Protein 6M9Z (pdb70)

Sequence (436 aa):
PLPKTHELHIFGSFNGVKKFDMVGEGTGNPNEGSEELKLKSTNGPLKFSPYILVPHLLGYGFNQYLPFPDGMSPFQAAMQDESGYQVHRTLQYEDGAFVTANNLRYTYEGSHIKGEFQVIIGTGFPPDGPVMTNKLTALDWSSVVKFVYPNDKTILSSTFDKKTYTTTDGKRYQCTFRENNTFAKPMAADILQKQPMFIFHHKTELQHSSNNAELTFKEKQTAFSDMPLPKKTHELHIFGSFNGVKKFDMVGEEGTGNPNEGSEELKLKSTNGPLKFSPYILVPHLLGYGFNQYLPFPDGMSPFQAAMQDDESGYQVHRTLQQYEDGAFVTANNLRYTYEGSHIKGEFQVIIGTGFPPDGPVMTNKLTALDWSSVVKFVYPNDKTILSSTFDKTYTTTDGKRYQCTFRENNTFAKPMAADILQKKQPMFIFHHKTELQHSNNAELTFKEKQTAFSDM

Structure (mmCIF, N/CA/C/O backbone):
data_6M9Z
#
_entry.id   6M9Z
#
_cell.length_a   81.919
_cell.length_b   131.382
_cell.length_c   55.076
_cell.angle_alpha   90.00
_cell.angle_beta   116.41
_cell.angle_gamma   90.00
#
_symmetry.space_group_name_H-M   'C 1 2 1'
#
loop_
_entity.id
_entity.type
_entity.pdbx_description
1 polymer 'Fluorescent protein lanFP6G'
2 water water
#
loop_
_atom_site.group_PDB
_atom_site.id
_atom_site.type_symbol
_atom_site.label_atom_id
_atom_site.label_alt_id
_atom_site.label_comp_id
_atom_site.label_asym_id
_atom_site.label_entity_id
_atom_site.label_seq_id
_atom_site.pdbx_PDB_ins_code
_atom_site.Cartn_x
_atom_site.Cartn_y
_atom_site.Cartn_z
_atom_site.occupancy
_atom_site.B_iso_or_equiv
_atom_site.auth_seq_id
_atom_site.auth_comp_id
_atom_site.auth_asym_id
_atom_site.auth_atom_id
_atom_site.pdbx_PDB_model_num
ATOM 1 N N . PRO A 1 2 ? 13.163 12.931 -9.512 1.00 22.45 2 PRO A N 1
ATOM 2 C CA . PRO A 1 2 ? 13.902 13.986 -8.805 1.00 21.28 2 PRO A CA 1
ATOM 3 C C . PRO A 1 2 ? 14.985 13.368 -7.935 1.00 20.63 2 PRO A C 1
ATOM 4 O O . PRO A 1 2 ? 15.053 12.143 -7.837 1.00 21.16 2 PRO A O 1
ATOM 8 N N . LEU A 1 3 ? 15.780 14.221 -7.319 1.00 19.27 3 LEU A N 1
ATOM 9 C CA . LEU A 1 3 ? 16.720 13.772 -6.291 1.00 18.05 3 LEU A CA 1
ATOM 10 C C . LEU A 1 3 ? 15.936 13.428 -5.047 1.00 18.55 3 LEU A C 1
ATOM 11 O O . LEU A 1 3 ? 14.848 13.951 -4.809 1.00 21.16 3 LEU A O 1
ATOM 16 N N . PRO A 1 4 ? 16.487 12.555 -4.203 1.00 16.90 4 PRO A N 1
ATOM 17 C CA . PRO A 1 4 ? 15.753 12.160 -3.015 1.00 15.92 4 PRO A CA 1
ATOM 18 C C . PRO A 1 4 ? 15.769 13.209 -1.888 1.00 16.29 4 PRO A C 1
ATOM 19 O O . PRO A 1 4 ? 16.727 13.995 -1.720 1.00 17.35 4 PRO A O 1
ATOM 23 N N . LYS A 1 5 ? 14.685 13.202 -1.124 1.00 16.27 5 LYS A N 1
ATOM 24 C CA . LYS A 1 5 ? 14.597 13.928 0.144 1.00 17.27 5 LYS A CA 1
ATOM 25 C C . LYS A 1 5 ? 14.404 13.024 1.344 1.00 16.48 5 LYS A C 1
ATOM 26 O O . LYS A 1 5 ? 14.851 13.348 2.444 1.00 16.48 5 LYS A O 1
ATOM 32 N N . THR A 1 6 ? 13.669 11.920 1.147 1.00 16.06 6 THR A N 1
ATOM 33 C CA . THR A 1 6 ? 13.288 11.065 2.249 1.00 15.63 6 THR A CA 1
ATOM 34 C C . THR A 1 6 ? 13.395 9.612 1.791 1.00 14.59 6 THR A C 1
ATOM 35 O O . THR A 1 6 ? 13.396 9.317 0.598 1.00 15.23 6 THR A O 1
ATOM 39 N N . HIS A 1 7 ? 13.463 8.744 2.777 1.00 14.24 7 HIS A N 1
ATOM 40 C CA . HIS A 1 7 ? 13.530 7.303 2.522 1.00 14.11 7 HIS A CA 1
ATOM 41 C C . HIS A 1 7 ? 12.973 6.518 3.657 1.00 14.57 7 HIS A C 1
ATOM 42 O O . HIS A 1 7 ? 12.835 6.995 4.788 1.00 15.64 7 HIS A O 1
ATOM 49 N N . GLU A 1 8 ? 12.615 5.271 3.341 1.00 14.64 8 GLU A N 1
ATOM 50 C CA . GLU A 1 8 ? 12.259 4.301 4.364 1.00 15.03 8 GLU A CA 1
ATOM 51 C C . GLU A 1 8 ? 13.016 3.013 4.076 1.00 14.73 8 GLU A C 1
ATOM 52 O O . GLU A 1 8 ? 13.427 2.750 2.949 1.00 15.12 8 GLU A O 1
ATOM 58 N N . LEU A 1 9 ? 13.189 2.254 5.135 1.00 14.06 9 LEU A N 1
ATOM 59 C CA . LEU A 1 9 ? 13.937 1.007 5.052 1.00 13.74 9 LEU A CA 1
ATOM 60 C C . LEU A 1 9 ? 13.241 -0.102 5.782 1.00 14.19 9 LEU A C 1
ATOM 61 O O . LEU A 1 9 ? 12.830 0.060 6.929 1.00 15.10 9 LEU A O 1
ATOM 66 N N . HIS A 1 10 ? 13.135 -1.249 5.112 1.00 13.42 10 HIS A N 1
ATOM 67 C CA . HIS A 1 10 ? 12.823 -2.537 5.740 1.00 13.67 10 HIS A CA 1
ATOM 68 C C . HIS A 1 10 ? 14.085 -3.386 5.576 1.00 12.80 10 HIS A C 1
ATOM 69 O O . HIS A 1 10 ? 14.461 -3.700 4.455 1.00 13.34 10 HIS A O 1
ATOM 76 N N . ILE A 1 11 ? 14.734 -3.671 6.696 1.00 12.80 11 ILE A N 1
ATOM 77 C CA . ILE A 1 11 ? 15.998 -4.449 6.680 1.00 12.65 11 ILE A CA 1
ATOM 78 C C . ILE A 1 11 ? 15.744 -5.703 7.502 1.00 13.03 11 ILE A C 1
ATOM 79 O O . ILE A 1 11 ? 15.196 -5.643 8.617 1.00 14.55 11 ILE A O 1
ATOM 84 N N . PHE A 1 12 ? 16.125 -6.852 6.956 1.00 12.30 12 PHE A N 1
ATOM 85 C CA . PHE A 1 12 ? 15.752 -8.118 7.534 1.00 12.27 12 PHE A CA 1
ATOM 86 C C . PHE A 1 12 ? 16.715 -9.189 7.086 1.00 11.80 12 PHE A C 1
ATOM 87 O O . PHE A 1 12 ? 17.513 -8.977 6.167 1.00 12.48 12 PHE A O 1
ATOM 95 N N . GLY A 1 13 ? 16.610 -10.364 7.689 1.00 11.80 13 GLY A N 1
ATOM 96 C CA . GLY A 1 13 ? 17.475 -11.468 7.347 1.00 12.33 13 GLY A CA 1
ATOM 97 C C . GLY A 1 13 ? 17.701 -12.299 8.571 1.00 11.38 13 GLY A C 1
ATOM 98 O O . GLY A 1 13 ? 16.759 -12.530 9.356 1.00 12.49 13 GLY A O 1
ATOM 99 N N . SER A 1 14 ? 18.935 -12.758 8.762 1.00 11.61 14 SER A N 1
ATOM 100 C CA . SER A 1 14 ? 19.258 -13.564 9.916 1.00 11.43 14 SER A CA 1
ATOM 101 C C . SER A 1 14 ? 20.722 -13.452 10.229 1.00 10.60 14 SER A C 1
ATOM 102 O O . SER A 1 14 ? 21.549 -13.215 9.334 1.00 11.09 14 SER A O 1
ATOM 105 N N . PHE A 1 15 ? 21.060 -13.653 11.511 1.00 10.69 15 PHE A N 1
ATOM 106 C CA . PHE A 1 15 ? 22.457 -13.779 11.954 1.00 10.89 15 PHE A CA 1
ATOM 107 C C . PHE A 1 15 ? 22.583 -15.068 12.735 1.00 11.13 15 PHE A C 1
ATOM 108 O O . PHE A 1 15 ? 21.800 -15.324 13.663 1.00 11.94 15 PHE A O 1
ATOM 116 N N . ASN A 1 16 ? 23.529 -15.900 12.339 1.00 11.34 16 ASN A N 1
ATOM 117 C CA . ASN A 1 16 ? 23.720 -17.204 12.960 1.00 11.29 16 ASN A CA 1
ATOM 118 C C . ASN A 1 16 ? 22.399 -17.979 13.016 1.00 12.11 16 ASN A C 1
ATOM 119 O O . ASN A 1 16 ? 22.083 -18.649 14.009 1.00 13.96 16 ASN A O 1
ATOM 124 N N . GLY A 1 17 ? 21.643 -17.916 11.925 1.00 11.88 17 GLY A N 1
ATOM 125 C CA . GLY A 1 17 ? 20.416 -18.676 11.800 1.00 12.88 17 GLY A CA 1
ATOM 126 C C . GLY A 1 17 ? 19.180 -18.092 12.439 1.00 13.58 17 GLY A C 1
ATOM 127 O O . GLY A 1 17 ? 18.099 -18.660 12.297 1.00 16.38 17 GLY A O 1
ATOM 128 N N . VAL A 1 18 ? 19.291 -16.946 13.115 1.00 12.24 18 VAL A N 1
ATOM 129 C CA . VAL A 1 18 ? 18.192 -16.361 13.885 1.00 12.53 18 VAL A CA 1
ATOM 130 C C . VAL A 1 18 ? 17.706 -15.114 13.185 1.00 12.29 18 VAL A C 1
ATOM 131 O O . VAL A 1 18 ? 18.485 -14.189 12.919 1.00 12.36 18 VAL A O 1
ATOM 135 N N A LYS A 1 19 ? 16.420 -15.071 12.870 0.50 13.04 19 LYS A N 1
ATOM 136 N N B LYS A 1 19 ? 16.415 -15.078 12.872 0.50 13.01 19 LYS A N 1
ATOM 137 C CA A LYS A 1 19 ? 15.857 -13.978 12.083 0.50 14.24 19 LYS A CA 1
ATOM 138 C CA B LYS A 1 19 ? 15.817 -13.990 12.095 0.50 14.33 19 LYS A CA 1
ATOM 139 C C A LYS A 1 19 ? 15.896 -12.654 12.828 0.50 13.42 19 LYS A C 1
ATOM 140 C C B LYS A 1 19 ? 15.888 -12.652 12.828 0.50 13.46 19 LYS A C 1
ATOM 141 O O A LYS A 1 19 ? 15.827 -12.617 14.061 0.50 16.00 19 LYS A O 1
ATOM 142 O O B LYS A 1 19 ? 15.831 -12.604 14.052 0.50 16.03 19 LYS A O 1
ATOM 153 N N . PHE A 1 20 ? 15.994 -11.577 12.060 1.00 12.45 20 PHE A N 1
ATOM 154 C CA . PHE A 1 20 ? 15.784 -10.206 12.583 1.00 13.06 20 PHE A CA 1
ATOM 155 C C . PHE A 1 20 ? 15.006 -9.440 11.542 1.00 12.91 20 PHE A C 1
ATOM 156 O O . PHE A 1 20 ? 14.970 -9.796 10.357 1.00 13.44 20 PHE A O 1
ATOM 164 N N . ASP A 1 21 ? 14.400 -8.331 11.988 1.00 13.41 21 ASP A N 1
ATOM 165 C CA . ASP A 1 21 ? 13.560 -7.496 11.126 1.00 14.04 21 ASP A CA 1
ATOM 166 C C . ASP A 1 21 ? 13.435 -6.115 11.743 1.00 13.51 21 ASP A C 1
ATOM 167 O O . ASP A 1 21 ? 13.082 -6.001 12.917 1.00 14.43 21 ASP A O 1
ATOM 172 N N . MET A 1 22 ? 13.737 -5.083 10.948 1.00 13.72 22 MET A N 1
ATOM 173 C CA . MET A 1 22 ? 13.593 -3.693 11.389 1.00 13.00 22 MET A CA 1
ATOM 174 C C . MET A 1 22 ? 12.983 -2.860 10.304 1.00 13.91 22 MET A C 1
ATOM 175 O O . MET A 1 22 ? 13.138 -3.129 9.110 1.00 14.14 22 MET A O 1
ATOM 180 N N . VAL A 1 23 ? 12.308 -1.785 10.727 1.00 13.92 23 VAL A N 1
ATOM 181 C CA . VAL A 1 23 ? 11.766 -0.788 9.810 1.00 14.76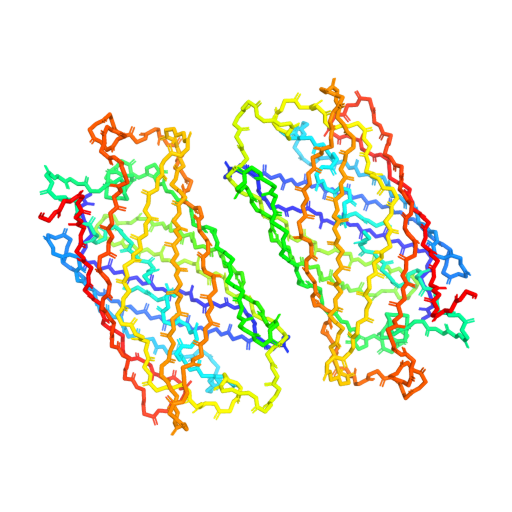 23 VAL A CA 1
ATOM 182 C C . VAL A 1 23 ? 12.093 0.598 10.316 1.00 15.75 23 VAL A C 1
ATOM 183 O O . VAL A 1 23 ? 12.188 0.827 11.525 1.00 16.63 23 VAL A O 1
ATOM 187 N N . GLY A 1 24 ? 12.219 1.510 9.390 1.00 16.60 24 GLY A N 1
ATOM 188 C CA . GLY A 1 24 ? 12.442 2.895 9.774 1.00 19.96 24 GLY A CA 1
ATOM 189 C C . GLY A 1 24 ? 12.411 3.833 8.616 1.00 14.94 24 GLY A C 1
ATOM 190 O O . GLY A 1 24 ? 12.041 3.491 7.504 1.00 14.83 24 GLY A O 1
ATOM 191 N N . GLU A 1 25 ? 12.723 5.087 8.935 1.00 15.67 25 GLU A N 1
ATOM 192 C CA . GLU A 1 25 ? 12.583 6.174 7.996 1.00 16.39 25 GLU A CA 1
ATOM 193 C C . GLU A 1 25 ? 13.664 7.184 8.230 1.00 15.32 25 GLU A C 1
ATOM 194 O O . GLU A 1 25 ? 14.191 7.297 9.334 1.00 15.31 25 GLU A O 1
ATOM 200 N N . GLY A 1 26 ? 13.966 7.910 7.169 1.00 15.13 26 GLY A N 1
ATOM 201 C CA . GLY A 1 26 ? 15.052 8.848 7.216 1.00 17.76 26 GLY A CA 1
ATOM 202 C C . GLY A 1 26 ? 14.941 9.931 6.187 1.00 15.42 26 GLY A C 1
ATOM 203 O O . GLY A 1 26 ? 13.952 10.057 5.458 1.00 15.18 26 GLY A O 1
ATOM 204 N N . THR A 1 27 ? 15.990 10.739 6.166 1.00 15.43 27 THR A N 1
ATOM 205 C CA . THR A 1 27 ? 16.095 11.878 5.281 1.00 15.48 27 THR A CA 1
ATOM 206 C C . THR A 1 27 ? 17.548 11.973 4.834 1.00 14.71 27 THR A C 1
ATOM 207 O O . THR A 1 27 ? 18.449 11.321 5.391 1.00 15.85 27 THR A O 1
ATOM 211 N N . GLY A 1 28 ? 17.802 12.837 3.868 1.00 14.69 28 GLY A N 1
ATOM 212 C CA . GLY A 1 28 ? 19.155 13.137 3.486 1.00 14.23 28 GLY A CA 1
ATOM 213 C C . GLY A 1 28 ? 19.242 14.325 2.581 1.00 14.44 28 GLY A C 1
ATOM 214 O O . GLY A 1 28 ? 18.224 14.837 2.115 1.00 16.15 28 GLY A O 1
ATOM 215 N N . ASN A 1 29 ? 20.483 14.744 2.348 1.00 14.67 29 ASN A N 1
ATOM 216 C CA . ASN A 1 29 ? 20.797 15.907 1.537 1.00 14.27 29 ASN A CA 1
ATOM 217 C C . ASN A 1 29 ? 21.620 15.431 0.331 1.00 13.25 29 ASN A C 1
ATOM 218 O O . ASN A 1 29 ? 22.823 15.164 0.465 1.00 14.73 29 ASN A O 1
ATOM 223 N N . PRO A 1 30 ? 21.010 15.346 -0.854 1.00 13.99 30 PRO A N 1
ATOM 224 C CA . PRO A 1 30 ? 21.686 14.813 -2.022 1.00 14.68 30 PRO A CA 1
ATOM 225 C C . PRO A 1 30 ? 22.694 15.764 -2.660 1.00 14.76 30 PRO A C 1
ATOM 226 O O . PRO A 1 30 ? 23.386 15.379 -3.609 1.00 16.65 30 PRO A O 1
ATOM 230 N N . ASN A 1 31 ? 22.786 16.991 -2.127 1.00 15.46 31 ASN A N 1
ATOM 231 C CA . ASN A 1 31 ? 23.828 17.973 -2.463 1.00 16.77 31 ASN A CA 1
ATOM 232 C C . ASN A 1 31 ? 25.115 17.689 -1.703 1.00 16.50 31 ASN A C 1
ATOM 233 O O . ASN A 1 31 ? 26.163 18.196 -2.074 1.00 17.46 31 ASN A O 1
ATOM 238 N N . GLU A 1 32 ? 25.026 16.938 -0.610 1.00 16.81 32 GLU A N 1
ATOM 239 C CA . GLU A 1 32 ? 26.183 16.738 0.278 1.00 17.15 32 GLU A CA 1
ATOM 240 C C . GLU A 1 32 ? 26.469 15.315 0.686 1.00 15.70 32 GLU A C 1
ATOM 241 O O . GLU A 1 32 ? 27.423 15.073 1.460 1.00 17.15 32 GLU A O 1
ATOM 247 N N . GLY A 1 33 ? 25.684 14.358 0.232 1.00 14.89 33 GLY A N 1
ATOM 248 C CA . GLY A 1 33 ? 25.971 12.980 0.620 1.00 13.97 33 GLY A CA 1
ATOM 249 C C . GLY A 1 33 ? 25.739 12.690 2.085 1.00 14.24 33 GLY A C 1
ATOM 250 O O . GLY A 1 33 ? 26.387 11.796 2.639 1.00 16.15 33 GLY A O 1
ATOM 251 N N . SER A 1 34 ? 24.800 13.394 2.710 1.00 14.11 34 SER A N 1
ATOM 252 C CA . SER A 1 34 ? 24.491 13.142 4.108 1.00 13.89 34 SER A CA 1
ATOM 253 C C . SER A 1 34 ? 23.128 12.473 4.203 1.00 14.05 34 SER A C 1
ATOM 254 O O . SER A 1 34 ? 22.215 12.721 3.396 1.00 14.97 34 SER A O 1
ATOM 257 N N . GLU A 1 35 ? 22.988 11.612 5.208 1.00 14.03 35 GLU A N 1
ATOM 258 C CA . GLU A 1 35 ? 21.720 10.932 5.468 1.00 14.63 35 GLU A CA 1
ATOM 259 C C . GLU A 1 35 ? 21.587 10.647 6.937 1.00 14.64 35 GLU A C 1
ATOM 260 O O . GLU A 1 35 ? 22.573 10.541 7.672 1.00 15.10 35 GLU A O 1
ATOM 266 N N . GLU A 1 36 ? 20.335 10.468 7.359 1.00 14.29 36 GLU A N 1
ATOM 267 C CA . GLU A 1 36 ? 20.000 10.080 8.715 1.00 15.58 36 GLU A CA 1
ATOM 268 C C . GLU A 1 36 ? 18.847 9.097 8.658 1.00 15.04 36 GLU A C 1
ATOM 269 O O . GLU A 1 36 ? 17.964 9.230 7.785 1.00 16.35 36 GLU A O 1
ATOM 275 N N . LEU A 1 37 ? 18.850 8.148 9.583 1.00 14.39 37 LEU A N 1
ATOM 276 C CA . LEU A 1 37 ? 17.852 7.096 9.620 1.00 13.87 37 LEU A CA 1
ATOM 277 C C . LEU A 1 37 ? 17.550 6.746 11.055 1.00 14.50 37 LEU A C 1
ATOM 278 O O . LEU A 1 37 ? 18.441 6.618 11.878 1.00 16.59 37 LEU A O 1
ATOM 283 N N . LYS A 1 38 ? 16.261 6.545 11.349 1.00 14.49 38 LYS A N 1
ATOM 284 C CA . LYS A 1 38 ? 15.813 5.979 12.621 1.00 15.12 38 LYS A CA 1
ATOM 285 C C . LYS A 1 38 ? 15.145 4.640 12.340 1.00 15.02 38 LYS A C 1
ATOM 286 O O . LYS A 1 38 ? 14.304 4.571 11.457 1.00 18.88 38 LYS A O 1
ATOM 292 N N . LEU A 1 39 ? 15.555 3.603 13.059 1.00 15.07 39 LEU A N 1
ATOM 293 C CA . LEU A 1 39 ? 15.088 2.239 12.846 1.00 16.56 39 LEU A CA 1
ATOM 294 C C . LEU A 1 39 ? 14.590 1.632 14.129 1.00 16.00 39 LEU A C 1
ATOM 295 O O . LEU A 1 39 ? 15.159 1.887 15.195 1.00 18.25 39 LEU A O 1
ATOM 300 N N . LYS A 1 40 ? 13.604 0.762 14.025 1.00 15.09 40 LYS A N 1
ATOM 301 C CA . LYS A 1 40 ? 13.105 0.041 15.169 1.00 16.53 40 LYS A CA 1
ATOM 302 C C . LYS A 1 40 ? 12.935 -1.422 14.774 1.00 15.00 40 LYS A C 1
ATOM 303 O O . LYS A 1 40 ? 12.361 -1.712 13.725 1.00 16.05 40 LYS A O 1
ATOM 309 N N . SER A 1 41 ? 13.328 -2.323 15.653 1.00 14.60 41 SER A N 1
ATOM 310 C CA . SER A 1 41 ? 13.011 -3.734 15.500 1.00 15.49 41 SER A CA 1
ATOM 311 C C . SER A 1 41 ? 11.513 -3.959 15.533 1.00 16.47 41 SER A C 1
ATOM 312 O O . SER A 1 41 ? 10.802 -3.329 16.312 1.00 17.73 41 SER A O 1
ATOM 315 N N . THR A 1 42 ? 11.052 -4.864 14.689 1.00 15.83 42 THR A N 1
ATOM 316 C CA . THR A 1 42 ? 9.665 -5.236 14.693 1.00 19.36 42 THR A CA 1
ATOM 317 C C . THR A 1 42 ? 9.387 -6.447 15.591 1.00 23.88 42 THR A C 1
ATOM 318 O O . THR A 1 42 ? 8.254 -6.938 15.637 1.00 33.73 42 THR A O 1
ATOM 322 N N . ASN A 1 43 ? 10.423 -6.961 16.244 1.00 24.93 43 ASN A N 1
ATOM 323 C CA . ASN A 1 43 ? 10.227 -7.876 17.328 1.00 26.29 43 ASN A CA 1
ATOM 324 C C . ASN A 1 43 ? 10.955 -7.285 18.542 1.00 23.91 43 ASN A C 1
ATOM 325 O O . ASN A 1 43 ? 10.605 -6.174 18.973 1.00 30.59 43 ASN A O 1
ATOM 330 N N . GLY A 1 44 ? 11.933 -7.991 19.073 1.00 23.83 44 GLY A N 1
ATOM 331 C CA . GLY A 1 44 ? 12.670 -7.522 20.232 1.00 20.88 44 GLY A CA 1
ATOM 332 C C . GLY A 1 44 ? 14.034 -6.957 19.858 1.00 18.34 44 GLY A C 1
ATOM 333 O O . GLY A 1 44 ? 14.363 -6.762 18.692 1.00 18.08 44 GLY A O 1
ATOM 334 N N . PRO A 1 45 ? 14.882 -6.695 20.863 1.00 20.68 45 PRO A N 1
ATOM 335 C CA . PRO A 1 45 ? 16.214 -6.152 20.536 1.00 18.88 45 PRO A CA 1
ATOM 336 C C . PRO A 1 45 ? 17.024 -7.135 19.699 1.00 17.83 45 PRO A C 1
ATOM 337 O O . PRO A 1 45 ? 16.863 -8.375 19.800 1.00 17.49 45 PRO A O 1
ATOM 341 N N . LEU A 1 46 ? 17.864 -6.569 18.857 1.00 17.12 46 LEU A N 1
ATOM 342 C CA . LEU A 1 46 ? 18.742 -7.373 18.055 1.00 15.89 46 LEU A CA 1
ATOM 343 C C . LEU A 1 46 ? 19.615 -8.241 18.936 1.00 14.66 46 LEU A C 1
ATOM 344 O O . LEU A 1 46 ? 20.183 -7.782 19.931 1.00 17.84 46 LEU A O 1
ATOM 349 N N . LYS A 1 47 ? 19.840 -9.493 18.503 1.00 14.77 47 LYS A N 1
ATOM 350 C CA . LYS A 1 47 ? 20.661 -10.466 19.218 1.00 14.16 47 LYS A CA 1
ATOM 351 C C . LYS A 1 47 ? 22.178 -10.371 18.928 1.00 15.17 47 LYS A C 1
ATOM 352 O O . LYS A 1 47 ? 22.965 -11.176 19.397 1.00 19.98 47 LYS A O 1
ATOM 358 N N . PHE A 1 48 ? 22.582 -9.380 18.171 1.00 14.89 48 PHE A N 1
ATOM 359 C CA . PHE A 1 48 ? 23.952 -9.207 17.703 1.00 14.36 48 PHE A CA 1
ATOM 360 C C . PHE A 1 48 ? 24.246 -7.717 17.787 1.00 14.83 48 PHE A C 1
ATOM 361 O O . PHE A 1 48 ? 23.329 -6.894 17.920 1.00 14.45 48 PHE A O 1
ATOM 369 N N . SER A 1 49 ? 25.520 -7.343 17.654 1.00 14.17 49 SER A N 1
ATOM 370 C CA . SER A 1 49 ? 25.875 -5.917 17.718 1.00 13.46 49 SER A CA 1
ATOM 371 C C . SER A 1 49 ? 25.219 -5.142 16.587 1.00 13.80 49 SER A C 1
ATOM 372 O O . SER A 1 49 ? 25.420 -5.495 15.432 1.00 14.21 49 SER A O 1
ATOM 375 N N . PRO A 1 50 ? 24.501 -4.032 16.885 1.00 13.67 50 PRO A N 1
ATOM 376 C CA . PRO A 1 50 ? 23.915 -3.260 15.797 1.00 14.39 50 PRO A CA 1
ATOM 377 C C . PRO A 1 50 ? 24.970 -2.647 14.874 1.00 12.49 50 PRO A C 1
ATOM 378 O O . PRO A 1 50 ? 24.664 -2.313 13.738 1.00 13.24 50 PRO A O 1
ATOM 382 N N . TYR A 1 51 ? 26.202 -2.523 15.363 1.00 12.73 51 TYR A N 1
ATOM 383 C CA . TYR A 1 51 ? 27.269 -2.051 14.513 1.00 12.53 51 TYR A CA 1
ATOM 384 C C . TYR A 1 51 ? 27.478 -2.913 13.283 1.00 12.09 51 TYR A C 1
ATOM 385 O O . TYR A 1 51 ? 27.933 -2.376 12.264 1.00 12.25 51 TYR A O 1
ATOM 394 N N . ILE A 1 52 ? 27.145 -4.191 13.345 1.00 11.59 52 ILE A N 1
ATOM 395 C CA . ILE A 1 52 ? 27.328 -5.059 12.175 1.00 12.58 52 ILE A CA 1
ATOM 396 C C . ILE A 1 52 ? 26.356 -4.675 11.056 1.00 13.24 52 ILE A C 1
ATOM 397 O O . ILE A 1 52 ? 26.583 -5.034 9.896 1.00 14.52 52 ILE A O 1
ATOM 402 N N . LEU A 1 53 ? 25.260 -3.973 11.373 1.00 13.15 53 LEU A N 1
ATOM 403 C CA . LEU A 1 53 ? 24.327 -3.501 10.337 1.00 13.52 53 LEU A CA 1
ATOM 404 C C . LEU A 1 53 ? 24.681 -2.171 9.717 1.00 13.50 53 LEU A C 1
ATOM 405 O O . LEU A 1 53 ? 24.191 -1.850 8.639 1.00 13.70 53 LEU A O 1
ATOM 410 N N . VAL A 1 54 ? 25.546 -1.408 10.396 1.00 15.90 54 VAL A N 1
ATOM 411 C CA . VAL A 1 54 ? 25.809 -0.027 10.030 1.00 15.35 54 VAL A CA 1
ATOM 412 C C . VAL A 1 54 ? 26.144 0.110 8.561 1.00 15.46 54 VAL A C 1
ATOM 413 O O . VAL A 1 54 ? 25.621 0.986 7.872 1.00 15.85 54 VAL A O 1
ATOM 417 N N . PRO A 1 55 ? 26.984 -0.808 8.044 1.00 18.62 55 PRO A N 1
ATOM 418 C CA . PRO A 1 55 ? 27.350 -0.698 6.659 1.00 19.93 55 PRO A CA 1
ATOM 419 C C . PRO A 1 55 ? 26.175 -0.825 5.643 1.00 18.23 55 PRO A C 1
ATOM 420 O O . PRO A 1 55 ? 26.301 -0.458 4.483 1.00 27.83 55 PRO A O 1
ATOM 424 N N . HIS A 1 56 ? 25.065 -1.405 6.077 1.00 13.49 56 HIS A N 1
ATOM 425 C CA . HIS A 1 56 ? 23.876 -1.694 5.268 1.00 13.69 56 HIS A CA 1
ATOM 426 C C . HIS A 1 56 ? 22.745 -0.736 5.526 1.00 14.04 56 HIS A C 1
ATOM 427 O O . HIS A 1 56 ? 21.700 -0.821 4.948 1.00 17.99 56 HIS A O 1
ATOM 434 N N A LEU A 1 57 ? 22.979 0.276 6.420 0.50 15.26 57 LEU A N 1
ATOM 435 N N B LEU A 1 57 ? 22.980 0.248 6.374 0.50 13.58 57 LEU A N 1
ATOM 436 C CA A LEU A 1 57 ? 21.944 1.299 6.729 0.50 17.24 57 LEU A CA 1
ATOM 437 C CA B LEU A 1 57 ? 21.953 1.251 6.731 0.50 13.15 57 LEU A CA 1
ATOM 438 C C A LEU A 1 57 ? 22.124 2.523 5.823 0.50 21.49 57 LEU A C 1
ATOM 439 C C B LEU A 1 57 ? 21.978 2.481 5.862 0.50 14.20 57 LEU A C 1
ATOM 440 O O A LEU A 1 57 ? 23.198 2.746 5.279 0.50 22.85 57 LEU A O 1
ATOM 441 O O B LEU A 1 57 ? 20.950 3.144 5.686 0.50 13.66 57 LEU A O 1
ATOM 450 N N A GLY A 1 58 ? 21.087 3.325 5.666 0.50 22.93 58 GLY A N 1
ATOM 451 C CA A GLY A 1 58 ? 21.281 4.530 4.895 0.50 26.22 58 GLY A CA 1
ATOM 452 C C A GLY A 1 58 ? 20.491 5.725 5.389 0.50 24.06 58 GLY A C 1
ATOM 453 O O A GLY A 1 58 ? 20.440 6.816 4.821 0.50 28.59 58 GLY A O 1
ATOM 473 N N A TYR A 1 59 ? 27.193 2.243 3.802 0.50 21.67 59 TYR A N 1
ATOM 474 C CA A TYR A 1 59 ? 26.291 3.071 2.971 0.50 23.46 59 TYR A CA 1
ATOM 475 C C A TYR A 1 59 ? 25.196 2.142 2.434 0.50 21.95 59 TYR A C 1
ATOM 476 O O A TYR A 1 59 ? 25.398 0.961 2.178 0.50 24.00 59 TYR A O 1
ATOM 485 N N A GLY A 1 60 ? 23.977 2.695 2.393 0.50 17.63 60 GLY A N 1
ATOM 486 C CA A GLY A 1 60 ? 22.749 1.989 1.976 0.50 17.02 60 GLY A CA 1
ATOM 487 C C A GLY A 1 60 ? 21.894 2.801 1.014 0.50 16.05 60 GLY A C 1
ATOM 488 O O A GLY A 1 60 ? 21.068 2.169 0.346 0.50 16.50 60 GLY A O 1
ATOM 489 N N . PHE A 1 61 ? 22.022 4.165 0.816 1.00 13.31 61 PHE A N 1
ATOM 490 C CA . PHE A 1 61 ? 21.168 4.920 -0.068 1.00 13.68 61 PHE A CA 1
ATOM 491 C C . PHE A 1 61 ? 22.058 5.876 -0.801 1.00 13.47 61 PHE A C 1
ATOM 492 O O . PHE A 1 61 ? 22.071 7.084 -0.523 1.00 14.31 61 PHE A O 1
ATOM 500 N N . ASN A 1 62 ? 22.803 5.360 -1.781 1.00 12.40 62 ASN A N 1
ATOM 501 C CA . ASN A 1 62 ? 23.735 6.206 -2.520 1.00 13.33 62 ASN A CA 1
ATOM 502 C C . ASN A 1 62 ? 23.063 7.140 -3.510 1.00 13.86 62 ASN A C 1
ATOM 503 O O . ASN A 1 62 ? 23.728 7.943 -4.168 1.00 14.07 62 ASN A O 1
ATOM 508 N N . GLN A 1 63 ? 21.737 7.113 -3.575 1.00 13.10 63 GLN A N 1
ATOM 509 C CA . GLN A 1 63 ? 20.998 8.159 -4.256 1.00 13.90 63 GLN A CA 1
ATOM 510 C C . GLN A 1 63 ? 21.189 9.526 -3.613 1.00 13.60 63 GLN A C 1
ATOM 511 O O . GLN A 1 63 ? 20.950 10.552 -4.255 1.00 15.70 63 GLN A O 1
ATOM 517 N N . TYR A 1 64 ? 21.652 9.556 -2.360 1.00 13.54 64 TYR A N 1
ATOM 518 C CA . TYR A 1 64 ? 22.006 10.843 -1.730 1.00 13.73 64 TYR A CA 1
ATOM 519 C C . TYR A 1 64 ? 23.424 11.304 -2.033 1.00 13.74 64 TYR A C 1
ATOM 520 O O . TYR A 1 64 ? 23.807 12.386 -1.611 1.00 14.20 64 TYR A O 1
ATOM 529 N N . LEU A 1 65 ? 24.221 10.492 -2.730 1.00 13.38 65 LEU A N 1
ATOM 530 C CA . LEU A 1 65 ? 25.619 10.815 -3.013 1.00 13.30 65 LEU A CA 1
ATOM 531 C C . LEU A 1 65 ? 25.771 11.521 -4.374 1.00 13.49 65 LEU A C 1
ATOM 532 O O . LEU A 1 65 ? 25.516 10.949 -5.415 1.00 14.94 65 LEU A O 1
ATOM 537 N N . PRO A 1 66 ? 26.200 12.795 -4.370 1.00 14.44 66 PRO A N 1
ATOM 538 C CA . PRO A 1 66 ? 26.589 13.430 -5.612 1.00 14.50 66 PRO A CA 1
ATOM 539 C C . PRO A 1 66 ? 28.022 13.053 -5.965 1.00 14.27 66 PRO A C 1
ATOM 540 O O . PRO A 1 66 ? 28.792 12.597 -5.109 1.00 15.05 66 PRO A O 1
ATOM 544 N N . PHE A 1 67 ? 28.374 13.240 -7.228 1.00 15.07 67 PHE A N 1
ATOM 545 C CA . PHE A 1 67 ? 29.748 13.079 -7.653 1.00 15.46 67 PHE A CA 1
ATOM 546 C C . PHE A 1 67 ? 30.388 14.456 -7.763 1.00 17.96 67 PHE A C 1
ATOM 547 O O . PHE A 1 67 ? 29.714 15.481 -7.613 1.00 20.47 67 PHE A O 1
ATOM 555 N N . PRO A 1 68 ? 31.707 14.508 -8.015 1.00 18.93 68 PRO A N 1
ATOM 556 C CA . PRO A 1 68 ? 32.362 15.816 -7.936 1.00 21.24 68 PRO A CA 1
ATOM 557 C C . PRO A 1 68 ? 31.881 16.853 -8.946 1.00 23.82 68 PRO A C 1
ATOM 558 O O . PRO A 1 68 ? 31.852 18.041 -8.619 1.00 28.99 68 PRO A O 1
ATOM 562 N N . ASP A 1 69 ? 31.532 16.397 -10.146 1.00 23.16 69 ASP A N 1
ATOM 563 C CA . ASP A 1 69 ? 31.157 17.284 -11.263 1.00 29.03 69 ASP A CA 1
ATOM 564 C C . ASP A 1 69 ? 29.698 17.146 -11.726 1.00 28.19 69 ASP A C 1
ATOM 565 O O . ASP A 1 69 ? 29.316 17.673 -12.772 1.00 32.61 69 ASP A O 1
ATOM 570 N N . GLY A 1 70 ? 28.869 16.461 -10.956 1.00 23.89 70 GLY A N 1
ATOM 571 C CA . GLY A 1 70 ? 27.496 16.193 -11.370 1.00 20.97 70 GLY A CA 1
ATOM 572 C C . GLY A 1 70 ? 26.896 15.052 -10.587 1.00 19.22 70 GLY A C 1
ATOM 573 O O . GLY A 1 70 ? 27.450 14.638 -9.572 1.00 19.64 70 GLY A O 1
ATOM 574 N N . MET A 1 71 ? 25.765 14.550 -11.062 1.00 18.42 71 MET A N 1
ATOM 575 C CA . MET A 1 71 ? 25.072 13.472 -10.397 1.00 18.32 71 MET A CA 1
ATOM 576 C C . MET A 1 71 ? 25.941 12.216 -10.374 1.00 16.91 71 MET A C 1
ATOM 577 O O . MET A 1 71 ? 26.654 11.912 -11.314 1.00 18.58 71 MET A O 1
ATOM 582 N N . SER A 1 72 ? 25.834 11.458 -9.296 1.00 16.10 72 SER A N 1
ATOM 583 C CA . SER A 1 72 ? 26.419 10.113 -9.297 1.00 15.52 72 SER A CA 1
ATOM 584 C C . SER A 1 72 ? 25.616 9.225 -10.224 1.00 14.55 72 SER A C 1
ATOM 585 O O . SER A 1 72 ? 24.466 9.534 -10.556 1.00 15.47 72 SER A O 1
ATOM 588 N N . PRO A 1 73 ? 26.174 8.052 -10.586 1.00 14.72 73 PRO A N 1
ATOM 589 C CA . PRO A 1 73 ? 25.366 7.106 -11.353 1.00 13.78 73 PRO A CA 1
ATOM 590 C C . PRO A 1 73 ? 24.095 6.676 -10.606 1.00 13.68 73 PRO A C 1
ATOM 591 O O . PRO A 1 73 ? 23.064 6.375 -11.227 1.00 14.45 73 PRO A O 1
ATOM 595 N N . PHE A 1 74 ? 24.186 6.614 -9.283 1.00 13.49 74 PHE A N 1
ATOM 596 C CA . PHE A 1 74 ? 23.041 6.228 -8.439 1.00 13.22 74 PHE A CA 1
ATOM 597 C C . PHE A 1 74 ? 21.928 7.254 -8.591 1.00 14.02 74 PHE A C 1
ATOM 598 O O . PHE A 1 74 ? 20.753 6.907 -8.755 1.00 15.28 74 PHE A O 1
ATOM 606 N N . GLN A 1 75 ? 22.291 8.520 -8.526 1.00 14.30 75 GLN A N 1
ATOM 607 C CA . GLN A 1 75 ? 21.314 9.597 -8.713 1.00 14.52 75 GLN A CA 1
ATOM 608 C C . GLN A 1 75 ? 20.720 9.590 -10.106 1.00 15.36 75 GLN A C 1
ATOM 609 O O . GLN A 1 75 ? 19.500 9.743 -10.261 1.00 16.71 75 GLN A O 1
ATOM 615 N N . ALA A 1 76 ? 21.547 9.399 -11.128 1.00 15.70 76 ALA A N 1
ATOM 616 C CA . ALA A 1 76 ? 21.011 9.360 -12.493 1.00 16.07 76 ALA A CA 1
ATOM 617 C C . ALA A 1 76 ? 20.022 8.238 -12.686 1.00 16.32 76 ALA A C 1
ATOM 618 O O . ALA A 1 76 ? 19.006 8.413 -13.349 1.00 18.48 76 ALA A O 1
ATOM 620 N N . ALA A 1 77 ? 20.324 7.075 -12.106 1.00 16.20 77 ALA A N 1
ATOM 621 C CA . ALA A 1 77 ? 19.458 5.904 -12.234 1.00 16.09 77 ALA A CA 1
ATOM 622 C C . ALA A 1 77 ? 18.124 6.056 -11.493 1.00 16.38 77 ALA A C 1
ATOM 623 O O . ALA A 1 77 ? 17.107 5.456 -11.890 1.00 17.96 77 ALA A O 1
ATOM 625 N N . MET A 1 78 ? 18.111 6.850 -10.429 1.00 15.87 78 MET A N 1
ATOM 626 C CA . MET A 1 78 ? 16.855 7.224 -9.801 1.00 16.14 78 MET A CA 1
ATOM 627 C C . MET A 1 78 ? 16.061 8.224 -10.635 1.00 17.85 78 MET A C 1
ATOM 628 O O . MET A 1 78 ? 14.825 8.142 -10.692 1.00 19.03 78 MET A O 1
ATOM 633 N N . GLN A 1 79 ? 16.739 9.164 -11.275 1.00 18.57 79 GLN A N 1
ATOM 634 C CA . GLN A 1 79 ? 16.040 10.230 -12.017 1.00 19.56 79 GLN A CA 1
ATOM 635 C C . GLN A 1 79 ? 15.131 9.708 -13.116 1.00 22.78 79 GLN A C 1
ATOM 636 O O . GLN A 1 79 ? 14.094 10.294 -13.364 1.00 24.52 79 GLN A O 1
ATOM 642 N N . ASP A 1 80 ? 15.512 8.615 -13.770 1.00 24.35 80 ASP A N 1
ATOM 643 C CA . ASP A 1 80 ? 14.621 8.009 -14.757 1.00 25.72 80 ASP A CA 1
ATOM 644 C C . ASP A 1 80 ? 13.962 6.724 -14.255 1.00 24.70 80 ASP A C 1
ATOM 645 O O . ASP A 1 80 ? 13.296 6.008 -15.017 1.00 34.11 80 ASP A O 1
ATOM 650 N N . GLU A 1 81 ? 14.139 6.456 -12.965 1.00 22.57 81 GLU A N 1
ATOM 651 C CA . GLU A 1 81 ? 13.654 5.266 -12.276 1.00 22.07 81 GLU A CA 1
ATOM 652 C C . GLU A 1 81 ? 14.139 3.939 -12.872 1.00 20.96 81 GLU A C 1
ATOM 653 O O . GLU A 1 81 ? 13.625 2.893 -12.470 1.00 23.43 81 GLU A O 1
ATOM 659 N N . SER A 1 82 ? 15.133 3.957 -13.782 1.00 19.05 82 SER A N 1
ATOM 660 C CA . SER A 1 82 ? 15.692 2.719 -14.316 1.00 19.20 82 SER A CA 1
ATOM 661 C C . SER A 1 82 ? 16.389 1.908 -13.231 1.00 17.91 82 SER A C 1
ATOM 662 O O . SER A 1 82 ? 16.262 0.678 -13.215 1.00 19.40 82 SER A O 1
ATOM 665 N N . GLY A 1 83 ? 17.069 2.586 -12.321 1.00 16.52 83 GLY A N 1
ATOM 666 C CA . GLY A 1 83 ? 17.493 1.963 -11.074 1.00 15.95 83 GLY A CA 1
ATOM 667 C C . GLY A 1 83 ? 18.722 1.074 -11.186 1.00 15.35 83 GLY A C 1
ATOM 668 O O . GLY A 1 83 ? 19.371 0.912 -12.238 1.00 15.31 83 GLY A O 1
ATOM 669 N N . TYR A 1 84 ? 19.019 0.538 -10.016 1.00 14.18 84 TYR A N 1
ATOM 670 C CA . TYR A 1 84 ? 20.157 -0.385 -9.843 1.00 13.44 84 TYR A CA 1
ATOM 671 C C . TYR A 1 84 ? 19.867 -1.295 -8.662 1.00 12.82 84 TYR A C 1
ATOM 672 O O . TYR A 1 84 ? 19.028 -0.977 -7.806 1.00 13.71 84 TYR A O 1
ATOM 681 N N . GLN A 1 85 ? 20.610 -2.401 -8.622 1.00 12.90 85 GLN A N 1
ATOM 682 C CA . GLN A 1 85 ? 20.551 -3.398 -7.563 1.00 13.39 85 GLN A CA 1
ATOM 683 C C . GLN A 1 85 ? 21.921 -3.480 -6.919 1.00 12.15 85 GLN A C 1
ATOM 684 O O . GLN A 1 85 ? 22.918 -3.319 -7.599 1.00 13.64 85 GLN A O 1
ATOM 690 N N . VAL A 1 86 ? 21.969 -3.785 -5.625 1.00 11.19 86 VAL A N 1
ATOM 691 C CA . VAL A 1 86 ? 23.238 -3.902 -4.871 1.00 10.88 86 VAL A CA 1
ATOM 692 C C . VAL A 1 86 ? 23.368 -5.323 -4.341 1.00 10.22 86 VAL A C 1
ATOM 693 O O . VAL A 1 86 ? 22.440 -5.856 -3.765 1.00 11.92 86 VAL A O 1
ATOM 697 N N . HIS A 1 87 ? 24.559 -5.892 -4.512 1.00 10.09 87 HIS A N 1
ATOM 698 C CA . HIS A 1 87 ? 24.882 -7.237 -4.021 1.00 9.58 87 HIS A CA 1
ATOM 699 C C . HIS A 1 87 ? 26.227 -7.135 -3.319 1.00 9.63 87 HIS A C 1
ATOM 700 O O . HIS A 1 87 ? 27.152 -6.549 -3.881 1.00 10.52 87 HIS A O 1
ATOM 707 N N . ARG A 1 88 ? 26.349 -7.693 -2.123 1.00 9.63 88 ARG A N 1
ATOM 708 C CA . ARG A 1 88 ? 27.596 -7.569 -1.342 1.00 10.37 88 ARG A CA 1
ATOM 709 C C . ARG A 1 88 ? 27.979 -8.866 -0.670 1.00 9.82 88 ARG A C 1
ATOM 710 O O . ARG A 1 88 ? 27.116 -9.655 -0.278 1.00 10.39 88 ARG A O 1
ATOM 718 N N . THR A 1 89 ? 29.291 -9.034 -0.499 1.00 9.17 89 THR A N 1
ATOM 719 C CA . THR A 1 89 ? 29.845 -10.109 0.287 1.00 9.43 89 THR A CA 1
ATOM 720 C C . THR A 1 89 ? 30.958 -9.562 1.163 1.00 9.53 89 THR A C 1
ATOM 721 O O . THR A 1 89 ? 31.795 -8.785 0.709 1.00 11.01 89 THR A O 1
ATOM 725 N N . LEU A 1 90 ? 30.879 -9.886 2.447 1.00 8.85 90 LEU A N 1
ATOM 726 C CA . LEU A 1 90 ? 31.718 -9.335 3.523 1.00 9.37 90 LEU A CA 1
ATOM 727 C C . LEU A 1 90 ? 32.362 -10.494 4.284 1.00 8.67 90 LEU A C 1
ATOM 728 O O . LEU A 1 90 ? 31.648 -11.300 4.887 1.00 10.01 90 LEU A O 1
ATOM 733 N N . GLN A 1 91 ? 33.690 -10.569 4.265 1.00 9.08 91 GLN A N 1
ATOM 734 C CA . GLN A 1 91 ? 34.404 -11.654 4.927 1.00 9.39 91 GLN A CA 1
ATOM 735 C C . GLN A 1 91 ? 35.114 -11.123 6.149 1.00 9.05 91 GLN A C 1
ATOM 736 O O . GLN A 1 91 ? 36.037 -10.323 6.032 1.00 9.60 91 GLN A O 1
ATOM 742 N N . TYR A 1 92 ? 34.695 -11.586 7.328 1.00 9.45 92 TYR A N 1
ATOM 743 C CA . TYR A 1 92 ? 35.270 -11.120 8.584 1.00 9.70 92 TYR A CA 1
ATOM 744 C C . TYR A 1 92 ? 36.477 -11.958 8.982 1.00 9.89 92 TYR A C 1
ATOM 745 O O . TYR A 1 92 ? 36.618 -13.114 8.634 1.00 10.24 92 TYR A O 1
ATOM 754 N N . GLU A 1 93 ? 37.322 -11.347 9.823 1.00 10.15 93 GLU A N 1
ATOM 755 C CA . GLU A 1 93 ? 38.605 -11.943 10.173 1.00 10.64 93 GLU A CA 1
ATOM 756 C C . GLU A 1 93 ? 38.475 -13.250 10.912 1.00 11.42 93 GLU A C 1
ATOM 757 O O . GLU A 1 93 ? 39.363 -14.090 10.823 1.00 14.42 93 GLU A O 1
ATOM 763 N N . ASP A 1 94 ? 37.387 -13.430 11.664 1.00 10.70 94 ASP A N 1
ATOM 764 C CA . ASP A 1 94 ? 37.183 -14.659 12.456 1.00 11.91 94 ASP A CA 1
ATOM 765 C C . ASP A 1 94 ? 36.385 -15.703 11.728 1.00 12.61 94 ASP A C 1
ATOM 766 O O . ASP A 1 94 ? 35.898 -16.648 12.325 1.00 15.74 94 ASP A O 1
ATOM 771 N N . GLY A 1 95 ? 36.305 -15.587 10.401 1.00 11.10 95 GLY A N 1
ATOM 772 C CA . GLY A 1 95 ? 35.750 -16.599 9.522 1.00 11.98 95 GLY A CA 1
ATOM 773 C C . GLY A 1 95 ? 34.301 -16.403 9.180 1.00 11.13 95 GLY A C 1
ATOM 774 O O . GLY A 1 95 ? 33.839 -16.958 8.180 1.00 12.30 95 GLY A O 1
ATOM 775 N N . ALA A 1 96 ? 33.579 -15.603 9.970 1.00 10.13 96 ALA A N 1
ATOM 776 C CA . ALA A 1 96 ? 32.195 -15.268 9.722 1.00 9.96 96 ALA A CA 1
ATOM 777 C C . ALA A 1 96 ? 32.071 -14.517 8.397 1.00 9.48 96 ALA A C 1
ATOM 778 O O . ALA A 1 96 ? 33.014 -13.852 7.956 1.00 10.26 96 ALA A O 1
ATOM 780 N N . PHE A 1 97 ? 30.891 -14.561 7.798 1.00 9.17 97 PHE A N 1
ATOM 781 C CA . PHE A 1 97 ? 30.656 -13.736 6.612 1.00 9.15 97 PHE A CA 1
ATOM 782 C C . PHE A 1 97 ? 29.220 -13.284 6.551 1.00 8.80 97 PHE A C 1
ATOM 783 O O . PHE A 1 97 ? 28.316 -13.923 7.109 1.00 9.66 97 PHE A O 1
ATOM 791 N N . VAL A 1 98 ? 29.036 -12.141 5.887 1.00 9.12 98 VAL A N 1
ATOM 792 C CA . VAL A 1 98 ? 27.729 -11.561 5.648 1.00 9.30 98 VAL A CA 1
ATOM 793 C C . VAL A 1 98 ? 27.536 -11.396 4.143 1.00 9.18 98 VAL A C 1
ATOM 794 O O . VAL A 1 98 ? 28.468 -10.964 3.443 1.00 10.14 98 VAL A O 1
ATOM 798 N N . THR A 1 99 ? 26.337 -11.693 3.668 1.00 9.03 99 THR A N 1
ATOM 799 C CA . THR A 1 99 ? 25.973 -11.399 2.296 1.00 9.14 99 THR A CA 1
ATOM 800 C C . THR A 1 99 ? 24.721 -10.547 2.322 1.00 9.86 99 THR A C 1
ATOM 801 O O . THR A 1 99 ? 23.912 -10.640 3.257 1.00 11.34 99 THR A O 1
ATOM 805 N N . ALA A 1 100 ? 24.549 -9.699 1.323 1.00 10.00 100 ALA A N 1
ATOM 806 C CA . ALA A 1 100 ? 23.383 -8.818 1.318 1.00 10.45 100 ALA A CA 1
ATOM 807 C C . ALA A 1 100 ? 22.943 -8.479 -0.085 1.00 10.05 100 ALA A C 1
ATOM 808 O O . ALA A 1 100 ? 23.732 -8.445 -1.026 1.00 10.72 100 ALA A O 1
ATOM 810 N N A ASN A 1 101 ? 21.646 -8.170 -0.185 0.50 10.73 101 ASN A N 1
ATOM 811 N N B ASN A 1 101 ? 21.649 -8.203 -0.190 0.50 10.81 101 ASN A N 1
ATOM 812 C CA A ASN A 1 101 ? 21.014 -7.722 -1.415 0.50 11.25 101 ASN A CA 1
ATOM 813 C CA B ASN A 1 101 ? 21.092 -7.700 -1.426 0.50 11.51 101 ASN A CA 1
ATOM 814 C C A ASN A 1 101 ? 20.156 -6.537 -1.060 0.50 11.45 101 ASN A C 1
ATOM 815 C C B ASN A 1 101 ? 20.149 -6.548 -1.084 0.50 11.53 101 ASN A C 1
ATOM 816 O O A ASN A 1 101 ? 19.286 -6.651 -0.195 0.50 12.09 101 ASN A O 1
ATOM 817 O O B ASN A 1 101 ? 19.302 -6.662 -0.203 0.50 12.13 101 ASN A O 1
ATOM 826 N N . LEU A 1 102 ? 20.424 -5.400 -1.701 1.00 11.49 102 LEU A N 1
ATOM 827 C CA . LEU A 1 102 ? 19.674 -4.162 -1.456 1.00 11.91 102 LEU A CA 1
ATOM 828 C C . LEU A 1 102 ? 18.870 -3.857 -2.708 1.00 12.54 102 LEU A C 1
ATOM 829 O O . LEU A 1 102 ? 19.421 -3.833 -3.822 1.00 13.18 102 LEU A O 1
ATOM 834 N N . ARG A 1 103 ? 17.576 -3.587 -2.521 1.00 12.46 103 ARG A N 1
ATOM 835 C CA . ARG A 1 103 ? 16.676 -3.266 -3.630 1.00 13.18 103 ARG A CA 1
ATOM 836 C C . ARG A 1 103 ? 15.865 -2.044 -3.261 1.00 12.68 103 ARG A C 1
ATOM 837 O O . ARG A 1 103 ? 15.554 -1.828 -2.082 1.00 13.57 103 ARG A O 1
ATOM 845 N N . TYR A 1 104 ? 15.478 -1.291 -4.281 1.00 12.92 104 TYR A N 1
ATOM 846 C CA . TYR A 1 104 ? 14.805 0.000 -4.087 1.00 12.94 104 TYR A CA 1
ATOM 847 C C . TYR A 1 104 ? 13.593 0.134 -4.990 1.00 13.95 104 TYR A C 1
ATOM 848 O O . TYR A 1 104 ? 13.572 -0.357 -6.115 1.00 15.16 104 TYR A O 1
ATOM 857 N N . THR A 1 105 ? 12.611 0.882 -4.512 1.00 14.82 105 THR A N 1
ATOM 858 C CA . THR A 1 105 ? 11.557 1.443 -5.381 1.00 15.74 105 THR A CA 1
ATOM 859 C C . THR A 1 105 ? 11.478 2.933 -5.077 1.00 16.13 105 THR A C 1
ATOM 860 O O . THR A 1 105 ? 11.942 3.404 -4.012 1.00 16.82 105 THR A O 1
ATOM 864 N N . TYR A 1 106 ? 10.930 3.679 -6.028 1.00 16.98 106 TYR A N 1
ATOM 865 C CA . TYR A 1 106 ? 10.909 5.142 -5.964 1.00 17.44 106 TYR A CA 1
ATOM 866 C C . TYR A 1 106 ? 9.492 5.682 -6.111 1.00 18.97 106 TYR A C 1
ATOM 867 O O . TYR A 1 106 ? 8.706 5.191 -6.923 1.00 20.45 106 TYR A O 1
ATOM 876 N N . GLU A 1 107 ? 9.208 6.716 -5.324 1.00 18.85 107 GLU A N 1
ATOM 877 C CA . GLU A 1 107 ? 7.939 7.435 -5.383 1.00 21.51 107 GLU A CA 1
ATOM 878 C C . GLU A 1 107 ? 8.293 8.921 -5.279 1.00 19.18 107 GLU A C 1
ATOM 879 O O . GLU A 1 107 ? 8.473 9.429 -4.174 1.00 20.38 107 GLU A O 1
ATOM 885 N N . GLY A 1 108 ? 8.423 9.593 -6.415 1.00 20.82 108 GLY A N 1
ATOM 886 C CA . GLY A 1 108 ? 8.873 10.980 -6.429 1.00 21.67 108 GLY A CA 1
ATOM 887 C C . GLY A 1 108 ? 10.228 11.117 -5.747 1.00 20.09 108 GLY A C 1
ATOM 888 O O . GLY A 1 108 ? 11.162 10.378 -6.067 1.00 21.09 108 GLY A O 1
ATOM 889 N N . SER A 1 109 ? 10.319 11.995 -4.744 1.00 18.05 109 SER A N 1
ATOM 890 C CA . SER A 1 109 ? 11.581 12.191 -3.999 1.00 17.71 109 SER A CA 1
ATOM 891 C C . SER A 1 109 ? 11.738 11.237 -2.804 1.00 17.13 109 SER A C 1
ATOM 892 O O . SER A 1 109 ? 12.602 11.441 -1.962 1.00 17.59 109 SER A O 1
ATOM 895 N N . HIS A 1 110 ? 10.915 10.191 -2.735 1.00 17.32 110 HIS A N 1
ATOM 896 C CA . HIS A 1 110 ? 10.944 9.223 -1.654 1.00 16.41 110 HIS A CA 1
ATOM 897 C C . HIS A 1 110 ? 11.457 7.864 -2.136 1.00 17.12 110 HIS A C 1
ATOM 898 O O . HIS A 1 110 ? 11.016 7.356 -3.176 1.00 18.15 110 HIS A O 1
ATOM 905 N N . ILE A 1 111 ? 12.401 7.297 -1.396 1.00 15.19 111 ILE A N 1
ATOM 906 C CA . ILE A 1 111 ? 12.964 5.975 -1.712 1.00 14.82 111 ILE A CA 1
ATOM 907 C C . ILE A 1 111 ? 12.475 4.959 -0.695 1.00 14.78 111 ILE A C 1
ATOM 908 O O . ILE A 1 111 ? 12.499 5.218 0.500 1.00 15.44 111 ILE A O 1
ATOM 913 N N . LYS A 1 112 ? 12.126 3.756 -1.170 1.00 14.91 112 LYS A N 1
ATOM 914 C CA . LYS A 1 112 ? 11.833 2.623 -0.299 1.00 14.82 112 LYS A CA 1
ATOM 915 C C . LYS A 1 112 ? 12.860 1.537 -0.517 1.00 13.79 112 LYS A C 1
ATOM 916 O O . LYS A 1 112 ? 13.025 1.047 -1.630 1.00 15.47 112 LYS A O 1
ATOM 922 N N . GLY A 1 113 ? 13.555 1.186 0.556 1.00 12.87 113 GLY A N 1
ATOM 923 C CA . GLY A 1 113 ? 14.567 0.115 0.521 1.00 13.03 113 GLY A CA 1
ATOM 924 C C . GLY A 1 113 ? 14.062 -1.167 1.137 1.00 13.11 113 GLY A C 1
ATOM 925 O O . GLY A 1 113 ? 13.407 -1.141 2.187 1.00 14.26 113 GLY A O 1
ATOM 926 N N . GLU A 1 114 ? 14.399 -2.297 0.505 1.00 13.14 114 GLU A N 1
ATOM 927 C CA . GLU A 1 114 ? 14.143 -3.637 1.008 1.00 13.15 114 GLU A CA 1
ATOM 928 C C . GLU A 1 114 ? 15.494 -4.333 0.996 1.00 12.61 114 GLU A C 1
ATOM 929 O O . GLU A 1 114 ? 16.030 -4.619 -0.078 1.00 12.87 114 GLU A O 1
ATOM 935 N N . PHE A 1 115 ? 16.074 -4.477 2.167 1.00 11.64 115 PHE A N 1
ATOM 936 C CA . PHE A 1 115 ? 17.472 -4.971 2.271 1.00 12.03 115 PHE A CA 1
ATOM 937 C C . PHE A 1 115 ? 17.494 -6.285 3.035 1.00 11.51 115 PHE A C 1
ATOM 938 O O . PHE A 1 115 ? 17.076 -6.320 4.160 1.00 12.58 115 PHE A O 1
ATOM 946 N N . GLN A 1 116 ? 18.016 -7.319 2.383 1.00 11.55 116 GLN A N 1
ATOM 947 C CA . GLN A 1 116 ? 18.150 -8.629 3.022 1.00 11.75 116 GLN A CA 1
ATOM 948 C C . GLN A 1 116 ? 19.614 -8.853 3.348 1.00 11.20 116 GLN A C 1
ATOM 949 O O . GLN A 1 116 ? 20.470 -8.824 2.462 1.00 12.40 116 GLN A O 1
ATOM 955 N N . VAL A 1 117 ? 19.888 -9.087 4.622 1.00 10.99 117 VAL A N 1
ATOM 956 C CA . VAL A 1 117 ? 21.259 -9.226 5.154 1.00 10.98 117 VAL A CA 1
ATOM 957 C C . VAL A 1 117 ? 21.342 -10.543 5.923 1.00 10.84 117 VAL A C 1
ATOM 958 O O . VAL A 1 117 ? 20.551 -10.750 6.859 1.00 11.68 117 VAL A O 1
ATOM 962 N N A ILE A 1 118 ? 22.227 -11.438 5.493 0.50 10.17 118 ILE A N 1
ATOM 963 N N B ILE A 1 118 ? 22.279 -11.416 5.507 0.50 10.21 118 ILE A N 1
ATOM 964 C CA A ILE A 1 118 ? 22.382 -12.739 6.140 0.50 10.64 118 ILE A CA 1
ATOM 965 C CA B ILE A 1 118 ? 22.450 -12.724 6.138 0.50 10.70 118 ILE A CA 1
ATOM 966 C C A ILE A 1 118 ? 23.818 -12.870 6.604 0.50 9.88 118 ILE A C 1
ATOM 967 C C B ILE A 1 118 ? 23.873 -12.869 6.602 0.50 9.99 118 ILE A C 1
ATOM 968 O O A ILE A 1 118 ? 24.745 -12.708 5.813 0.50 10.24 118 ILE A O 1
ATOM 969 O O B ILE A 1 118 ? 24.824 -12.711 5.826 0.50 10.36 118 ILE A O 1
ATOM 978 N N . GLY A 1 119 ? 24.015 -13.149 7.899 1.00 9.75 119 GLY A N 1
ATOM 979 C CA . GLY A 1 119 ? 25.327 -13.371 8.488 1.00 9.75 119 GLY A CA 1
ATOM 980 C C . GLY A 1 119 ? 25.395 -14.735 9.132 1.00 9.45 119 GLY A C 1
ATOM 981 O O . GLY A 1 119 ? 24.429 -15.168 9.771 1.00 10.48 119 GLY A O 1
ATOM 982 N N . THR A 1 120 ? 26.538 -15.409 9.000 1.00 9.36 120 THR A N 1
ATOM 983 C CA . THR A 1 120 ? 26.761 -16.701 9.641 1.00 9.98 120 THR A CA 1
ATOM 984 C C . THR A 1 120 ? 28.179 -16.828 10.117 1.00 9.72 120 THR A C 1
ATOM 985 O O . THR A 1 120 ? 29.097 -16.146 9.657 1.00 9.82 120 THR A O 1
ATOM 989 N N . GLY A 1 121 ? 28.351 -17.769 11.053 1.00 10.12 121 GLY A N 1
ATOM 990 C CA . GLY A 1 121 ? 29.672 -18.121 11.534 1.00 10.77 121 GLY A CA 1
ATOM 991 C C . GLY A 1 121 ? 30.254 -17.161 12.557 1.00 11.17 121 GLY A C 1
ATOM 992 O O . GLY A 1 121 ? 31.462 -17.213 12.820 1.00 11.97 121 GLY A O 1
ATOM 993 N N . PHE A 1 122 ? 29.449 -16.248 13.108 1.00 10.70 122 PHE A N 1
ATOM 994 C CA . PHE A 1 122 ? 29.961 -15.352 14.153 1.00 11.32 122 PHE A CA 1
ATOM 995 C C . PHE A 1 122 ? 30.165 -16.143 15.437 1.00 11.70 122 PHE A C 1
ATOM 996 O O . PHE A 1 122 ? 29.208 -16.724 15.967 1.00 12.82 122 PHE A O 1
ATOM 1004 N N . PRO A 1 123 ? 31.393 -16.190 15.976 1.00 12.24 123 PRO A N 1
ATOM 1005 C CA . PRO A 1 123 ? 31.577 -16.984 17.200 1.00 13.13 123 PRO A CA 1
ATOM 1006 C C . PRO A 1 123 ? 30.704 -16.431 18.336 1.00 13.30 123 PRO A C 1
ATOM 1007 O O . PRO A 1 123 ? 30.573 -15.225 18.496 1.00 13.36 123 PRO A O 1
ATOM 1011 N N . PRO A 1 124 ? 30.099 -17.324 19.137 1.00 14.32 124 PRO A N 1
ATOM 1012 C CA . PRO A 1 124 ? 29.251 -16.846 20.233 1.00 15.44 124 PRO A CA 1
ATOM 1013 C C . PRO A 1 124 ? 29.999 -15.964 21.235 1.00 15.61 124 PRO A C 1
ATOM 1014 O O . PRO A 1 124 ? 29.389 -15.105 21.837 1.00 16.24 124 PRO A O 1
ATOM 1018 N N . ASP A 1 125 ? 31.324 -16.148 21.338 1.00 14.83 125 ASP A N 1
ATOM 1019 C CA . ASP A 1 125 ? 32.161 -15.327 22.224 1.00 16.42 125 ASP A CA 1
ATOM 1020 C C . ASP A 1 125 ? 32.923 -14.255 21.475 1.00 15.17 125 ASP A C 1
ATOM 1021 O O . ASP A 1 125 ? 33.783 -13.613 22.070 1.00 16.09 125 ASP A O 1
ATOM 1026 N N . GLY A 1 126 ? 32.634 -14.048 20.183 1.00 13.62 126 GLY A N 1
ATOM 1027 C CA . GLY A 1 126 ? 33.333 -13.052 19.408 1.00 12.84 126 GLY A CA 1
ATOM 1028 C C . GLY A 1 126 ? 32.769 -11.664 19.588 1.00 12.53 126 GLY A C 1
ATOM 1029 O O . GLY A 1 126 ? 31.774 -11.438 20.264 1.00 12.94 126 GLY A O 1
ATOM 1030 N N . PRO A 1 127 ? 33.402 -10.686 18.907 1.00 12.21 127 PRO A N 1
ATOM 1031 C CA . PRO A 1 127 ? 33.037 -9.293 19.171 1.00 12.63 127 PRO A CA 1
ATOM 1032 C C . PRO A 1 127 ? 31.640 -8.893 18.737 1.00 11.70 127 PRO A C 1
ATOM 1033 O O . PRO A 1 127 ? 31.082 -7.951 19.264 1.00 12.60 127 PRO A O 1
ATOM 1037 N N . VAL A 1 128 ? 31.124 -9.560 17.694 1.00 11.72 128 VAL A N 1
ATOM 1038 C CA . VAL A 1 128 ? 29.773 -9.252 17.209 1.00 11.85 128 VAL A CA 1
ATOM 1039 C C . VAL A 1 128 ? 28.715 -9.744 18.225 1.00 12.15 128 VAL A C 1
ATOM 1040 O O . VAL A 1 128 ? 27.768 -9.029 18.491 1.00 14.34 128 VAL A O 1
ATOM 1044 N N . MET A 1 129 ? 28.881 -10.953 18.728 1.00 13.16 129 MET A N 1
ATOM 1045 C CA . MET A 1 129 ? 27.859 -11.537 19.602 1.00 13.95 129 MET A CA 1
ATOM 1046 C C . MET A 1 129 ? 28.033 -11.128 21.063 1.00 14.11 129 MET A C 1
ATOM 1047 O O . MET A 1 129 ? 27.081 -11.300 21.837 1.00 15.67 129 MET A O 1
ATOM 1052 N N . THR A 1 130 ? 29.149 -10.496 21.429 1.00 14.03 130 THR A N 1
ATOM 1053 C CA . THR A 1 130 ? 29.375 -10.018 22.783 1.00 14.33 130 THR A CA 1
ATOM 1054 C C . THR A 1 130 ? 29.510 -8.510 22.855 1.00 13.79 130 THR A C 1
ATOM 1055 O O . THR A 1 130 ? 30.037 -7.955 23.796 1.00 15.03 130 THR A O 1
ATOM 1059 N N . ASN A 1 131 ? 28.912 -7.773 21.901 1.00 15.44 131 ASN A N 1
ATOM 1060 C CA . ASN A 1 131 ? 28.759 -6.283 21.948 1.00 16.08 131 ASN A CA 1
ATOM 1061 C C . ASN A 1 131 ? 30.096 -5.574 22.178 1.00 14.47 131 ASN A C 1
ATOM 1062 O O . ASN A 1 131 ? 30.081 -4.638 22.875 1.00 15.35 131 ASN A O 1
ATOM 1067 N N . LYS A 1 132 ? 31.183 -6.021 21.523 1.00 13.29 132 LYS A N 1
ATOM 1068 C CA . LYS A 1 132 ? 32.474 -5.353 21.696 1.00 12.74 132 LYS A CA 1
ATOM 1069 C C . LYS A 1 132 ? 32.713 -4.241 20.688 1.00 11.07 132 LYS A C 1
ATOM 1070 O O . LYS A 1 132 ? 33.619 -3.437 20.885 1.00 12.52 132 LYS A O 1
ATOM 1076 N N . LEU A 1 133 ? 31.940 -4.191 19.594 1.00 11.34 133 LEU A N 1
ATOM 1077 C CA . LEU A 1 133 ? 32.171 -3.156 18.576 1.00 11.10 133 LEU A CA 1
ATOM 1078 C C . LEU A 1 133 ? 31.775 -1.798 19.135 1.00 11.75 133 LEU A C 1
ATOM 1079 O O . LEU A 1 133 ? 30.689 -1.662 19.702 1.00 13.33 133 LEU A O 1
ATOM 1084 N N . THR A 1 134 ? 32.635 -0.800 18.984 1.00 12.12 134 THR A N 1
ATOM 1085 C CA . THR A 1 134 ? 32.368 0.532 19.511 1.00 12.97 134 THR A CA 1
ATOM 1086 C C . THR A 1 134 ? 32.166 1.617 18.485 1.00 13.34 134 THR A C 1
ATOM 1087 O O . THR A 1 134 ? 31.563 2.638 18.794 1.00 15.05 134 THR A O 1
ATOM 1091 N N . ALA A 1 135 ? 32.676 1.416 17.257 1.00 13.48 135 ALA A N 1
ATOM 1092 C CA . ALA A 1 135 ? 32.491 2.388 16.188 1.00 13.67 135 ALA A CA 1
ATOM 1093 C C . ALA A 1 135 ? 32.966 1.746 14.904 1.00 11.84 135 ALA A C 1
ATOM 1094 O O . ALA A 1 135 ? 33.824 0.873 14.930 1.00 12.34 135 ALA A O 1
ATOM 1096 N N . LEU A 1 136 ? 32.403 2.191 13.788 1.00 12.23 136 LEU A N 1
ATOM 1097 C CA . LEU A 1 136 ? 32.928 1.854 12.471 1.00 11.57 136 LEU A CA 1
ATOM 1098 C C . LEU A 1 136 ? 33.980 2.891 12.096 1.00 11.01 136 LEU A C 1
ATOM 1099 O O . LEU A 1 136 ? 33.698 4.090 12.092 1.00 11.74 136 LEU A O 1
ATOM 1104 N N . ASP A 1 137 ? 35.197 2.464 11.788 1.00 10.67 137 ASP A N 1
ATOM 1105 C CA . ASP A 1 137 ? 36.206 3.407 11.315 1.00 10.79 137 ASP A CA 1
ATOM 1106 C C . ASP A 1 137 ? 35.729 4.124 10.054 1.00 10.32 137 ASP A C 1
ATOM 1107 O O . ASP A 1 137 ? 35.101 3.538 9.177 1.00 10.69 137 ASP A O 1
ATOM 1112 N N . TRP A 1 138 ? 36.119 5.395 9.951 1.00 10.54 138 TRP A N 1
ATOM 1113 C CA . TRP A 1 138 ? 36.022 6.102 8.690 1.00 10.59 138 TRP A CA 1
ATOM 1114 C C . TRP A 1 138 ? 36.677 5.266 7.591 1.00 10.45 138 TRP A C 1
ATOM 1115 O O . TRP A 1 138 ? 37.682 4.595 7.837 1.00 10.23 138 TRP A O 1
ATOM 1126 N N A SER A 1 139 ? 36.108 5.325 6.386 0.50 10.45 139 SER A N 1
ATOM 1127 N N B SER A 1 139 ? 36.084 5.314 6.388 0.50 10.45 139 SER A N 1
ATOM 1128 C CA A SER A 1 139 ? 36.589 4.488 5.301 0.50 10.59 139 SER A CA 1
ATOM 1129 C CA B SER A 1 139 ? 36.471 4.445 5.272 0.50 10.70 139 SER A CA 1
ATOM 1130 C C A S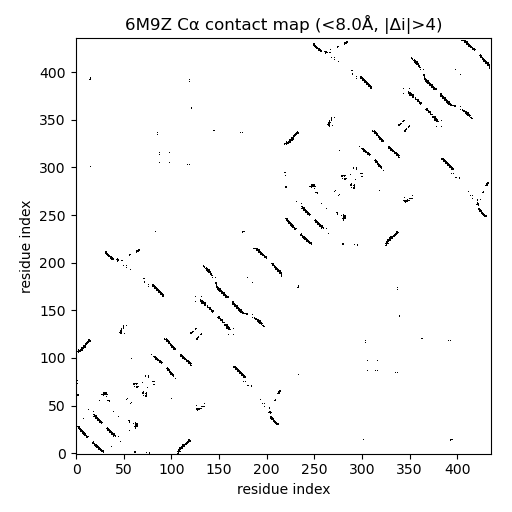ER A 1 139 ? 36.749 5.261 4.032 0.50 9.93 139 SER A C 1
ATOM 1131 C C B SER A 1 139 ? 36.735 5.255 4.031 0.50 9.91 139 SER A C 1
ATOM 1132 O O A SER A 1 139 ? 36.134 6.313 3.834 0.50 10.87 139 SER A O 1
ATOM 1133 O O B SER A 1 139 ? 36.144 6.320 3.834 0.50 10.88 139 SER A O 1
ATOM 1138 N N . VAL A 1 140 ? 37.580 4.701 3.157 1.00 9.90 140 VAL A N 1
ATOM 1139 C CA . VAL A 1 140 ? 37.643 5.123 1.776 1.00 10.15 140 VAL A CA 1
ATOM 1140 C C . VAL A 1 140 ? 37.232 3.929 0.925 1.00 9.79 140 VAL A C 1
ATOM 1141 O O . VAL A 1 140 ? 37.899 2.900 0.933 1.00 11.22 140 VAL A O 1
ATOM 1145 N N . VAL A 1 141 ? 36.133 4.079 0.198 1.00 10.07 141 VAL A N 1
ATOM 1146 C CA . VAL A 1 141 ? 35.623 3.035 -0.708 1.00 10.16 141 VAL A CA 1
ATOM 1147 C C . VAL A 1 141 ? 36.153 3.311 -2.108 1.00 9.74 141 VAL A C 1
ATOM 1148 O O . VAL A 1 141 ? 36.171 4.449 -2.549 1.00 11.03 141 VAL A O 1
ATOM 1152 N N . LYS A 1 142 ? 36.612 2.276 -2.785 1.00 9.30 142 LYS A N 1
ATOM 1153 C CA . LYS A 1 142 ? 37.084 2.378 -4.167 1.00 9.36 142 LYS A CA 1
ATOM 1154 C C . LYS A 1 142 ? 36.041 1.847 -5.136 1.00 9.46 142 LYS A C 1
ATOM 1155 O O . LYS A 1 142 ? 35.550 0.727 -4.946 1.00 10.23 142 LYS A O 1
ATOM 1161 N N . PHE A 1 143 ? 35.756 2.635 -6.167 1.00 9.69 143 PHE A N 1
ATOM 1162 C CA . PHE A 1 143 ? 34.898 2.194 -7.278 1.00 10.11 143 PHE A CA 1
ATOM 1163 C C . PHE A 1 143 ? 35.712 2.109 -8.578 1.00 10.65 143 PHE A C 1
ATOM 1164 O O . PHE A 1 143 ? 36.465 2.996 -8.905 1.00 11.11 143 PHE A O 1
ATOM 1172 N N . VAL A 1 144 ? 35.541 0.981 -9.258 1.00 10.59 144 VAL A N 1
ATOM 1173 C CA . VAL A 1 144 ? 35.879 0.874 -10.682 1.00 10.77 144 VAL A CA 1
ATOM 1174 C C . VAL A 1 144 ? 34.655 0.322 -11.409 1.00 10.86 144 VAL A C 1
ATOM 1175 O O . VAL A 1 144 ? 33.741 -0.237 -10.801 1.00 11.22 144 VAL A O 1
ATOM 1179 N N . TYR A 1 145 ? 34.662 0.452 -12.740 1.00 11.02 145 TYR A N 1
ATOM 1180 C CA . TYR A 1 145 ? 33.498 0.118 -13.559 1.00 11.59 145 TYR A CA 1
ATOM 1181 C C . TYR A 1 145 ? 33.945 -0.930 -14.568 1.00 12.15 145 TYR A C 1
ATOM 1182 O O . TYR A 1 145 ? 34.454 -0.572 -15.648 1.00 14.69 145 TYR A O 1
ATOM 1191 N N . PRO A 1 146 ? 33.782 -2.221 -14.269 1.00 12.00 146 PRO A N 1
ATOM 1192 C CA . PRO A 1 146 ? 34.250 -3.237 -15.226 1.00 12.97 146 PRO A CA 1
ATOM 1193 C C . PRO A 1 146 ? 33.507 -3.199 -16.553 1.00 13.58 146 PRO A C 1
ATOM 1194 O O . PRO A 1 146 ? 34.037 -3.648 -17.569 1.00 16.04 146 PRO A O 1
ATOM 1198 N N . ASN A 1 147 ? 32.280 -2.695 -16.543 1.00 13.71 147 ASN A N 1
ATOM 1199 C CA . ASN A 1 147 ? 31.529 -2.458 -17.777 1.00 14.79 147 ASN A CA 1
ATOM 1200 C C . ASN A 1 147 ? 30.557 -1.332 -17.506 1.00 14.10 147 ASN A C 1
ATOM 1201 O O . ASN A 1 147 ? 30.470 -0.853 -16.364 1.00 14.69 147 ASN A O 1
ATOM 1206 N N . ASP A 1 148 ? 29.819 -0.919 -18.532 1.00 15.52 148 ASP A N 1
ATOM 1207 C CA . ASP A 1 148 ? 29.026 0.295 -18.388 1.00 16.10 148 ASP A CA 1
ATOM 1208 C C . ASP A 1 148 ? 27.786 0.164 -17.512 1.00 14.68 148 ASP A C 1
ATOM 1209 O O . ASP A 1 148 ? 27.136 1.180 -17.239 1.00 16.46 148 ASP A O 1
ATOM 1214 N N . LYS A 1 149 ? 27.471 -1.058 -17.061 1.00 13.79 149 LYS A N 1
ATOM 1215 C CA . LYS A 1 149 ? 26.329 -1.296 -16.179 1.00 13.91 149 LYS A CA 1
ATOM 1216 C C . LYS A 1 149 ? 26.727 -1.791 -14.795 1.00 13.01 149 LYS A C 1
ATOM 1217 O O . LYS A 1 149 ? 25.844 -2.140 -14.021 1.00 13.42 149 LYS A O 1
ATOM 1223 N N . THR A 1 150 ? 28.021 -1.799 -14.471 1.00 11.92 150 THR A N 1
ATOM 1224 C CA . THR A 1 150 ? 28.460 -2.439 -13.229 1.00 12.15 150 THR A CA 1
ATOM 1225 C C . THR A 1 150 ? 29.519 -1.606 -12.514 1.00 11.94 150 THR A C 1
ATOM 1226 O O . THR A 1 150 ? 30.505 -1.198 -13.115 1.00 13.44 150 THR A O 1
ATOM 1230 N N . ILE A 1 151 ? 29.283 -1.338 -11.220 1.00 11.29 151 ILE A N 1
ATOM 1231 C CA . ILE A 1 151 ? 30.309 -0.800 -10.337 1.00 11.35 151 ILE A CA 1
ATOM 1232 C C . ILE A 1 151 ? 30.789 -1.929 -9.438 1.00 12.18 151 ILE A C 1
ATOM 1233 O O . ILE A 1 151 ? 29.970 -2.620 -8.821 1.00 17.04 151 ILE A O 1
ATOM 1238 N N . LEU A 1 152 ? 32.098 -2.091 -9.357 1.00 10.67 152 LEU A N 1
ATOM 1239 C CA . LEU A 1 152 ? 32.743 -2.957 -8.347 1.00 10.50 152 LEU A CA 1
ATOM 1240 C C . LEU A 1 152 ? 33.332 -2.051 -7.279 1.00 10.14 152 LEU A C 1
ATOM 1241 O O . LEU A 1 152 ? 34.221 -1.239 -7.559 1.00 10.53 152 LEU A O 1
ATOM 1246 N N A SER A 1 153 ? 32.822 -2.200 -6.059 0.50 10.05 153 SER A N 1
ATOM 1247 N N B SER A 1 153 ? 32.807 -2.181 -6.056 0.50 10.08 153 SER A N 1
ATOM 1248 C CA A SER A 1 153 ? 33.210 -1.385 -4.926 0.50 10.44 153 SER A CA 1
ATOM 1249 C CA B SER A 1 153 ? 33.220 -1.381 -4.906 0.50 10.56 153 SER A CA 1
ATOM 1250 C C A SER A 1 153 ? 33.934 -2.272 -3.909 0.50 9.91 153 SER A C 1
ATOM 1251 C C B SER A 1 153 ? 33.945 -2.279 -3.916 0.50 9.92 153 SER A C 1
ATOM 1252 O O A SER A 1 153 ? 33.477 -3.369 -3.610 0.50 10.57 153 SER A O 1
ATOM 1253 O O B SER A 1 153 ? 33.482 -3.373 -3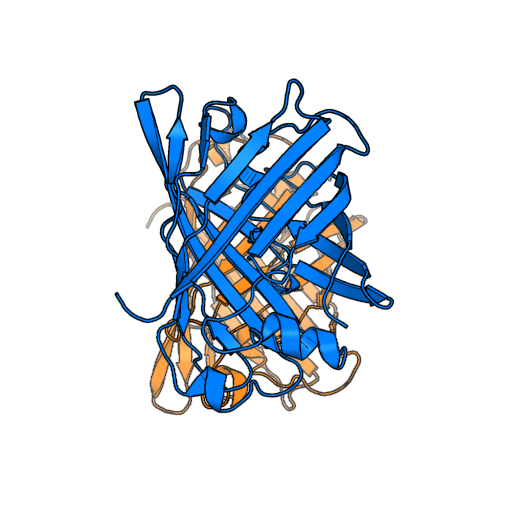.613 0.50 10.57 153 SER A O 1
ATOM 1258 N N . THR A 1 154 ? 35.067 -1.784 -3.414 1.00 9.37 154 THR A N 1
ATOM 1259 C CA . THR A 1 154 ? 35.863 -2.519 -2.451 1.00 9.49 154 THR A CA 1
ATOM 1260 C C . THR A 1 154 ? 36.348 -1.603 -1.352 1.00 9.43 154 THR A C 1
ATOM 1261 O O . THR A 1 154 ? 36.631 -0.433 -1.574 1.00 9.58 154 THR A O 1
ATOM 1265 N N . PHE A 1 155 ? 36.481 -2.170 -0.158 1.00 8.90 155 PHE A N 1
ATOM 1266 C CA . PHE A 1 155 ? 37.254 -1.556 0.922 1.00 8.98 155 PHE A CA 1
ATOM 1267 C C . PHE A 1 155 ? 37.545 -2.577 1.990 1.00 8.44 155 PHE A C 1
ATOM 1268 O O . PHE A 1 155 ? 36.924 -3.644 2.074 1.00 8.93 155 PHE A O 1
ATOM 1276 N N . ASP A 1 156 ? 38.522 -2.225 2.830 1.00 8.55 156 ASP A N 1
ATOM 1277 C CA . ASP A 1 156 ? 38.847 -2.913 4.075 1.00 8.99 156 ASP A CA 1
ATOM 1278 C C . ASP A 1 156 ? 38.069 -2.197 5.170 1.00 9.04 156 ASP A C 1
ATOM 1279 O O . ASP A 1 156 ? 38.278 -0.990 5.395 1.00 9.98 156 ASP A O 1
ATOM 1284 N N A LYS A 1 157 ? 37.126 -2.913 5.792 0.50 9.30 157 LYS A N 1
ATOM 1285 N N B LYS A 1 157 ? 37.132 -2.915 5.796 0.50 9.30 157 LYS A N 1
ATOM 1286 C CA A LYS A 1 157 ? 36.234 -2.346 6.786 0.50 9.93 157 LYS A CA 1
ATOM 1287 C CA B LYS A 1 157 ? 36.238 -2.346 6.783 0.50 9.92 157 LYS A CA 1
ATOM 1288 C C A LYS A 1 157 ? 36.726 -2.751 8.167 0.50 9.82 157 LYS A C 1
ATOM 1289 C C B LYS A 1 157 ? 36.729 -2.751 8.166 0.50 9.81 157 LYS A C 1
ATOM 1290 O O A LYS A 1 157 ? 36.924 -3.920 8.425 0.50 10.78 157 LYS A O 1
ATOM 1291 O O B LYS A 1 157 ? 36.924 -3.919 8.425 0.50 10.78 157 LYS A O 1
ATOM 1302 N N . THR A 1 158 ? 36.906 -1.774 9.053 1.00 9.49 158 THR A N 1
ATOM 1303 C CA . THR A 1 158 ? 37.333 -2.047 10.438 1.00 9.39 158 THR A CA 1
ATOM 1304 C C . THR A 1 158 ? 36.452 -1.329 11.431 1.00 9.99 158 THR A C 1
ATOM 1305 O O . THR A 1 158 ? 36.053 -0.187 11.228 1.00 10.73 158 THR A O 1
ATOM 1309 N N . TYR A 1 159 ? 36.207 -2.025 12.541 1.00 10.07 159 TYR A N 1
ATOM 1310 C CA . TYR A 1 159 ? 35.582 -1.440 13.725 1.00 10.48 159 TYR A CA 1
ATOM 1311 C C . TYR A 1 159 ? 36.612 -1.343 14.835 1.00 10.74 159 TYR A C 1
ATOM 1312 O O . TYR A 1 159 ? 37.434 -2.231 14.976 1.00 11.71 159 TYR A O 1
ATOM 1321 N N . THR A 1 160 ? 36.509 -0.314 15.682 1.00 11.11 160 THR A N 1
ATOM 1322 C CA . THR A 1 160 ? 37.179 -0.347 16.965 1.00 11.79 160 THR A CA 1
ATOM 1323 C C . THR A 1 160 ? 36.364 -1.258 17.898 1.00 11.83 160 THR A C 1
ATOM 1324 O O . THR A 1 160 ? 35.162 -1.445 17.736 1.00 12.16 160 THR A O 1
ATOM 1328 N N . THR A 1 161 ? 37.052 -1.828 18.898 1.00 13.02 161 THR A N 1
ATOM 1329 C CA . THR A 1 161 ? 36.405 -2.709 19.880 1.00 12.96 161 THR A CA 1
ATOM 1330 C C . THR A 1 161 ? 36.879 -2.428 21.304 1.00 13.85 161 THR A C 1
ATOM 1331 O O . THR A 1 161 ? 37.944 -1.852 21.517 1.00 14.52 161 THR A O 1
ATOM 1335 N N . THR A 1 162 ? 36.111 -2.918 22.269 1.00 13.68 162 THR A N 1
ATOM 1336 C CA . THR A 1 162 ? 36.461 -2.780 23.669 1.00 14.78 162 THR A CA 1
ATOM 1337 C C . THR A 1 162 ? 37.696 -3.562 24.063 1.00 13.94 162 THR A C 1
ATOM 1338 O O . THR A 1 162 ? 38.230 -3.352 25.149 1.00 14.52 162 THR A O 1
ATOM 1342 N N . ASP A 1 163 ? 38.171 -4.478 23.233 1.00 14.96 163 ASP A N 1
ATOM 1343 C CA . ASP A 1 163 ? 39.419 -5.183 23.500 1.00 15.27 163 ASP A CA 1
ATOM 1344 C C . ASP A 1 163 ? 40.647 -4.380 23.098 1.00 14.95 163 ASP A C 1
ATOM 1345 O O . ASP A 1 163 ? 41.754 -4.865 23.225 1.00 19.09 163 ASP A O 1
ATOM 1350 N N . GLY A 1 164 ? 40.455 -3.162 22.608 1.00 15.46 164 GLY A N 1
ATOM 1351 C CA . GLY A 1 164 ? 41.574 -2.347 22.191 1.00 16.60 164 GLY A CA 1
ATOM 1352 C C . GLY A 1 164 ? 42.240 -2.855 20.940 1.00 17.61 164 GLY A C 1
ATOM 1353 O O . GLY A 1 164 ? 43.424 -2.633 20.730 1.00 21.39 164 GLY A O 1
ATOM 1354 N N . LYS A 1 165 ? 41.495 -3.551 20.128 1.00 17.10 165 LYS A N 1
ATOM 1355 C CA . LYS A 1 165 ? 41.937 -4.016 18.811 1.00 16.32 165 LYS A CA 1
ATOM 1356 C C . LYS A 1 165 ? 40.868 -3.647 17.832 1.00 15.07 165 LYS A C 1
ATOM 1357 O O . LYS A 1 165 ? 39.782 -3.228 18.214 1.00 21.93 165 LYS A O 1
ATOM 1363 N N . ARG A 1 166 ? 41.155 -3.793 16.559 1.00 11.68 166 ARG A N 1
ATOM 1364 C CA . ARG A 1 166 ? 40.159 -3.595 15.526 1.00 11.77 166 ARG A CA 1
ATOM 1365 C C . ARG A 1 166 ? 39.597 -4.935 15.104 1.00 12.26 166 ARG A C 1
ATOM 1366 O O . ARG A 1 166 ? 40.260 -5.957 15.268 1.00 16.57 166 ARG A O 1
ATOM 1374 N N . TYR A 1 167 ? 38.374 -4.921 14.586 1.00 10.65 167 TYR A N 1
ATOM 1375 C CA . TYR A 1 167 ? 37.727 -6.107 14.020 1.00 10.47 167 TYR A CA 1
ATOM 1376 C C . TYR A 1 167 ? 37.551 -5.853 12.525 1.00 10.11 167 TYR A C 1
ATOM 1377 O O . TYR A 1 167 ? 36.921 -4.864 12.149 1.00 10.50 167 TYR A O 1
ATOM 1386 N N . GLN A 1 168 ? 38.182 -6.708 11.726 1.00 9.63 168 GLN A N 1
ATOM 1387 C CA . GLN A 1 168 ? 38.408 -6.462 10.309 1.00 9.23 168 GLN A CA 1
ATOM 1388 C C . GLN A 1 168 ? 37.507 -7.284 9.415 1.00 8.86 168 GLN A C 1
ATOM 1389 O O . GLN A 1 168 ? 37.084 -8.394 9.734 1.00 9.47 168 GLN A O 1
ATOM 1395 N N . CYS A 1 169 ? 37.263 -6.726 8.234 1.00 9.19 169 CYS A N 1
ATOM 1396 C CA . CYS A 1 169 ? 36.433 -7.321 7.197 1.00 9.04 169 CYS A CA 1
ATOM 1397 C C . CYS A 1 169 ? 36.897 -6.889 5.811 1.00 8.82 169 CYS A C 1
ATOM 1398 O O . CYS A 1 169 ? 37.259 -5.723 5.634 1.00 9.69 169 CYS A O 1
ATOM 1401 N N . THR A 1 170 ? 36.850 -7.815 4.861 1.00 8.60 170 THR A N 1
ATOM 1402 C CA . THR A 1 170 ? 37.081 -7.489 3.462 1.00 8.62 170 THR A CA 1
ATOM 1403 C C . THR A 1 170 ? 35.723 -7.387 2.778 1.00 8.64 170 THR A C 1
ATOM 1404 O O . THR A 1 170 ? 34.987 -8.376 2.722 1.00 9.09 170 THR A O 1
ATOM 1408 N N . PHE A 1 171 ? 35.403 -6.195 2.274 1.00 8.29 171 PHE A N 1
ATOM 1409 C CA . PHE A 1 171 ? 34.089 -5.868 1.720 1.00 8.79 171 PHE A CA 1
ATOM 1410 C C . PHE A 1 171 ? 34.147 -5.801 0.203 1.00 8.59 171 PHE A C 1
ATOM 1411 O O . PHE A 1 171 ? 34.994 -5.091 -0.335 1.00 8.95 171 PHE A O 1
ATOM 1419 N N . ARG A 1 172 ? 33.235 -6.491 -0.476 1.00 8.80 172 ARG A N 1
ATOM 1420 C CA . ARG A 1 172 ? 33.125 -6.438 -1.947 1.00 8.47 172 ARG A CA 1
ATOM 1421 C C . ARG A 1 172 ? 31.665 -6.233 -2.304 1.00 9.34 172 ARG A C 1
ATOM 1422 O O . ARG A 1 172 ? 30.768 -6.822 -1.705 1.00 9.90 172 ARG A O 1
ATOM 1430 N N . GLU A 1 173 ? 31.422 -5.416 -3.325 1.00 9.60 173 GLU A N 1
ATOM 1431 C CA . GLU A 1 173 ? 30.065 -5.077 -3.718 1.00 10.17 173 GLU A CA 1
ATOM 1432 C C . GLU A 1 173 ? 29.981 -4.882 -5.212 1.00 9.93 173 GLU A C 1
ATOM 1433 O O . GLU A 1 173 ? 30.859 -4.265 -5.824 1.00 10.68 173 GLU A O 1
ATOM 1439 N N . ASN A 1 174 ? 28.870 -5.325 -5.806 1.00 9.86 174 ASN A N 1
ATOM 1440 C CA . ASN A 1 174 ? 28.510 -4.916 -7.160 1.00 10.45 174 ASN A CA 1
ATOM 1441 C C . ASN A 1 174 ? 27.235 -4.140 -7.128 1.00 11.48 174 ASN A C 1
ATOM 1442 O O . ASN A 1 174 ? 26.266 -4.508 -6.461 1.00 13.47 174 ASN A O 1
ATOM 1447 N N . ASN A 1 175 ? 27.227 -3.041 -7.889 1.00 10.52 175 ASN A N 1
ATOM 1448 C CA . ASN A 1 175 ? 26.009 -2.288 -8.207 1.00 11.51 175 ASN A CA 1
ATOM 1449 C C . ASN A 1 175 ? 25.725 -2.514 -9.666 1.00 11.37 175 ASN A C 1
ATOM 1450 O O . ASN A 1 175 ? 26.580 -2.237 -10.509 1.00 12.65 175 ASN A O 1
ATOM 1455 N N . THR A 1 176 ? 24.544 -3.065 -9.959 1.00 11.32 176 THR A N 1
ATOM 1456 C CA . THR A 1 176 ? 24.196 -3.473 -11.312 1.00 11.76 176 THR A CA 1
ATOM 1457 C C . THR A 1 176 ? 23.055 -2.603 -11.794 1.00 11.77 176 THR A C 1
ATOM 1458 O O . THR A 1 176 ? 21.975 -2.595 -11.193 1.00 13.09 176 THR A O 1
ATOM 1462 N N . PHE A 1 177 ? 23.322 -1.863 -12.865 1.00 12.29 177 PHE A N 1
ATOM 1463 C CA . PHE A 1 177 ? 22.401 -0.851 -13.400 1.00 13.32 177 PHE A CA 1
ATOM 1464 C C . PHE A 1 177 ? 21.589 -1.394 -14.559 1.00 14.50 177 PHE A C 1
ATOM 1465 O O . PHE A 1 177 ? 22.114 -2.118 -15.398 1.00 15.43 177 PHE A O 1
ATOM 1473 N N . ALA A 1 178 ? 20.312 -1.007 -14.624 1.00 15.41 178 ALA A N 1
ATOM 1474 C CA . ALA A 1 178 ? 19.461 -1.416 -15.750 1.00 17.14 178 ALA A CA 1
ATOM 1475 C C . ALA A 1 178 ? 19.869 -0.775 -17.071 1.00 18.07 178 ALA A C 1
ATOM 1476 O O . ALA A 1 178 ? 19.726 -1.397 -18.138 1.00 21.53 178 ALA A O 1
ATOM 1478 N N . LYS A 1 179 ? 20.338 0.470 -16.997 1.00 17.59 179 LYS A N 1
ATOM 1479 C CA . LYS A 1 179 ? 20.776 1.237 -18.163 1.00 17.49 179 LYS A CA 1
ATOM 1480 C C . LYS A 1 179 ? 22.234 1.615 -17.996 1.00 16.77 179 LYS A C 1
ATOM 1481 O O . LYS A 1 179 ? 22.708 1.747 -16.866 1.00 17.55 179 LYS A O 1
ATOM 1487 N N . PRO A 1 180 ? 22.976 1.780 -19.096 1.00 17.86 180 PRO A N 1
ATOM 1488 C CA . PRO A 1 180 ? 24.371 2.173 -18.962 1.00 18.36 180 PRO A CA 1
ATOM 1489 C C . PRO A 1 180 ? 24.563 3.473 -18.201 1.00 17.90 180 PRO A C 1
ATOM 1490 O O . PRO A 1 180 ? 23.745 4.409 -18.303 1.00 20.17 180 PRO A O 1
ATOM 1494 N N . MET A 1 181 ? 25.654 3.530 -17.441 1.00 17.60 181 MET A N 1
ATOM 1495 C CA . MET A 1 181 ? 26.079 4.769 -16.818 1.00 17.16 181 MET A CA 1
ATOM 1496 C C . MET A 1 181 ? 26.602 5.734 -17.877 1.00 18.15 181 MET A C 1
ATOM 1497 O O . MET A 1 181 ? 27.106 5.309 -18.918 1.00 20.50 181 MET A O 1
ATOM 1502 N N . ALA A 1 182 ? 26.488 7.027 -17.592 1.00 18.54 182 ALA A N 1
ATOM 1503 C CA . ALA A 1 182 ? 26.905 8.076 -18.526 1.00 20.56 182 ALA A CA 1
ATOM 1504 C C . ALA A 1 182 ? 28.399 8.071 -18.785 1.00 21.40 182 ALA A C 1
ATOM 1505 O O . ALA A 1 182 ? 29.193 7.707 -17.922 1.00 20.11 182 ALA A O 1
ATOM 1507 N N . ALA A 1 183 ? 28.788 8.532 -19.965 1.00 25.28 183 ALA A N 1
ATOM 1508 C CA . ALA A 1 183 ? 30.200 8.615 -20.335 1.00 25.46 183 ALA A CA 1
ATOM 1509 C C . ALA A 1 183 ? 31.056 9.418 -19.355 1.00 24.89 183 ALA A C 1
ATOM 1510 O O . ALA A 1 183 ? 32.189 9.007 -19.062 1.00 28.56 183 ALA A O 1
ATOM 1512 N N . ASP A 1 184 ? 30.526 10.517 -18.810 1.00 26.57 184 ASP A N 1
ATOM 1513 C CA . ASP A 1 184 ? 31.271 11.328 -17.815 1.00 29.57 184 ASP A CA 1
ATOM 1514 C C . ASP A 1 184 ? 31.570 10.580 -16.515 1.00 27.76 184 ASP A C 1
ATOM 1515 O O . ASP A 1 184 ? 32.512 10.929 -15.798 1.00 31.38 184 ASP A O 1
ATOM 1520 N N . ILE A 1 185 ? 30.767 9.573 -16.204 1.00 22.55 185 ILE A N 1
ATOM 1521 C CA . ILE A 1 185 ? 31.035 8.689 -15.078 1.00 19.18 185 ILE A CA 1
ATOM 1522 C C . ILE A 1 185 ? 32.135 7.724 -15.476 1.00 17.50 185 ILE A C 1
ATOM 1523 O O . ILE A 1 185 ? 33.147 7.604 -14.778 1.00 17.74 185 ILE A O 1
ATOM 1528 N N . LEU A 1 186 ? 31.977 7.053 -16.595 1.00 17.52 186 LEU A N 1
ATOM 1529 C CA . LEU A 1 186 ? 32.912 6.008 -16.986 1.00 18.08 186 LEU A CA 1
ATOM 1530 C C . LEU A 1 186 ? 34.331 6.509 -17.214 1.00 17.73 186 LEU A C 1
ATOM 1531 O O . LEU A 1 186 ? 35.291 5.760 -17.051 1.00 19.76 186 LEU A O 1
ATOM 1536 N N . GLN A 1 187 ? 34.458 7.771 -17.614 1.00 19.83 187 GLN A N 1
ATOM 1537 C CA . GLN A 1 187 ? 35.755 8.346 -17.933 1.00 21.22 187 GLN A CA 1
ATOM 1538 C C . GLN A 1 187 ? 36.649 8.649 -16.748 1.00 21.41 187 GLN A C 1
ATOM 1539 O O . GLN A 1 187 ? 37.824 8.918 -16.941 1.00 26.11 187 GLN A O 1
ATOM 1545 N N . LYS A 1 188 ? 36.120 8.595 -15.526 1.00 18.45 188 LYS A N 1
ATOM 1546 C CA . LYS A 1 188 ? 36.920 8.891 -14.356 1.00 17.66 188 LYS A CA 1
ATOM 1547 C C . LYS A 1 188 ? 36.981 7.722 -13.388 1.00 16.18 188 LYS A C 1
ATOM 1548 O O . LYS A 1 188 ? 36.043 7.475 -12.626 1.00 16.95 188 LYS A O 1
ATOM 1554 N N . GLN A 1 189 ? 38.085 6.995 -13.444 1.00 14.09 189 GLN A N 1
ATOM 1555 C CA . GLN A 1 189 ? 38.280 5.817 -12.627 1.00 13.56 189 GLN A CA 1
ATOM 1556 C C . GLN A 1 189 ? 39.706 5.772 -12.157 1.00 12.99 189 GLN A C 1
ATOM 1557 O O . GLN A 1 189 ? 40.621 6.167 -12.901 1.00 15.07 189 GLN A O 1
ATOM 1563 N N . PRO A 1 190 ? 39.944 5.251 -10.944 1.00 12.34 190 PRO A N 1
ATOM 1564 C CA . PRO A 1 190 ? 38.929 4.907 -9.924 1.00 11.40 190 PRO A CA 1
ATOM 1565 C C . PRO A 1 190 ? 38.266 6.158 -9.380 1.00 11.14 190 PRO A C 1
ATOM 1566 O O . PRO A 1 190 ? 38.788 7.268 -9.500 1.00 12.47 190 PRO A O 1
ATOM 1570 N N . MET A 1 191 ? 37.104 5.960 -8.776 1.00 10.69 191 MET A N 1
ATOM 1571 C CA . MET A 1 191 ? 36.462 6.976 -7.964 1.00 11.04 191 MET A CA 1
ATOM 1572 C C . MET A 1 191 ? 36.523 6.509 -6.525 1.00 10.81 191 MET A C 1
ATOM 1573 O O . MET A 1 191 ? 36.261 5.339 -6.267 1.00 12.86 191 MET A O 1
ATOM 1578 N N . PHE A 1 192 ? 36.827 7.412 -5.604 1.00 10.35 192 PHE A N 1
ATOM 1579 C CA . PHE A 1 192 ? 36.914 7.098 -4.188 1.00 10.23 192 PHE A CA 1
ATOM 1580 C C . PHE A 1 192 ? 35.811 7.786 -3.431 1.00 10.07 192 PHE A C 1
ATOM 1581 O O . PHE A 1 192 ? 35.422 8.906 -3.782 1.00 11.87 192 PHE A O 1
ATOM 1589 N N . ILE A 1 193 ? 35.354 7.180 -2.332 1.00 10.38 193 ILE A N 1
ATOM 1590 C CA . ILE A 1 193 ? 34.323 7.769 -1.506 1.00 10.73 193 ILE A CA 1
ATOM 1591 C C . ILE A 1 193 ? 34.770 7.738 -0.050 1.00 10.90 193 ILE A C 1
ATOM 1592 O O . ILE A 1 193 ? 35.003 6.672 0.491 1.00 12.32 193 ILE A O 1
ATOM 1597 N N . PHE A 1 194 ? 34.882 8.912 0.571 1.00 11.05 194 PHE A N 1
ATOM 1598 C CA . PHE A 1 194 ? 35.200 8.986 1.994 1.00 11.35 194 PHE A CA 1
ATOM 1599 C C . PHE A 1 194 ? 33.890 8.881 2.758 1.00 11.88 194 PHE A C 1
ATOM 1600 O O . PHE A 1 194 ? 32.948 9.621 2.477 1.00 15.10 194 PHE A O 1
ATOM 1608 N N A HIS A 1 195 ? 33.812 7.920 3.687 0.50 11.91 195 HIS A N 1
ATOM 1609 N N B HIS A 1 195 ? 33.839 7.980 3.728 0.50 11.85 195 HIS A N 1
ATOM 1610 C CA A HIS A 1 195 ? 32.585 7.636 4.450 0.50 12.53 195 HIS A CA 1
ATOM 1611 C CA B HIS A 1 195 ? 32.612 7.647 4.418 0.50 12.54 195 HIS A CA 1
ATOM 1612 C C A HIS A 1 195 ? 32.798 7.796 5.927 0.50 12.47 195 HIS A C 1
ATOM 1613 C C B HIS A 1 195 ? 32.779 7.770 5.926 0.50 12.48 195 HIS A C 1
ATOM 1614 O O A HIS A 1 195 ? 33.701 7.185 6.492 0.50 13.94 195 HIS A O 1
ATOM 1615 O O B HIS A 1 195 ? 33.669 7.157 6.491 0.50 13.95 195 HIS A O 1
ATOM 1628 N N . LYS A 1 196 ? 31.916 8.567 6.566 1.00 12.27 196 LYS A N 1
ATOM 1629 C CA . LYS A 1 196 ? 31.846 8.685 8.014 1.00 13.06 196 LYS A CA 1
ATOM 1630 C C . LYS A 1 196 ? 30.459 8.272 8.474 1.00 13.07 196 LYS A C 1
ATOM 1631 O O . LYS A 1 196 ? 29.455 8.672 7.876 1.00 13.94 196 LYS A O 1
ATOM 1637 N N . THR A 1 197 ? 30.388 7.557 9.593 1.00 12.26 197 THR A N 1
ATOM 1638 C CA . THR A 1 197 ? 29.113 7.149 10.169 1.00 12.88 197 THR A CA 1
ATOM 1639 C C . THR A 1 197 ? 29.099 7.400 11.661 1.00 13.46 197 THR A C 1
ATOM 1640 O O . THR A 1 197 ? 30.136 7.495 12.328 1.00 14.24 197 THR A O 1
ATOM 1644 N N . GLU A 1 198 ? 27.873 7.436 12.187 1.00 13.64 198 GLU A N 1
ATOM 1645 C CA . GLU A 1 198 ? 27.622 7.513 13.626 1.00 15.25 198 GLU A CA 1
ATOM 1646 C C . GLU A 1 198 ? 26.403 6.656 13.927 1.00 14.24 198 GLU A C 1
ATOM 1647 O O . GLU A 1 198 ? 25.421 6.701 13.182 1.00 16.56 198 GLU A O 1
ATOM 1653 N N . LEU A 1 199 ? 26.452 5.934 15.028 1.00 14.06 199 LEU A N 1
ATOM 1654 C CA . LEU A 1 199 ? 25.332 5.155 15.495 1.00 14.37 199 LEU A CA 1
ATOM 1655 C C . LEU A 1 199 ? 25.065 5.557 16.933 1.00 17.15 199 LEU A C 1
ATOM 1656 O O . LEU A 1 199 ? 25.977 5.537 17.766 1.00 19.42 199 LEU A O 1
ATOM 1661 N N . GLN A 1 200 ? 23.810 5.908 17.203 1.00 18.57 200 GLN A N 1
ATOM 1662 C CA . GLN A 1 200 ? 23.359 6.228 18.545 1.00 23.11 200 GLN A CA 1
ATOM 1663 C C . GLN A 1 200 ? 22.381 5.155 18.881 1.00 23.98 200 GLN A C 1
ATOM 1664 O O . GLN A 1 200 ? 21.449 4.841 18.122 1.00 27.99 200 GLN A O 1
ATOM 1670 N N . HIS A 1 201 ? 22.561 4.619 20.060 1.00 25.03 201 HIS A N 1
ATOM 1671 C CA . HIS A 1 201 ? 21.547 3.842 20.596 1.00 21.94 201 HIS A CA 1
ATOM 1672 C C . HIS A 1 201 ? 21.816 3.686 22.046 1.00 25.23 201 HIS A C 1
ATOM 1673 O O . HIS A 1 201 ? 22.964 3.743 22.494 1.00 32.94 201 HIS A O 1
ATOM 1680 N N A SER A 1 202 ? 20.734 3.538 22.780 0.50 20.16 202 SER A N 1
ATOM 1681 N N B SER A 1 202 ? 20.765 3.538 22.788 0.50 20.16 202 SER A N 1
ATOM 1682 C CA A SER A 1 202 ? 20.805 3.127 24.171 0.50 18.62 202 SER A CA 1
ATOM 1683 C CA B SER A 1 202 ? 20.831 3.124 24.175 0.50 18.73 202 SER A CA 1
ATOM 1684 C C A SER A 1 202 ? 20.241 1.724 24.356 0.50 17.30 202 SER A C 1
ATOM 1685 C C B SER A 1 202 ? 20.285 1.715 24.339 0.50 17.33 202 SER A C 1
ATOM 1686 O O A SER A 1 202 ? 20.524 1.069 25.348 0.50 18.67 202 SER A O 1
ATOM 1687 O O B SER A 1 202 ? 20.605 1.039 25.315 0.50 18.95 202 SER A O 1
ATOM 1692 N N . ASN A 1 203 ? 19.428 1.271 23.417 1.00 16.30 203 ASN A N 1
ATOM 1693 C CA . ASN A 1 203 ? 19.057 -0.133 23.351 1.00 17.58 203 ASN A CA 1
ATOM 1694 C C . ASN A 1 203 ? 19.175 -0.635 21.921 1.00 16.22 203 ASN A C 1
ATOM 1695 O O . ASN A 1 203 ? 19.196 0.144 20.957 1.00 20.40 203 ASN A O 1
ATOM 1700 N N . ASN A 1 204 ? 19.205 -1.955 21.818 1.00 16.53 204 ASN A N 1
ATOM 1701 C CA . ASN A 1 204 ? 19.389 -2.674 20.551 1.00 17.03 204 ASN A CA 1
ATOM 1702 C C . ASN A 1 204 ? 18.159 -2.846 19.717 1.00 17.60 204 ASN A C 1
ATOM 1703 O O . ASN A 1 204 ? 18.196 -3.521 18.658 1.00 19.53 204 ASN A O 1
ATOM 1708 N N . ALA A 1 205 ? 17.064 -2.265 20.136 1.00 15.60 205 ALA A N 1
ATOM 1709 C CA . ALA A 1 205 ? 15.839 -2.314 19.343 1.00 16.91 205 ALA A CA 1
ATOM 1710 C C . ALA A 1 205 ? 15.597 -1.027 18.575 1.00 15.18 205 ALA A C 1
ATOM 1711 O O . ALA A 1 205 ? 14.783 -1.032 17.693 1.00 17.66 205 ALA A O 1
ATOM 1713 N N . GLU A 1 206 ? 16.283 0.057 18.939 1.00 14.88 206 GLU A N 1
ATOM 1714 C CA . GLU A 1 206 ? 15.960 1.397 18.429 1.00 15.32 206 GLU A CA 1
ATOM 1715 C C . GLU A 1 206 ? 17.265 2.118 18.094 1.00 16.00 206 GLU A C 1
ATOM 1716 O O . GLU A 1 206 ? 18.036 2.444 18.977 1.00 18.59 206 GLU A O 1
ATOM 1722 N N . LEU A 1 207 ? 17.515 2.349 16.826 1.00 14.42 207 LEU A N 1
ATOM 1723 C CA . LEU A 1 207 ? 18.796 2.864 16.396 1.00 15.56 207 LEU A CA 1
ATOM 1724 C C . LEU A 1 207 ? 18.596 4.194 15.717 1.00 14.29 207 LEU A C 1
ATOM 1725 O O . LEU A 1 207 ? 17.632 4.381 14.958 1.00 15.34 207 LEU A O 1
ATOM 1730 N N . THR A 1 208 ? 19.575 5.081 15.874 1.00 14.46 208 THR A N 1
ATOM 1731 C CA . THR A 1 208 ? 19.688 6.292 15.079 1.00 14.99 208 THR A CA 1
ATOM 1732 C C . THR A 1 208 ? 21.052 6.264 14.384 1.00 14.34 208 THR A C 1
ATOM 1733 O O . THR A 1 208 ? 22.088 6.139 15.033 1.00 16.40 208 THR A O 1
ATOM 1737 N N . PHE A 1 209 ? 21.016 6.415 13.081 1.00 14.16 209 PHE A N 1
ATOM 1738 C CA . PHE A 1 209 ? 22.190 6.308 12.217 1.00 13.71 209 PHE A CA 1
ATOM 1739 C C . PHE A 1 209 ? 22.346 7.621 11.447 1.00 13.67 209 PHE A C 1
ATOM 1740 O O . PHE A 1 209 ? 21.356 8.167 10.943 1.00 14.66 209 PHE A O 1
ATOM 1748 N N . LYS A 1 210 ? 23.588 8.072 11.295 1.00 13.27 210 LYS A N 1
ATOM 1749 C CA . LYS A 1 210 ? 23.904 9.208 10.442 1.00 13.44 210 LYS A CA 1
ATOM 1750 C C . LYS A 1 210 ? 25.152 8.895 9.648 1.00 13.05 210 LYS A C 1
ATOM 1751 O O . LYS A 1 210 ? 26.038 8.190 10.128 1.00 13.71 210 LYS A O 1
ATOM 1757 N N . GLU A 1 211 ? 25.222 9.463 8.454 1.00 12.56 211 GLU A N 1
ATOM 1758 C CA . GLU A 1 211 ? 26.378 9.265 7.576 1.00 13.19 211 GLU A CA 1
ATOM 1759 C C . GLU A 1 211 ? 26.655 10.500 6.767 1.00 12.98 211 GLU A C 1
ATOM 1760 O O . GLU A 1 211 ? 25.754 11.301 6.470 1.00 14.90 211 GLU A O 1
ATOM 1766 N N . LYS A 1 212 ? 27.920 10.630 6.370 1.00 13.23 212 LYS A N 1
ATOM 1767 C CA . LYS A 1 212 ? 28.365 11.627 5.414 1.00 13.73 212 LYS A CA 1
ATOM 1768 C C . LYS A 1 212 ? 29.343 10.962 4.474 1.00 12.46 212 LYS A C 1
ATOM 1769 O O . LYS A 1 212 ? 30.298 10.335 4.922 1.00 14.74 212 LYS A O 1
ATOM 1775 N N . GLN A 1 213 ? 29.095 11.116 3.180 1.00 13.36 213 GLN A N 1
ATOM 1776 C CA . GLN A 1 213 ? 29.969 10.600 2.142 1.00 14.48 213 GLN A CA 1
ATOM 1777 C C . GLN A 1 213 ? 30.433 11.722 1.244 1.00 13.80 213 GLN A C 1
ATOM 1778 O O . GLN A 1 213 ? 29.663 12.632 0.935 1.00 16.22 213 GLN A O 1
ATOM 1784 N N . THR A 1 214 ? 31.674 11.597 0.763 1.00 12.89 214 THR A N 1
ATOM 1785 C CA . THR A 1 214 ? 32.253 12.581 -0.151 1.00 13.45 214 THR A CA 1
ATOM 1786 C C . THR A 1 214 ? 33.035 11.852 -1.225 1.00 12.47 214 THR A C 1
ATOM 1787 O O . THR A 1 214 ? 34.012 11.146 -0.919 1.00 12.93 214 THR A O 1
ATOM 1791 N N . ALA A 1 215 ? 32.639 12.027 -2.486 1.00 12.32 215 ALA A N 1
ATOM 1792 C CA . ALA A 1 215 ? 33.357 11.441 -3.624 1.00 12.46 215 ALA A CA 1
ATOM 1793 C C . ALA A 1 215 ? 34.558 12.280 -4.025 1.00 12.45 215 ALA A C 1
ATOM 1794 O O . ALA A 1 215 ? 34.501 13.512 -4.019 1.00 14.51 215 ALA A O 1
ATOM 1796 N N . PHE A 1 216 ? 35.641 11.620 -4.405 1.00 11.76 216 PHE A N 1
ATOM 1797 C CA . PHE A 1 216 ? 36.827 12.295 -4.911 1.00 12.77 216 PHE A CA 1
ATOM 1798 C C . PHE A 1 216 ? 37.597 11.357 -5.818 1.00 12.48 216 PHE A C 1
ATOM 1799 O O . PHE A 1 216 ? 37.706 10.152 -5.541 1.00 12.52 216 PHE A O 1
ATOM 1807 N N . SER A 1 217 ? 38.154 11.896 -6.908 1.00 13.29 217 SER A N 1
ATOM 1808 C CA . SER A 1 217 ? 39.021 11.123 -7.779 1.00 13.86 217 SER A CA 1
ATOM 1809 C C . SER A 1 217 ? 40.472 11.577 -7.748 1.00 14.65 217 SER A C 1
ATOM 1810 O O . SER A 1 217 ? 41.311 10.984 -8.420 1.00 17.17 217 SER A O 1
ATOM 1813 N N . ASP A 1 218 ? 40.756 12.613 -6.968 1.00 16.33 218 ASP A N 1
ATOM 1814 C CA . ASP A 1 218 ? 42.039 13.255 -6.972 1.00 18.82 218 ASP A CA 1
ATOM 1815 C C . ASP A 1 218 ? 42.188 13.903 -5.612 1.00 19.95 218 ASP A C 1
ATOM 1816 O O . ASP A 1 218 ? 41.220 14.073 -4.853 1.00 19.55 218 ASP A O 1
ATOM 1821 N N . MET A 1 219 ? 43.419 14.298 -5.345 1.00 23.97 219 MET A N 1
ATOM 1822 C CA . MET A 1 219 ? 43.785 15.056 -4.194 1.00 28.16 219 MET A CA 1
ATOM 1823 C C . MET A 1 219 ? 44.774 16.149 -4.622 1.00 37.96 219 MET A C 1
ATOM 1824 O O . MET A 1 219 ? 45.906 15.817 -5.001 1.00 41.18 219 MET A O 1
ATOM 1829 N N . PRO B 1 2 ? 12.911 -39.998 9.006 1.00 21.33 2 PRO D N 1
ATOM 1830 C CA . PRO B 1 2 ? 13.674 -41.049 8.317 1.00 20.89 2 PRO D CA 1
ATOM 1831 C C . PRO B 1 2 ? 14.792 -40.421 7.500 1.00 18.83 2 PRO D C 1
ATOM 1832 O O . PRO B 1 2 ? 14.872 -39.196 7.386 1.00 20.33 2 PRO D O 1
ATOM 1836 N N . LEU B 1 3 ? 15.628 -41.275 6.925 1.00 18.45 3 LEU D N 1
ATOM 1837 C CA . LEU B 1 3 ? 16.581 -40.854 5.917 1.00 17.76 3 LEU D CA 1
ATOM 1838 C C . LEU B 1 3 ? 15.819 -40.500 4.640 1.00 18.76 3 LEU D C 1
ATOM 1839 O O . LEU B 1 3 ? 14.702 -40.976 4.406 1.00 20.10 3 LEU D O 1
ATOM 1844 N N . PRO B 1 4 ? 16.398 -39.650 3.798 1.00 16.60 4 PRO D N 1
ATOM 1845 C CA . PRO B 1 4 ? 15.688 -39.281 2.587 1.00 16.52 4 PRO D CA 1
ATOM 1846 C C . PRO B 1 4 ? 15.709 -40.327 1.480 1.00 15.93 4 PRO D C 1
ATOM 1847 O O . PRO B 1 4 ? 16.668 -41.113 1.359 1.00 17.13 4 PRO D O 1
ATOM 1851 N N A LYS B 1 5 ? 14.645 -40.330 0.680 0.50 15.94 5 LYS D N 1
ATOM 1852 N N B LYS B 1 5 ? 14.646 -40.330 0.680 0.50 15.94 5 LYS D N 1
ATOM 1853 C CA A LYS B 1 5 ? 14.575 -41.074 -0.584 0.50 17.33 5 LYS D CA 1
ATOM 1854 C CA B LYS B 1 5 ? 14.575 -41.072 -0.586 0.50 17.33 5 LYS D CA 1
ATOM 1855 C C A LYS B 1 5 ? 14.427 -40.175 -1.806 0.50 16.86 5 LYS D C 1
ATOM 1856 C C B LYS B 1 5 ? 14.426 -40.175 -1.807 0.50 16.86 5 LYS D C 1
ATOM 1857 O O A LYS B 1 5 ? 14.909 -40.513 -2.881 0.50 17.27 5 LYS D O 1
ATOM 1858 O O B LYS B 1 5 ? 14.908 -40.512 -2.882 0.50 17.27 5 LYS D O 1
ATOM 1869 N N . THR B 1 6 ? 13.692 -39.071 -1.655 1.00 16.28 6 THR D N 1
ATOM 1870 C CA . THR B 1 6 ? 13.340 -38.209 -2.753 1.00 15.57 6 THR D CA 1
ATOM 1871 C C . THR B 1 6 ? 13.436 -36.752 -2.325 1.00 14.76 6 THR D C 1
ATOM 1872 O O . THR B 1 6 ? 13.402 -36.438 -1.135 1.00 15.85 6 THR D O 1
ATOM 1876 N N . HIS B 1 7 ? 13.550 -35.893 -3.322 1.00 15.21 7 HIS D N 1
ATOM 1877 C CA . HIS B 1 7 ? 13.600 -34.459 -3.051 1.00 15.41 7 HIS D CA 1
ATOM 1878 C C . HIS B 1 7 ? 13.060 -33.680 -4.223 1.00 15.20 7 HIS D C 1
ATOM 1879 O O . HIS B 1 7 ? 12.966 -34.165 -5.350 1.00 16.32 7 HIS D O 1
ATOM 1886 N N . GLU B 1 8 ? 12.708 -32.426 -3.933 1.00 15.92 8 GLU D N 1
ATOM 1887 C CA . GLU B 1 8 ? 12.368 -31.471 -4.963 1.00 16.55 8 GLU D CA 1
ATOM 1888 C C . GLU B 1 8 ? 13.116 -30.168 -4.665 1.00 14.90 8 GLU D C 1
ATOM 1889 O O . GLU B 1 8 ? 13.507 -29.906 -3.519 1.00 15.41 8 GLU D O 1
ATOM 1895 N N . LEU B 1 9 ? 13.319 -29.404 -5.719 1.00 14.77 9 LEU D N 1
ATOM 1896 C CA . LEU B 1 9 ? 14.080 -28.165 -5.629 1.00 14.91 9 LEU D CA 1
ATOM 1897 C C . LEU B 1 9 ? 13.372 -27.057 -6.369 1.00 14.59 9 LEU D C 1
ATOM 1898 O O . LEU B 1 9 ? 12.973 -27.220 -7.517 1.00 16.70 9 LEU D O 1
ATOM 1903 N N . HIS B 1 10 ? 13.269 -25.904 -5.716 1.00 14.71 10 HIS D N 1
ATOM 1904 C CA . HIS B 1 10 ? 12.974 -24.644 -6.350 1.00 15.08 10 HIS D CA 1
ATOM 1905 C C . HIS B 1 10 ? 14.238 -23.784 -6.166 1.00 14.09 10 HIS D C 1
ATOM 1906 O O . HIS B 1 10 ? 14.584 -23.470 -5.033 1.00 14.22 10 HIS D O 1
ATOM 1913 N N . ILE B 1 11 ? 14.922 -23.498 -7.256 1.00 14.17 11 ILE D N 1
ATOM 1914 C CA . ILE B 1 11 ? 16.172 -22.706 -7.238 1.00 14.03 11 ILE D CA 1
ATOM 1915 C C . ILE B 1 11 ? 15.936 -21.465 -8.083 1.00 13.97 11 ILE D C 1
ATOM 1916 O O . ILE B 1 11 ? 15.404 -21.538 -9.204 1.00 16.07 11 ILE D O 1
ATOM 1921 N N . PHE B 1 12 ? 16.307 -20.311 -7.530 1.00 13.44 12 PHE D N 1
ATOM 1922 C CA . PHE B 1 12 ? 15.936 -19.050 -8.128 1.00 13.62 12 PHE D CA 1
ATOM 1923 C C . PHE B 1 12 ? 16.891 -17.977 -7.653 1.00 13.07 12 PHE D C 1
ATOM 1924 O O . PHE B 1 12 ? 17.664 -18.178 -6.710 1.00 13.78 12 PHE D O 1
ATOM 1932 N N . GLY B 1 13 ? 16.800 -16.820 -8.264 1.00 12.97 13 GLY D N 1
ATOM 1933 C CA . GLY B 1 13 ? 17.651 -15.696 -7.921 1.00 12.54 13 GLY D CA 1
ATOM 1934 C C . GLY B 1 13 ? 17.915 -14.866 -9.153 1.00 12.31 13 GLY D C 1
ATOM 1935 O O . GLY B 1 13 ? 16.983 -14.631 -9.943 1.00 13.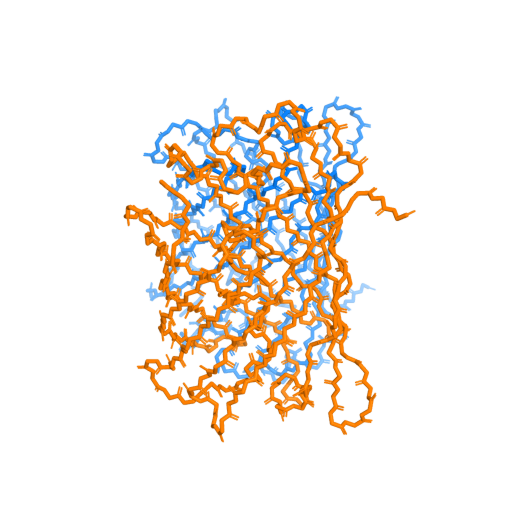36 13 GLY D O 1
ATOM 1936 N N . SER B 1 14 ? 19.141 -14.413 -9.331 1.00 12.27 14 SER D N 1
ATOM 1937 C CA . SER B 1 14 ? 19.497 -13.592 -10.481 1.00 12.03 14 SER D CA 1
ATOM 1938 C C . SER B 1 14 ? 20.982 -13.713 -10.765 1.00 11.51 14 SER D C 1
ATOM 1939 O O . SER B 1 14 ? 21.767 -13.946 -9.829 1.00 12.13 14 SER D O 1
ATOM 1942 N N . PHE B 1 15 ? 21.340 -13.522 -12.033 1.00 11.90 15 PHE D N 1
ATOM 1943 C CA . PHE B 1 15 ? 22.724 -13.405 -12.446 1.00 11.62 15 PHE D CA 1
ATOM 1944 C C . PHE B 1 15 ? 22.879 -12.105 -13.204 1.00 11.81 15 PHE D C 1
ATOM 1945 O O . PHE B 1 15 ? 22.134 -11.856 -14.179 1.00 13.13 15 PHE D O 1
ATOM 1953 N N . ASN B 1 16 ? 23.818 -11.270 -12.789 1.00 11.99 16 ASN D N 1
ATOM 1954 C CA . ASN B 1 16 ? 24.020 -9.975 -13.398 1.00 12.81 16 ASN D CA 1
ATOM 1955 C C . ASN B 1 16 ? 22.695 -9.193 -13.489 1.00 13.51 16 ASN D C 1
ATOM 1956 O O . ASN B 1 16 ? 22.417 -8.531 -14.498 1.00 14.92 16 ASN D O 1
ATOM 1961 N N . GLY B 1 17 ? 21.894 -9.248 -12.432 1.00 13.16 17 GLY D N 1
ATOM 1962 C CA . GLY B 1 17 ? 20.698 -8.462 -12.337 1.00 14.51 17 GLY D CA 1
ATOM 1963 C C . GLY B 1 17 ? 19.474 -9.060 -13.012 1.00 15.35 17 GLY D C 1
ATOM 1964 O O . GLY B 1 17 ? 18.397 -8.485 -12.874 1.00 18.73 17 GLY D O 1
ATOM 1965 N N . VAL B 1 18 ? 19.612 -10.205 -13.675 1.00 13.75 18 VAL D N 1
ATOM 1966 C CA . VAL B 1 18 ? 18.517 -10.784 -14.463 1.00 14.46 18 VAL D CA 1
ATOM 1967 C C . VAL B 1 18 ? 18.023 -12.032 -13.760 1.00 13.66 18 VAL D C 1
ATOM 1968 O O . VAL B 1 18 ? 18.805 -12.971 -13.479 1.00 13.94 18 VAL D O 1
ATOM 1972 N N A LYS B 1 19 ? 16.718 -12.075 -13.481 0.50 14.24 19 LYS D N 1
ATOM 1973 N N B LYS B 1 19 ? 16.719 -12.079 -13.482 0.50 14.25 19 LYS D N 1
ATOM 1974 C CA A LYS B 1 19 ? 16.126 -13.176 -12.736 0.50 15.17 19 LYS D CA 1
ATOM 1975 C CA B LYS B 1 19 ? 16.144 -13.177 -12.719 0.50 15.17 19 LYS D CA 1
ATOM 1976 C C A LYS B 1 19 ? 16.202 -14.511 -13.450 0.50 14.80 19 LYS D C 1
ATOM 1977 C C B LYS B 1 19 ? 16.199 -14.511 -13.448 0.50 14.87 19 LYS D C 1
ATOM 1978 O O A LYS B 1 19 ? 16.194 -14.574 -14.692 0.50 17.01 19 LYS D O 1
ATOM 1979 O O B LYS B 1 19 ? 16.199 -14.564 -14.681 0.50 17.04 19 LYS D O 1
ATOM 1990 N N . PHE B 1 20 ? 16.269 -15.586 -12.674 1.00 13.87 20 PHE D N 1
ATOM 1991 C CA . PHE B 1 20 ? 16.079 -16.943 -13.183 1.00 14.45 20 PHE D CA 1
ATOM 1992 C C . PHE B 1 20 ? 15.280 -17.712 -12.144 1.00 14.01 20 PHE D C 1
ATOM 1993 O O . PHE B 1 20 ? 15.223 -17.364 -10.963 1.00 14.57 20 PHE D O 1
ATOM 2001 N N . ASP B 1 21 ? 14.696 -18.819 -12.587 1.00 14.77 21 ASP D N 1
ATOM 2002 C CA . ASP B 1 21 ? 13.819 -19.628 -11.760 1.00 15.04 21 ASP D CA 1
ATOM 2003 C C . ASP B 1 21 ? 13.717 -21.023 -12.361 1.00 15.58 21 ASP D C 1
ATOM 2004 O O . ASP B 1 21 ? 13.405 -21.158 -13.549 1.00 17.31 21 ASP D O 1
ATOM 2009 N N . MET B 1 22 ? 13.980 -22.050 -11.563 1.00 15.87 22 MET D N 1
ATOM 2010 C CA . MET B 1 22 ? 13.890 -23.438 -11.992 1.00 15.45 22 MET D CA 1
ATOM 2011 C C . MET B 1 22 ? 13.251 -24.297 -10.941 1.00 15.89 22 MET D C 1
ATOM 2012 O O . MET B 1 22 ? 13.326 -24.008 -9.744 1.00 15.71 22 MET D O 1
ATOM 2017 N N . VAL B 1 23 ? 12.629 -25.394 -11.394 1.00 16.14 23 VAL D N 1
ATOM 2018 C CA . VAL B 1 23 ? 12.064 -26.368 -10.511 1.00 16.97 23 VAL D CA 1
ATOM 2019 C C . VAL B 1 23 ? 12.416 -27.747 -11.002 1.00 18.06 23 VAL D C 1
ATOM 2020 O O . VAL B 1 23 ? 12.596 -27.988 -12.203 1.00 20.27 23 VAL D O 1
ATOM 2024 N N . GLY B 1 24 ? 12.516 -28.657 -10.058 1.00 20.00 24 GLY D N 1
ATOM 2025 C CA . GLY B 1 24 ? 12.793 -30.038 -10.399 1.00 23.75 24 GLY D CA 1
ATOM 2026 C C . GLY B 1 24 ? 12.664 -30.991 -9.246 1.00 17.57 24 GLY D C 1
ATOM 2027 O O . GLY B 1 24 ? 12.271 -30.637 -8.136 1.00 17.07 24 GLY D O 1
ATOM 2028 N N A GLU B 1 25 ? 12.976 -32.251 -9.544 0.50 18.11 25 GLU D N 1
ATOM 2029 N N B GLU B 1 25 ? 12.990 -32.245 -9.529 0.50 18.16 25 GLU D N 1
ATOM 2030 C CA A GLU B 1 25 ? 12.826 -33.322 -8.568 0.50 18.96 25 GLU D CA 1
ATOM 2031 C CA B GLU B 1 25 ? 12.855 -33.297 -8.538 0.50 19.24 25 GLU D CA 1
ATOM 2032 C C A GLU B 1 25 ? 13.878 -34.388 -8.793 0.50 15.99 25 GLU D C 1
ATOM 2033 C C B GLU B 1 25 ? 13.882 -34.373 -8.783 0.50 16.05 25 GLU D C 1
ATOM 2034 O O A GLU B 1 25 ? 14.446 -34.524 -9.888 0.50 17.12 25 GLU D O 1
ATOM 2035 O O B GLU B 1 25 ? 14.435 -34.505 -9.874 0.50 17.21 25 GLU D O 1
ATOM 2046 N N . GLY B 1 26 ? 14.144 -35.111 -7.723 1.00 16.05 26 GLY D N 1
ATOM 2047 C CA . GLY B 1 26 ? 15.220 -36.046 -7.699 1.00 18.51 26 GLY D CA 1
ATOM 2048 C C . GLY B 1 26 ? 15.092 -37.118 -6.671 1.00 15.69 26 GLY D C 1
ATOM 2049 O O . GLY B 1 26 ? 14.077 -37.229 -5.971 1.00 16.67 26 GLY D O 1
ATOM 2050 N N . THR B 1 27 ? 16.135 -37.925 -6.605 1.00 15.38 27 THR D N 1
ATOM 2051 C CA . THR B 1 27 ? 16.227 -39.068 -5.721 1.00 15.76 27 THR D CA 1
ATOM 2052 C C . THR B 1 27 ? 17.661 -39.184 -5.230 1.00 15.24 27 THR D C 1
ATOM 2053 O O . THR B 1 27 ? 18.584 -38.535 -5.767 1.00 16.51 27 THR D O 1
ATOM 2057 N N . GLY B 1 28 ? 17.880 -40.036 -4.250 1.00 14.89 28 GLY D N 1
ATOM 2058 C CA . GLY B 1 28 ? 19.232 -40.315 -3.810 1.00 15.41 28 GLY D CA 1
ATOM 2059 C C . GLY B 1 28 ? 19.298 -41.497 -2.889 1.00 15.18 28 GLY D C 1
ATOM 2060 O O . GLY B 1 28 ? 18.262 -41.995 -2.443 1.00 16.29 28 GLY D O 1
ATOM 2061 N N . ASN B 1 29 ? 20.525 -41.925 -2.619 1.00 15.39 29 ASN D N 1
ATOM 2062 C CA . ASN B 1 29 ? 20.793 -43.062 -1.772 1.00 14.97 29 ASN D CA 1
ATOM 2063 C C . ASN B 1 29 ? 21.615 -42.571 -0.561 1.00 14.12 29 ASN D C 1
ATOM 2064 O O . ASN B 1 29 ? 22.817 -42.299 -0.708 1.00 15.34 29 ASN D O 1
ATOM 2069 N N . PRO B 1 30 ? 20.987 -42.461 0.615 1.00 14.58 30 PRO D N 1
ATOM 2070 C CA . PRO B 1 30 ? 21.648 -41.893 1.782 1.00 15.03 30 PRO D CA 1
ATOM 2071 C C . PRO B 1 30 ? 22.652 -42.826 2.431 1.00 14.95 30 PRO D C 1
ATOM 2072 O O . PRO B 1 30 ? 23.354 -42.421 3.362 1.00 16.76 30 PRO D O 1
ATOM 2076 N N . ASN B 1 31 ? 22.721 -44.079 1.948 1.00 15.52 31 ASN D N 1
ATOM 2077 C CA . ASN B 1 31 ? 23.777 -45.025 2.362 1.00 16.63 31 ASN D CA 1
ATOM 2078 C C . ASN B 1 31 ? 25.075 -44.802 1.600 1.00 16.73 31 ASN D C 1
ATOM 2079 O O . ASN B 1 31 ? 26.120 -45.304 2.010 1.00 18.52 31 ASN D O 1
ATOM 2084 N N . GLU B 1 32 ? 25.008 -44.079 0.493 1.00 17.31 32 GLU D N 1
ATOM 2085 C CA . GLU B 1 32 ? 26.178 -43.876 -0.364 1.00 18.53 32 GLU D CA 1
ATOM 2086 C C . GLU B 1 32 ? 26.491 -42.473 -0.829 1.00 17.14 32 GLU D C 1
ATOM 2087 O O . GLU B 1 32 ? 27.445 -42.275 -1.608 1.00 18.08 32 GLU D O 1
ATOM 2093 N N . GLY B 1 33 ? 25.690 -41.498 -0.457 1.00 15.08 33 GLY D N 1
ATOM 2094 C CA . GLY B 1 33 ? 25.991 -40.134 -0.861 1.00 14.99 33 GLY D CA 1
ATOM 2095 C C . GLY B 1 33 ? 25.796 -39.875 -2.329 1.00 15.84 33 GLY D C 1
ATOM 2096 O O . GLY B 1 33 ? 26.460 -39.015 -2.898 1.00 18.10 33 GLY D O 1
ATOM 2097 N N . SER B 1 34 ? 24.844 -40.578 -2.954 1.00 15.05 34 SER D N 1
ATOM 2098 C CA . SER B 1 34 ? 24.572 -40.350 -4.351 1.00 15.40 34 SER D CA 1
ATOM 2099 C C . SER B 1 34 ? 23.219 -39.675 -4.490 1.00 15.50 34 SER D C 1
ATOM 2100 O O . SER B 1 34 ? 22.309 -39.941 -3.704 1.00 16.54 34 SER D O 1
ATOM 2103 N N . GLU B 1 35 ? 23.094 -38.820 -5.497 1.00 14.37 35 GLU D N 1
ATOM 2104 C CA . GLU B 1 35 ? 21.834 -38.157 -5.793 1.00 15.48 35 GLU D CA 1
ATOM 2105 C C . GLU B 1 35 ? 21.753 -37.836 -7.257 1.00 15.80 35 GLU D C 1
ATOM 2106 O O . GLU B 1 35 ? 22.753 -37.744 -7.956 1.00 17.14 35 GLU D O 1
ATOM 2112 N N . GLU B 1 36 ? 20.512 -37.660 -7.711 1.00 16.46 36 GLU D N 1
ATOM 2113 C CA . GLU B 1 36 ? 20.194 -37.304 -9.075 1.00 17.92 36 GLU D CA 1
ATOM 2114 C C . GLU B 1 36 ? 19.055 -36.295 -9.039 1.00 16.86 36 GLU D C 1
ATOM 2115 O O . GLU B 1 36 ? 18.164 -36.408 -8.203 1.00 18.42 36 GLU D O 1
ATOM 2121 N N . LEU B 1 37 ? 19.073 -35.364 -9.977 1.00 16.26 37 LEU D N 1
ATOM 2122 C CA . LEU B 1 37 ? 18.083 -34.296 -10.065 1.00 16.47 37 LEU D CA 1
ATOM 2123 C C . LEU B 1 37 ? 17.809 -33.953 -11.520 1.00 16.86 37 LEU D C 1
ATOM 2124 O O . LEU B 1 37 ? 18.738 -33.843 -12.318 1.00 19.37 37 LEU D O 1
ATOM 2129 N N . LYS B 1 38 ? 16.532 -33.768 -11.847 1.00 17.81 38 LYS D N 1
ATOM 2130 C CA . LYS B 1 38 ? 16.130 -33.231 -13.138 1.00 18.37 38 LYS D CA 1
ATOM 2131 C C . LYS B 1 38 ? 15.454 -31.905 -12.881 1.00 18.52 38 LYS D C 1
ATOM 2132 O O . LYS B 1 38 ? 14.623 -31.811 -11.995 1.00 21.78 38 LYS D O 1
ATOM 2138 N N . LEU B 1 39 ? 15.873 -30.884 -13.626 1.00 18.48 39 LEU D N 1
ATOM 2139 C CA . LEU B 1 39 ? 15.404 -29.492 -13.419 1.00 20.57 39 LEU D CA 1
ATOM 2140 C C . LEU B 1 39 ? 15.039 -28.854 -14.751 1.00 19.89 39 LEU D C 1
ATOM 2141 O O . LEU B 1 39 ? 15.661 -29.149 -15.731 1.00 21.80 39 LEU D O 1
ATOM 2146 N N . LYS B 1 40 ? 14.140 -27.894 -14.684 1.00 19.09 40 LYS D N 1
ATOM 2147 C CA . LYS B 1 40 ? 13.796 -27.121 -15.859 1.00 21.93 40 LYS D CA 1
ATOM 2148 C C . LYS B 1 40 ? 13.496 -25.684 -15.448 1.00 20.19 40 LYS D C 1
ATOM 2149 O O . LYS B 1 40 ? 12.934 -25.416 -14.378 1.00 20.58 40 LYS D O 1
ATOM 2155 N N . SER B 1 41 ? 13.869 -24.765 -16.318 1.00 19.97 41 SER D N 1
ATOM 2156 C CA . SER B 1 41 ? 13.491 -23.376 -16.150 1.00 19.69 41 SER D CA 1
ATOM 2157 C C . SER B 1 41 ? 11.984 -23.231 -16.235 1.00 18.70 41 SER D C 1
ATOM 2158 O O . SER B 1 41 ? 11.344 -23.891 -17.053 1.00 23.08 41 SER D O 1
ATOM 2161 N N . THR B 1 42 ? 11.431 -22.365 -15.400 1.00 18.22 42 THR D N 1
ATOM 2162 C CA . THR B 1 42 ? 10.028 -22.052 -15.435 1.00 20.76 42 THR D CA 1
ATOM 2163 C C . THR B 1 42 ? 9.719 -20.829 -16.325 1.00 24.19 42 THR D C 1
ATOM 2164 O O . THR B 1 42 ? 8.564 -20.391 -16.392 1.00 32.69 42 THR D O 1
ATOM 2168 N N . ASN B 1 43 ? 10.739 -20.268 -16.978 1.00 28.59 43 ASN D N 1
ATOM 2169 C CA . ASN B 1 43 ? 10.551 -19.255 -18.035 1.00 30.26 43 ASN D CA 1
ATOM 2170 C C . ASN B 1 43 ? 11.407 -19.696 -19.237 1.00 28.03 43 ASN D C 1
ATOM 2171 O O . ASN B 1 43 ? 11.2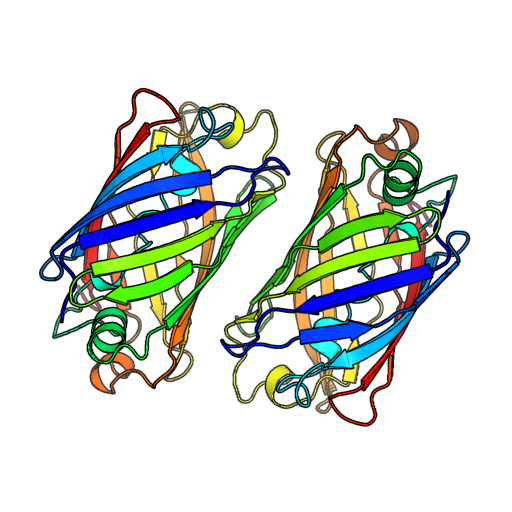64 -20.839 -19.675 1.00 39.75 43 ASN D O 1
ATOM 2176 N N . GLY B 1 44 ? 12.299 -18.856 -19.753 1.00 29.85 44 GLY D N 1
ATOM 2177 C CA . GLY B 1 44 ? 13.105 -19.250 -20.884 1.00 29.29 44 GLY D CA 1
ATOM 2178 C C . GLY B 1 44 ? 14.417 -19.910 -20.489 1.00 26.01 44 GLY D C 1
ATOM 2179 O O . GLY B 1 44 ? 14.712 -20.111 -19.295 1.00 25.05 44 GLY D O 1
ATOM 2180 N N . PRO B 1 45 ? 15.250 -20.231 -21.490 1.00 24.48 45 PRO D N 1
ATOM 2181 C CA . PRO B 1 45 ? 16.572 -20.782 -21.238 1.00 22.97 45 PRO D CA 1
ATOM 2182 C C . PRO B 1 45 ? 17.388 -19.855 -20.353 1.00 20.88 45 PRO D C 1
ATOM 2183 O O . PRO B 1 45 ? 17.217 -18.641 -20.373 1.00 22.74 45 PRO D O 1
ATOM 2187 N N . LEU B 1 46 ? 18.278 -20.437 -19.564 1.00 19.04 46 LEU D N 1
ATOM 2188 C CA . LEU B 1 46 ? 19.176 -19.649 -18.731 1.00 17.36 46 LEU D CA 1
ATOM 2189 C C . LEU B 1 46 ? 20.077 -18.818 -19.622 1.00 18.09 46 LEU D C 1
ATOM 2190 O O . LEU B 1 46 ? 20.601 -19.333 -20.618 1.00 21.46 46 LEU D O 1
ATOM 2195 N N . LYS B 1 47 ? 20.307 -17.559 -19.238 1.00 17.51 47 LYS D N 1
ATOM 2196 C CA . LYS B 1 47 ? 21.196 -16.626 -19.945 1.00 20.55 47 LYS D CA 1
ATOM 2197 C C . LYS B 1 47 ? 22.650 -16.742 -19.543 1.00 21.32 47 LYS D C 1
ATOM 2198 O O . LYS B 1 47 ? 23.461 -15.891 -19.908 1.00 28.73 47 LYS D O 1
ATOM 2204 N N . PHE B 1 48 ? 22.978 -17.777 -18.785 1.00 17.90 48 PHE D N 1
ATOM 2205 C CA . PHE B 1 48 ? 24.314 -18.011 -18.274 1.00 17.11 48 PHE D CA 1
ATOM 2206 C C . PHE B 1 48 ? 24.570 -19.521 -18.294 1.00 16.75 48 PHE D C 1
ATOM 2207 O O . PHE B 1 48 ? 23.635 -20.334 -18.427 1.00 17.25 48 PHE D O 1
ATOM 2215 N N . SER B 1 49 ? 25.826 -19.908 -18.099 1.00 15.00 49 SER D N 1
ATOM 2216 C CA . SER B 1 49 ? 26.198 -21.312 -18.106 1.00 14.43 49 SER D CA 1
ATOM 2217 C C . SER B 1 49 ? 25.476 -22.086 -17.005 1.00 14.80 49 SER D C 1
ATOM 2218 O O . SER B 1 49 ? 25.613 -21.748 -15.836 1.00 14.97 49 SER D O 1
ATOM 2221 N N . PRO B 1 50 ? 24.777 -23.190 -17.351 1.00 15.58 50 PRO D N 1
ATOM 2222 C CA . PRO B 1 50 ? 24.136 -23.978 -16.308 1.00 15.93 50 PRO D CA 1
ATOM 2223 C C . PRO B 1 50 ? 25.148 -24.556 -15.299 1.00 14.08 50 PRO D C 1
ATOM 2224 O O . PRO B 1 50 ? 24.787 -24.855 -14.147 1.00 14.86 50 PRO D O 1
ATOM 2228 N N . TYR B 1 51 ? 26.392 -24.726 -15.734 1.00 14.24 51 TYR D N 1
ATOM 2229 C CA . TYR B 1 51 ? 27.430 -25.230 -14.840 1.00 13.77 51 TYR D CA 1
ATOM 2230 C C . TYR B 1 51 ? 27.647 -24.352 -13.619 1.00 13.21 51 TYR D C 1
ATOM 2231 O O . TYR B 1 51 ? 28.088 -24.860 -12.593 1.00 13.55 51 TYR D O 1
ATOM 2240 N N . ILE B 1 52 ? 27.345 -23.058 -13.706 1.00 13.04 52 ILE D N 1
ATOM 2241 C CA . ILE B 1 52 ? 27.513 -22.183 -12.550 1.00 13.39 52 ILE D CA 1
ATOM 2242 C C . ILE B 1 52 ? 26.564 -22.561 -11.417 1.00 14.50 52 ILE D C 1
ATOM 2243 O O . ILE B 1 52 ? 26.829 -22.213 -10.271 1.00 14.62 52 ILE D O 1
ATOM 2248 N N . LEU B 1 53 ? 25.476 -23.268 -11.725 1.00 14.02 53 LEU D N 1
ATOM 2249 C CA . LEU B 1 53 ? 24.542 -23.729 -10.700 1.00 13.87 53 LEU D CA 1
ATOM 2250 C C . LEU B 1 53 ? 24.913 -25.033 -10.029 1.00 14.58 53 LEU D C 1
ATOM 2251 O O . LEU B 1 53 ? 24.354 -25.359 -8.984 1.00 14.13 53 LEU D O 1
ATOM 2256 N N . VAL B 1 54 ? 25.845 -25.799 -10.616 1.00 15.37 54 VAL D N 1
ATOM 2257 C CA . VAL B 1 54 ? 26.106 -27.175 -10.159 1.00 15.33 54 VAL D CA 1
ATOM 2258 C C . VAL B 1 54 ? 26.318 -27.383 -8.657 1.00 16.18 54 VAL D C 1
ATOM 2259 O O . VAL B 1 54 ? 25.701 -28.240 -8.083 1.00 17.09 54 VAL D O 1
ATOM 2263 N N . PRO B 1 55 ? 27.166 -26.556 -7.960 1.00 19.54 55 PRO D N 1
ATOM 2264 C CA . PRO B 1 55 ? 27.271 -26.832 -6.504 1.00 22.42 55 PRO D CA 1
ATOM 2265 C C . PRO B 1 55 ? 26.050 -26.518 -5.703 1.00 20.95 55 PRO D C 1
ATOM 2266 O O . PRO B 1 55 ? 25.890 -26.991 -4.545 1.00 24.15 55 PRO D O 1
ATOM 2270 N N . HIS B 1 56 ? 25.120 -25.767 -6.289 1.00 14.54 56 HIS D N 1
ATOM 2271 C CA . HIS B 1 56 ? 23.894 -25.461 -5.610 1.00 14.39 56 HIS D CA 1
ATOM 2272 C C . HIS B 1 56 ? 22.791 -26.457 -5.895 1.00 14.42 56 HIS D C 1
ATOM 2273 O O . HIS B 1 56 ? 21.734 -26.371 -5.362 1.00 18.86 56 HIS D O 1
ATOM 2280 N N A LEU B 1 57 ? 23.100 -27.409 -6.804 0.50 13.44 57 LEU D N 1
ATOM 2281 N N B LEU B 1 57 ? 23.055 -27.428 -6.759 0.50 15.02 57 LEU D N 1
ATOM 2282 C CA A LEU B 1 57 ? 22.076 -28.440 -7.125 0.50 14.47 57 LEU D CA 1
ATOM 2283 C CA B LEU B 1 57 ? 22.043 -28.436 -7.132 0.50 14.80 57 LEU D CA 1
ATOM 2284 C C A LEU B 1 57 ? 22.249 -29.648 -6.207 0.50 18.24 57 LEU D C 1
ATOM 2285 C C B LEU B 1 57 ? 22.060 -29.645 -6.226 0.50 16.14 57 LEU D C 1
ATOM 2286 O O A LEU B 1 57 ? 23.328 -29.899 -5.694 0.50 21.12 57 LEU D O 1
ATOM 2287 O O B LEU B 1 57 ? 21.042 -30.305 -6.050 0.50 15.72 57 LEU D O 1
ATOM 2296 N N A GLY B 1 58 ? 21.188 -30.393 -6.004 0.50 19.72 58 GLY D N 1
ATOM 2297 C CA A GLY B 1 58 ? 21.412 -31.573 -5.254 0.50 24.84 58 GLY D CA 1
ATOM 2298 C C A GLY B 1 58 ? 20.533 -32.632 -5.829 0.50 26.91 58 GLY D C 1
ATOM 2299 O O A GLY B 1 58 ? 20.549 -33.826 -5.427 0.50 30.43 58 GLY D O 1
ATOM 2319 N N A TYR B 1 59 ? 27.099 -29.468 -4.292 0.50 16.36 59 TYR D N 1
ATOM 2320 C CA A TYR B 1 59 ? 26.227 -30.271 -3.429 0.50 22.57 59 TYR D CA 1
ATOM 2321 C C A TYR B 1 59 ? 25.190 -29.337 -2.821 0.50 20.52 59 TYR D C 1
ATOM 2322 O O A TYR B 1 59 ? 25.446 -28.201 -2.444 0.50 21.83 59 TYR D O 1
ATOM 2331 N N A GLY B 1 60 ? 23.968 -29.851 -2.788 0.50 18.15 60 GLY D N 1
ATOM 2332 C CA A GLY B 1 60 ? 22.781 -29.119 -2.320 0.50 16.92 60 GLY D CA 1
ATOM 2333 C C A GLY B 1 60 ? 21.918 -29.941 -1.382 0.50 17.04 60 GLY D C 1
ATOM 2334 O O A GLY B 1 60 ? 21.068 -29.321 -0.752 0.50 15.78 60 GLY D O 1
ATOM 2335 N N . PHE B 1 61 ? 22.051 -31.299 -1.178 1.00 14.13 61 PHE D N 1
ATOM 2336 C CA . PHE B 1 61 ? 21.178 -32.059 -0.316 1.00 14.39 61 PHE D CA 1
ATOM 2337 C C . PHE B 1 61 ? 22.055 -33.015 0.436 1.00 13.37 61 PHE D C 1
ATOM 2338 O O . PHE B 1 61 ? 22.065 -34.218 0.172 1.00 14.78 61 PHE D O 1
ATOM 2346 N N . ASN B 1 62 ? 22.785 -32.495 1.410 1.00 12.89 62 ASN D N 1
ATOM 2347 C CA . ASN B 1 62 ? 23.694 -33.324 2.186 1.00 12.71 62 ASN D CA 1
ATOM 2348 C C . ASN B 1 62 ? 22.998 -34.257 3.173 1.00 13.02 62 ASN D C 1
ATOM 2349 O O . ASN B 1 62 ? 23.653 -35.060 3.830 1.00 13.63 62 ASN D O 1
ATOM 2354 N N . GLN B 1 63 ? 21.674 -34.231 3.209 1.00 13.48 63 GLN D N 1
ATOM 2355 C CA . GLN B 1 63 ? 20.926 -35.271 3.898 1.00 13.48 63 GLN D CA 1
ATOM 2356 C C . GLN B 1 63 ? 21.153 -36.641 3.242 1.00 13.58 63 GLN D C 1
ATOM 2357 O O . GLN B 1 63 ? 20.889 -37.672 3.867 1.00 14.87 63 GLN D O 1
ATOM 2363 N N . TYR B 1 64 ? 21.628 -36.679 1.992 1.00 13.71 64 TYR D N 1
ATOM 2364 C CA . TYR B 1 64 ? 22.000 -37.958 1.369 1.00 13.59 64 TYR D CA 1
ATOM 2365 C C . TYR B 1 64 ? 23.427 -38.407 1.699 1.00 14.03 64 TYR D C 1
ATOM 2366 O O . TYR B 1 64 ? 23.815 -39.518 1.319 1.00 14.97 64 TYR D O 1
ATOM 2375 N N . LEU B 1 65 ? 24.196 -37.595 2.424 1.00 14.10 65 LEU D N 1
ATOM 2376 C CA . LEU B 1 65 ? 25.587 -37.909 2.750 1.00 13.71 65 LEU D CA 1
ATOM 2377 C C . LEU B 1 65 ? 25.713 -38.629 4.094 1.00 14.01 65 LEU D C 1
ATOM 2378 O O . LEU B 1 65 ? 25.433 -38.040 5.135 1.00 14.88 65 LEU D O 1
ATOM 2383 N N . PRO B 1 66 ? 26.148 -39.910 4.095 1.00 14.79 66 PRO D N 1
ATOM 2384 C CA . PRO B 1 66 ? 26.515 -40.528 5.358 1.00 15.53 66 PRO D CA 1
ATOM 2385 C C . PRO B 1 66 ? 27.930 -40.145 5.747 1.00 15.09 66 PRO D C 1
ATOM 2386 O O . PRO B 1 66 ? 28.723 -39.703 4.926 1.00 15.79 66 PRO D O 1
ATOM 2390 N N . PHE B 1 67 ? 28.246 -40.310 7.013 1.00 15.65 67 PHE D N 1
ATOM 2391 C CA . PHE B 1 67 ? 29.611 -40.181 7.474 1.00 16.54 67 PHE D CA 1
ATOM 2392 C C . PHE B 1 67 ? 30.241 -41.569 7.598 1.00 18.02 67 PHE D C 1
ATOM 2393 O O . PHE B 1 67 ? 29.567 -42.590 7.427 1.00 20.19 67 PHE D O 1
ATOM 2401 N N . PRO B 1 68 ? 31.547 -41.631 7.879 1.00 18.86 68 PRO D N 1
ATOM 2402 C CA . PRO B 1 68 ? 32.191 -42.939 7.744 1.00 21.16 68 PRO D CA 1
ATOM 2403 C C . PRO B 1 68 ? 31.695 -43.979 8.728 1.00 23.12 68 PRO D C 1
ATOM 2404 O O . PRO B 1 68 ? 31.693 -45.161 8.384 1.00 28.82 68 PRO D O 1
ATOM 2408 N N . ASP B 1 69 ? 31.330 -43.548 9.937 1.00 24.34 69 ASP D N 1
ATOM 2409 C CA . ASP B 1 69 ? 30.916 -44.481 10.994 1.00 30.15 69 ASP D CA 1
ATOM 2410 C C . ASP B 1 69 ? 29.473 -44.328 11.464 1.00 27.69 69 ASP D C 1
ATOM 2411 O O . ASP B 1 69 ? 29.078 -44.914 12.470 1.00 33.45 69 ASP D O 1
ATOM 2416 N N . GLY B 1 70 ? 28.679 -43.571 10.731 1.00 23.08 70 GLY D N 1
ATOM 2417 C CA . GLY B 1 70 ? 27.289 -43.345 11.103 1.00 20.89 70 GLY D CA 1
ATOM 2418 C C . GLY B 1 70 ? 26.697 -42.187 10.329 1.00 19.88 70 GLY D C 1
ATOM 2419 O O . GLY B 1 70 ? 27.263 -41.739 9.327 1.00 20.42 70 GLY D O 1
ATOM 2420 N N . MET B 1 71 ? 25.568 -41.688 10.798 1.00 19.68 71 MET D N 1
ATOM 2421 C CA . MET B 1 71 ? 24.891 -40.591 10.107 1.00 18.74 71 MET D CA 1
ATOM 2422 C C . MET B 1 71 ? 25.762 -39.338 10.109 1.00 17.21 71 MET D C 1
ATOM 2423 O O . MET B 1 71 ? 26.440 -39.044 11.080 1.00 19.28 71 MET D O 1
ATOM 2428 N N . SER B 1 72 ? 25.669 -38.569 9.042 1.00 15.87 72 SER D N 1
ATOM 2429 C CA . SER B 1 72 ? 26.246 -37.233 9.034 1.00 14.53 72 SER D CA 1
ATOM 2430 C C . SER B 1 72 ? 25.417 -36.331 9.933 1.00 14.14 72 SER D C 1
ATOM 2431 O O . SER B 1 72 ? 24.265 -36.642 10.261 1.00 15.29 72 SER D O 1
ATOM 2434 N N . PRO B 1 73 ? 25.958 -35.163 10.314 1.00 14.40 73 PRO D N 1
ATOM 2435 C CA . PRO B 1 73 ? 25.136 -34.227 11.060 1.00 13.94 73 PRO D CA 1
ATOM 2436 C C . PRO B 1 73 ? 23.894 -33.773 10.272 1.00 13.85 73 PRO D C 1
ATOM 2437 O O . PRO B 1 73 ? 22.839 -33.481 10.870 1.00 14.21 73 PRO D O 1
ATOM 2441 N N . PHE B 1 74 ? 24.000 -33.714 8.948 1.00 13.24 74 PHE D N 1
ATOM 2442 C CA . PHE B 1 74 ? 22.884 -33.345 8.092 1.00 12.69 74 PHE D CA 1
ATOM 2443 C C . PHE B 1 74 ? 21.751 -34.352 8.225 1.00 13.21 74 PHE D C 1
ATOM 2444 O O . PHE B 1 74 ? 20.576 -33.989 8.368 1.00 14.75 74 PHE D O 1
ATOM 2452 N N . GLN B 1 75 ? 22.115 -35.627 8.189 1.00 14.11 75 GLN D N 1
ATOM 2453 C CA . GLN B 1 75 ? 21.133 -36.696 8.355 1.00 14.62 75 GLN D CA 1
ATOM 2454 C C . GLN B 1 75 ? 20.497 -36.681 9.744 1.00 14.78 75 GLN D C 1
ATOM 2455 O O . GLN B 1 75 ? 19.278 -36.829 9.866 1.00 16.22 75 GLN D O 1
ATOM 2461 N N . ALA B 1 76 ? 21.294 -36.481 10.786 1.00 15.55 76 ALA D N 1
ATOM 2462 C CA . ALA B 1 76 ? 20.743 -36.438 12.145 1.00 16.34 76 ALA D CA 1
ATOM 2463 C C . ALA B 1 76 ? 19.744 -35.315 12.297 1.00 15.75 76 ALA D C 1
ATOM 2464 O O . ALA B 1 76 ? 18.686 -35.480 12.902 1.00 18.20 76 ALA D O 1
ATOM 2466 N N . ALA B 1 77 ? 20.055 -34.163 11.709 1.00 15.86 77 ALA D N 1
ATOM 2467 C CA . ALA B 1 77 ? 19.197 -32.989 11.806 1.00 15.56 77 ALA D CA 1
ATOM 2468 C C . ALA B 1 77 ? 17.897 -33.146 11.020 1.00 16.24 77 ALA D C 1
ATOM 2469 O O . ALA B 1 77 ? 16.874 -32.526 11.376 1.00 17.57 77 ALA D O 1
ATOM 2471 N N . MET B 1 78 ? 17.907 -33.953 9.960 1.00 15.97 78 MET D N 1
ATOM 2472 C CA . MET B 1 78 ? 16.670 -34.336 9.286 1.00 16.95 78 MET D CA 1
ATOM 2473 C C . MET B 1 78 ? 15.846 -35.305 10.134 1.00 18.09 78 MET D C 1
ATOM 2474 O O . MET B 1 78 ? 14.627 -35.196 10.195 1.00 18.78 78 MET D O 1
ATOM 2479 N N . GLN B 1 79 ? 16.510 -36.235 10.821 1.00 19.20 79 GLN D N 1
ATOM 2480 C CA . GLN B 1 79 ? 15.792 -37.298 11.517 1.00 20.98 79 GLN D CA 1
ATOM 2481 C C . GLN B 1 79 ? 14.863 -36.794 12.605 1.00 22.35 79 GLN D C 1
ATOM 2482 O O . GLN B 1 79 ? 13.813 -37.377 12.816 1.00 23.88 79 GLN D O 1
ATOM 2488 N N A ASP B 1 80 ? 15.236 -35.7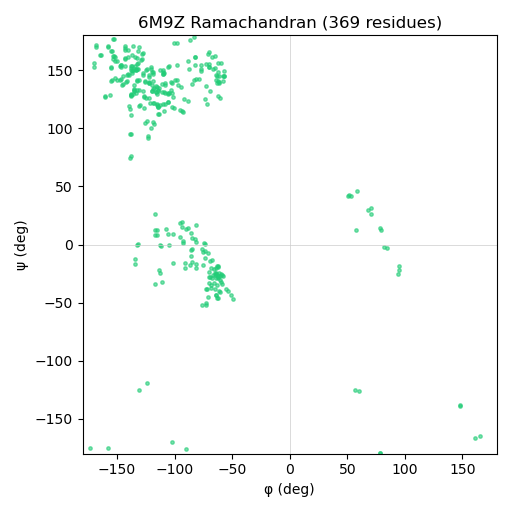31 13.305 0.50 24.24 80 ASP D N 1
ATOM 2489 N N B ASP B 1 80 ? 15.274 -35.745 13.321 0.50 24.17 80 ASP D N 1
ATOM 2490 C CA A ASP B 1 80 ? 14.317 -35.121 14.260 0.50 25.63 80 ASP D CA 1
ATOM 2491 C CA B ASP B 1 80 ? 14.414 -35.077 14.308 0.50 25.18 80 ASP D CA 1
ATOM 2492 C C A ASP B 1 80 ? 13.707 -33.818 13.747 0.50 22.95 80 ASP D C 1
ATOM 2493 C C B ASP B 1 80 ? 13.716 -33.821 13.752 0.50 22.87 80 ASP D C 1
ATOM 2494 O O A ASP B 1 80 ? 13.033 -33.099 14.486 0.50 28.71 80 ASP D O 1
ATOM 2495 O O B ASP B 1 80 ? 13.005 -33.127 14.478 0.50 28.67 80 ASP D O 1
ATOM 2504 N N . GLU B 1 81 ? 13.891 -33.561 12.455 1.00 22.23 81 GLU D N 1
ATOM 2505 C CA . GLU B 1 81 ? 13.393 -32.363 11.778 1.00 21.89 81 GLU D CA 1
ATOM 2506 C C . GLU B 1 81 ? 13.868 -31.029 12.367 1.00 20.56 81 GLU D C 1
ATOM 2507 O O . GLU B 1 81 ? 13.375 -29.982 11.951 1.00 23.42 81 GLU D O 1
ATOM 2513 N N . SER B 1 82 ? 14.872 -31.048 13.247 1.00 19.36 82 SER D N 1
ATOM 2514 C CA . SER B 1 82 ? 15.385 -29.780 13.789 1.00 18.35 82 SER D CA 1
ATOM 2515 C C . SER B 1 82 ? 16.082 -28.988 12.703 1.00 17.52 82 SER D C 1
ATOM 2516 O O . SER B 1 82 ? 15.986 -27.771 12.672 1.00 18.84 82 SER D O 1
ATOM 2519 N N . GLY B 1 83 ? 16.792 -29.676 11.821 1.00 17.14 83 GLY D N 1
ATOM 2520 C CA . GLY B 1 83 ? 17.267 -29.062 10.599 1.00 16.05 83 GLY D CA 1
ATOM 2521 C C . GLY B 1 83 ? 18.490 -28.182 10.712 1.00 13.77 83 GLY D C 1
ATOM 2522 O O . GLY B 1 83 ? 19.115 -28.010 11.772 1.00 14.64 83 GLY D O 1
ATOM 2523 N N . TYR B 1 84 ? 18.844 -27.648 9.551 1.00 13.68 84 TYR D N 1
ATOM 2524 C CA . TYR B 1 84 ? 19.964 -26.734 9.393 1.00 13.31 84 TYR D CA 1
ATOM 2525 C C . TYR B 1 84 ? 19.699 -25.835 8.203 1.00 12.49 84 TYR D C 1
ATOM 2526 O O . TYR B 1 84 ? 18.870 -26.134 7.345 1.00 13.40 84 TYR D O 1
ATOM 2535 N N . GLN B 1 85 ? 20.439 -24.723 8.168 1.00 12.46 85 GLN D N 1
ATOM 2536 C CA . GLN B 1 85 ? 20.421 -23.742 7.084 1.00 12.70 85 GLN D CA 1
ATOM 2537 C C . GLN B 1 85 ? 21.799 -23.663 6.464 1.00 11.86 85 GLN D C 1
ATOM 2538 O O . GLN B 1 85 ? 22.777 -23.830 7.172 1.00 13.51 85 GLN D O 1
ATOM 2544 N N . VAL B 1 86 ? 21.868 -23.374 5.173 1.00 11.45 86 VAL D N 1
ATOM 2545 C CA . VAL B 1 86 ? 23.158 -23.254 4.465 1.00 10.58 86 VAL D CA 1
ATOM 2546 C C . VAL B 1 86 ? 23.302 -21.830 3.945 1.00 10.45 86 VAL D C 1
ATOM 2547 O O . VAL B 1 86 ? 22.385 -21.305 3.332 1.00 11.68 86 VAL D O 1
ATOM 2551 N N . HIS B 1 87 ? 24.487 -21.251 4.135 1.00 10.03 87 HIS D N 1
ATOM 2552 C CA . HIS B 1 87 ? 24.812 -19.908 3.656 1.00 9.71 87 HIS D CA 1
ATOM 2553 C C . HIS B 1 87 ? 26.183 -19.997 2.994 1.00 9.75 87 HIS D C 1
ATOM 2554 O O . HIS B 1 87 ? 27.095 -20.595 3.572 1.00 10.18 87 HIS D O 1
ATOM 2561 N N . ARG B 1 88 ? 26.317 -19.479 1.780 1.00 9.55 88 ARG D N 1
ATOM 2562 C CA . ARG B 1 88 ? 27.603 -19.610 1.058 1.00 10.63 88 ARG D CA 1
ATOM 2563 C C . ARG B 1 88 ? 27.985 -18.323 0.343 1.00 9.88 88 ARG D C 1
ATOM 2564 O O . ARG B 1 88 ? 27.117 -17.562 -0.041 1.00 10.92 88 ARG D O 1
ATOM 2572 N N . THR B 1 89 ? 29.292 -18.158 0.195 1.00 9.21 89 THR D N 1
ATOM 2573 C CA . THR B 1 89 ? 29.860 -17.086 -0.622 1.00 10.15 89 THR D CA 1
ATOM 2574 C C . THR B 1 89 ? 30.958 -17.651 -1.472 1.00 10.06 89 THR D C 1
ATOM 2575 O O . THR B 1 89 ? 31.788 -18.432 -1.006 1.00 11.82 89 THR D O 1
ATOM 2579 N N . LEU B 1 90 ? 30.924 -17.275 -2.752 1.00 9.06 90 LEU D N 1
ATOM 2580 C CA . LEU B 1 90 ? 31.783 -17.843 -3.797 1.00 9.64 90 LEU D CA 1
ATOM 2581 C C . LEU B 1 90 ? 32.440 -16.687 -4.549 1.00 9.65 90 LEU D C 1
ATOM 2582 O O . LEU B 1 90 ? 31.737 -15.886 -5.171 1.00 10.47 90 LEU D O 1
ATOM 2587 N N A GLN B 1 91 ? 33.761 -16.601 -4.499 0.50 9.32 91 GLN D N 1
ATOM 2588 N N B GLN B 1 91 ? 33.761 -16.595 -4.492 0.50 9.35 91 GLN D N 1
ATOM 2589 C CA A GLN B 1 91 ? 34.498 -15.509 -5.127 0.50 9.78 91 GLN D CA 1
ATOM 2590 C CA B GLN B 1 91 ? 34.498 -15.500 -5.129 0.50 9.84 91 GLN D CA 1
ATOM 2591 C C A GLN B 1 91 ? 35.236 -16.046 -6.323 0.50 9.78 91 GLN D C 1
ATOM 2592 C C B GLN B 1 91 ? 35.248 -16.038 -6.323 0.50 9.80 91 GLN D C 1
ATOM 2593 O O A GLN B 1 91 ? 36.167 -16.854 -6.193 0.50 10.43 91 GLN D O 1
ATOM 2594 O O B GLN B 1 91 ? 36.161 -16.847 -6.188 0.50 10.45 91 GLN D O 1
ATOM 2605 N N . TYR B 1 92 ? 34.841 -15.596 -7.511 1.00 9.84 92 TYR D N 1
ATOM 2606 C CA . TYR B 1 92 ? 35.438 -16.045 -8.782 1.00 10.22 92 TYR D CA 1
ATOM 2607 C C . TYR B 1 92 ? 36.659 -15.216 -9.164 1.00 10.24 92 TYR D C 1
ATOM 2608 O O . TYR B 1 92 ? 36.799 -14.055 -8.788 1.00 10.93 92 TYR D O 1
ATOM 2617 N N . GLU B 1 93 ? 37.520 -15.829 -9.982 1.00 10.57 93 GLU D N 1
ATOM 2618 C CA . GLU B 1 93 ? 38.807 -15.232 -10.331 1.00 11.37 93 GLU D CA 1
ATOM 2619 C C . GLU B 1 93 ? 38.700 -13.915 -11.074 1.00 12.01 93 GLU D C 1
ATOM 2620 O O . GLU B 1 93 ? 39.606 -13.115 -11.015 1.00 15.53 93 GLU D O 1
ATOM 2626 N N . ASP B 1 94 ? 37.598 -13.716 -11.790 1.00 11.49 94 ASP D N 1
ATOM 2627 C CA . ASP B 1 94 ? 37.402 -12.507 -12.569 1.00 12.20 94 ASP D CA 1
ATOM 2628 C C . ASP B 1 94 ? 36.614 -11.452 -11.823 1.00 13.08 94 ASP D C 1
ATOM 2629 O O . ASP B 1 94 ? 36.176 -10.475 -12.421 1.00 17.33 94 ASP D O 1
ATOM 2634 N N . GLY B 1 95 ? 36.529 -11.572 -10.503 1.00 11.72 95 GLY D N 1
ATOM 2635 C CA . GLY B 1 95 ? 35.945 -10.555 -9.660 1.00 11.88 95 GLY D CA 1
ATOM 2636 C C . GLY B 1 95 ? 34.499 -10.766 -9.336 1.00 11.22 95 GLY D C 1
ATOM 2637 O O . GLY B 1 95 ? 34.018 -10.215 -8.360 1.00 12.04 95 GLY D O 1
ATOM 2638 N N . ALA B 1 96 ? 33.790 -11.541 -10.161 1.00 10.82 96 ALA D N 1
ATOM 2639 C CA . ALA B 1 96 ? 32.402 -11.886 -9.921 1.00 9.99 96 ALA D CA 1
ATOM 2640 C C . ALA B 1 96 ? 32.251 -12.630 -8.607 1.00 9.74 96 ALA D C 1
ATOM 2641 O O . ALA B 1 96 ? 33.179 -13.292 -8.162 1.00 10.93 96 ALA D O 1
ATOM 2643 N N . PHE B 1 97 ? 31.066 -12.586 -8.038 1.00 9.56 97 PHE D N 1
ATOM 2644 C CA . PHE B 1 97 ? 30.786 -13.409 -6.868 1.00 9.74 97 PHE D CA 1
ATOM 2645 C C . PHE B 1 97 ? 29.351 -13.864 -6.854 1.00 9.44 97 PHE D C 1
ATOM 2646 O O . PHE B 1 97 ? 28.454 -13.215 -7.419 1.00 10.22 97 PHE D O 1
ATOM 2654 N N . VAL B 1 98 ? 29.150 -15.013 -6.206 1.00 9.39 98 VAL D N 1
ATOM 2655 C CA . VAL B 1 98 ? 27.841 -15.600 -5.985 1.00 9.61 98 VAL D CA 1
ATOM 2656 C C . VAL B 1 98 ? 27.619 -15.773 -4.488 1.00 9.41 98 VAL D C 1
ATOM 2657 O O . VAL B 1 98 ? 28.539 -16.200 -3.769 1.00 10.42 98 VAL D O 1
ATOM 2661 N N . THR B 1 99 ? 26.404 -15.472 -4.031 1.00 9.19 99 THR D N 1
ATOM 2662 C CA . THR B 1 99 ? 26.023 -15.765 -2.657 1.00 9.60 99 THR D CA 1
ATOM 2663 C C . THR B 1 99 ? 24.760 -16.602 -2.706 1.00 9.84 99 THR D C 1
ATOM 2664 O O . THR B 1 99 ? 23.963 -16.509 -3.655 1.00 11.64 99 THR D O 1
ATOM 2668 N N . ALA B 1 100 ? 24.590 -17.453 -1.714 1.00 9.97 100 ALA D N 1
ATOM 2669 C CA . ALA B 1 100 ? 23.431 -18.346 -1.735 1.00 10.91 100 ALA D CA 1
ATOM 2670 C C . ALA B 1 100 ? 22.976 -18.684 -0.347 1.00 10.45 100 ALA D C 1
ATOM 2671 O O . ALA B 1 100 ? 23.750 -18.726 0.608 1.00 10.97 100 ALA D O 1
ATOM 2673 N N A ASN B 1 101 ? 21.678 -18.973 -0.257 0.50 10.93 101 ASN D N 1
ATOM 2674 N N B ASN B 1 101 ? 21.681 -18.938 -0.244 0.50 10.99 101 ASN D N 1
ATOM 2675 C CA A ASN B 1 101 ? 21.015 -19.428 0.947 0.50 11.71 101 ASN D CA 1
ATOM 2676 C CA B ASN B 1 101 ? 21.109 -19.460 0.976 0.50 11.81 101 ASN D CA 1
ATOM 2677 C C A ASN B 1 101 ? 20.168 -20.624 0.583 0.50 11.94 101 ASN D C 1
ATOM 2678 C C B ASN B 1 101 ? 20.163 -20.606 0.619 0.50 11.97 101 ASN D C 1
ATOM 2679 O O A ASN B 1 101 ? 19.313 -20.509 -0.297 0.50 12.70 101 ASN D O 1
ATOM 2680 O O B ASN B 1 101 ? 19.330 -20.485 -0.279 0.50 12.74 101 ASN D O 1
ATOM 2689 N N . LEU B 1 102 ? 20.424 -21.757 1.236 1.00 11.91 102 LEU D N 1
ATOM 2690 C CA . LEU B 1 102 ? 19.669 -22.987 0.980 1.00 12.31 102 LEU D CA 1
ATOM 2691 C C . LEU B 1 102 ? 18.847 -23.298 2.204 1.00 12.40 102 LEU D C 1
ATOM 2692 O O . LEU B 1 102 ? 19.362 -23.327 3.321 1.00 13.06 102 LEU D O 1
ATOM 2697 N N . ARG B 1 103 ? 17.550 -23.539 1.977 1.00 12.52 103 ARG D N 1
ATOM 2698 C CA . ARG B 1 103 ? 16.625 -23.840 3.072 1.00 13.44 103 ARG D CA 1
ATOM 2699 C C . ARG B 1 103 ? 15.809 -25.082 2.706 1.00 12.65 103 ARG D C 1
ATOM 2700 O O . ARG B 1 103 ? 15.531 -25.314 1.526 1.00 13.51 103 ARG D O 1
ATOM 2708 N N . TYR B 1 104 ? 15.401 -25.827 3.724 1.00 12.93 104 TYR D N 1
ATOM 2709 C CA . TYR B 1 104 ? 14.734 -27.115 3.505 1.00 13.50 104 TYR D CA 1
ATOM 2710 C C . TYR B 1 104 ? 13.498 -27.248 4.371 1.00 14.40 104 TYR D C 1
ATOM 2711 O O . TYR B 1 104 ? 13.464 -26.772 5.498 1.00 14.75 104 TYR D O 1
ATOM 2720 N N . THR B 1 105 ? 12.518 -28.001 3.873 1.00 15.42 105 THR D N 1
ATOM 2721 C CA . THR B 1 105 ? 11.452 -28.544 4.713 1.00 15.61 105 THR D CA 1
ATOM 2722 C C . THR B 1 105 ? 11.383 -30.046 4.438 1.00 15.90 105 THR D C 1
ATOM 2723 O O . THR B 1 105 ? 11.854 -30.522 3.394 1.00 16.88 105 THR D O 1
ATOM 2727 N N . TYR B 1 106 ? 10.797 -30.767 5.379 1.00 17.01 106 TYR D N 1
ATOM 2728 C CA . TYR B 1 106 ? 10.777 -32.239 5.346 1.00 17.36 106 TYR D CA 1
ATOM 2729 C C . TYR B 1 106 ? 9.368 -32.770 5.443 1.00 18.67 106 TYR D C 1
ATOM 2730 O O . TYR B 1 106 ? 8.561 -32.271 6.230 1.00 20.89 106 TYR D O 1
ATOM 2739 N N . GLU B 1 107 ? 9.100 -33.810 4.664 1.00 19.50 107 GLU D N 1
ATOM 2740 C CA . GLU B 1 107 ? 7.818 -34.519 4.720 1.00 20.27 107 GLU D CA 1
ATOM 2741 C C . GLU B 1 107 ? 8.171 -36.008 4.607 1.00 18.67 107 GLU D C 1
ATOM 2742 O O . GLU B 1 107 ? 8.376 -36.512 3.514 1.00 19.79 107 GLU D O 1
ATOM 2748 N N . GLY B 1 108 ? 8.297 -36.676 5.755 1.00 20.32 108 GLY D N 1
ATOM 2749 C CA . GLY B 1 108 ? 8.715 -38.065 5.768 1.00 21.12 108 GLY D CA 1
ATOM 2750 C C . GLY B 1 108 ? 10.086 -38.176 5.129 1.00 21.03 108 GLY D C 1
ATOM 2751 O O . GLY B 1 108 ? 11.012 -37.449 5.493 1.00 20.64 108 GLY D O 1
ATOM 2752 N N . SER B 1 109 ? 10.197 -39.045 4.131 1.00 18.73 109 SER D N 1
ATOM 2753 C CA . SER B 1 109 ? 11.483 -39.249 3.440 1.00 17.32 109 SER D CA 1
ATOM 2754 C C . SER B 1 109 ? 11.688 -38.322 2.231 1.00 17.27 109 SER D C 1
ATOM 2755 O O . SER B 1 109 ? 12.579 -38.557 1.412 1.00 18.61 109 SER D O 1
ATOM 2758 N N . HIS B 1 110 ? 10.860 -37.293 2.119 1.00 16.61 110 HIS D N 1
ATOM 2759 C CA . HIS B 1 110 ? 10.913 -36.327 1.035 1.00 16.42 110 HIS D CA 1
ATOM 2760 C C . HIS B 1 110 ? 11.414 -34.970 1.540 1.00 16.28 110 HIS D C 1
ATOM 2761 O O . HIS B 1 110 ? 10.931 -34.464 2.559 1.00 18.10 110 HIS D O 1
ATOM 2768 N N . ILE B 1 111 ? 12.385 -34.406 0.817 1.00 15.36 111 ILE D N 1
ATOM 2769 C CA . ILE B 1 111 ? 12.936 -33.092 1.132 1.00 15.32 111 ILE D CA 1
ATOM 2770 C C . ILE B 1 111 ? 12.480 -32.079 0.098 1.00 14.22 111 ILE D C 1
ATOM 2771 O O . ILE B 1 111 ? 12.533 -32.355 -1.092 1.00 15.45 111 ILE D O 1
ATOM 2776 N N . LYS B 1 112 ? 12.100 -30.883 0.552 1.00 14.76 112 LYS D N 1
ATOM 2777 C CA . LYS B 1 112 ? 11.833 -29.756 -0.311 1.00 14.84 112 LYS D CA 1
ATOM 2778 C C . LYS B 1 112 ? 12.877 -28.656 -0.092 1.00 13.63 112 LYS D C 1
ATOM 2779 O O . LYS B 1 112 ? 13.013 -28.169 1.030 1.00 15.32 112 LYS D O 1
ATOM 2785 N N . GLY B 1 113 ? 13.602 -28.321 -1.155 1.00 14.06 113 GLY D N 1
ATOM 2786 C CA . GLY B 1 113 ? 14.603 -27.246 -1.088 1.00 13.92 113 GLY D CA 1
ATOM 2787 C C . GLY B 1 113 ? 14.095 -25.962 -1.722 1.00 13.94 113 GLY D C 1
ATOM 2788 O O . GLY B 1 113 ? 13.466 -25.997 -2.793 1.00 14.74 113 GLY D O 1
ATOM 2789 N N . GLU B 1 114 ? 14.403 -24.826 -1.073 1.00 13.63 114 GLU D N 1
ATOM 2790 C CA . GLU B 1 114 ? 14.163 -23.482 -1.594 1.00 13.43 114 GLU D CA 1
ATOM 2791 C C . GLU B 1 114 ? 15.519 -22.803 -1.560 1.00 12.72 114 GLU D C 1
ATOM 2792 O O . GLU B 1 114 ? 16.025 -22.512 -0.474 1.00 13.18 114 GLU D O 1
ATOM 2798 N N . PHE B 1 115 ? 16.137 -22.634 -2.724 1.00 12.25 115 PHE D N 1
ATOM 2799 C CA . PHE B 1 115 ? 17.526 -22.172 -2.799 1.00 11.84 115 PHE D CA 1
ATOM 2800 C C . PHE B 1 115 ? 17.563 -20.855 -3.556 1.00 12.31 115 PHE D C 1
ATOM 2801 O O . PHE B 1 115 ? 17.161 -20.803 -4.730 1.00 13.51 115 PHE D O 1
ATOM 2809 N N . GLN B 1 116 ? 18.079 -19.807 -2.908 1.00 12.13 116 GLN D N 1
ATOM 2810 C CA . GLN B 1 116 ? 18.230 -18.501 -3.548 1.00 12.16 116 GLN D CA 1
ATOM 2811 C C . GLN B 1 116 ? 19.694 -18.291 -3.865 1.00 11.36 116 GLN D C 1
ATOM 2812 O O . GLN B 1 116 ? 20.529 -18.338 -2.949 1.00 12.29 116 GLN D O 1
ATOM 2818 N N . VAL B 1 117 ? 20.008 -18.066 -5.134 1.00 11.66 117 VAL D N 1
ATOM 2819 C CA . VAL B 1 117 ? 21.372 -17.919 -5.633 1.00 11.45 117 VAL D CA 1
ATOM 2820 C C . VAL B 1 117 ? 21.465 -16.604 -6.380 1.00 11.35 117 VAL D C 1
ATOM 2821 O O . VAL B 1 117 ? 20.721 -16.396 -7.353 1.00 12.68 117 VAL D O 1
ATOM 2825 N N A ILE B 1 118 ? 22.356 -15.718 -5.949 0.50 1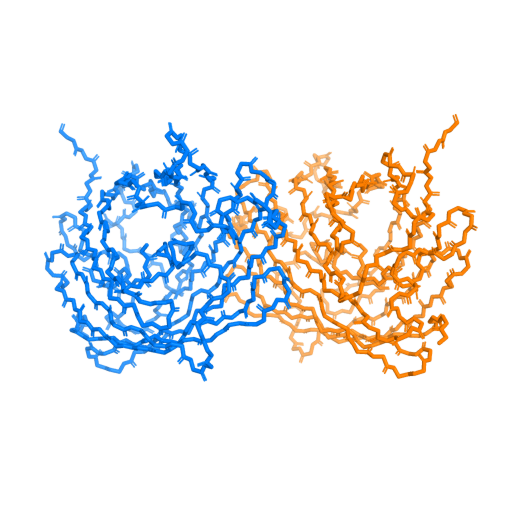0.98 118 ILE D N 1
ATOM 2826 N N B ILE B 1 118 ? 22.363 -15.724 -5.954 0.50 10.97 118 ILE D N 1
ATOM 2827 C CA A ILE B 1 118 ? 22.531 -14.421 -6.590 0.50 10.94 118 ILE D CA 1
ATOM 2828 C CA B ILE B 1 118 ? 22.536 -14.427 -6.593 0.50 10.92 118 ILE D CA 1
ATOM 2829 C C A ILE B 1 118 ? 23.975 -14.279 -7.031 0.50 10.29 118 ILE D C 1
ATOM 2830 C C B ILE B 1 118 ? 23.979 -14.273 -7.029 0.50 10.29 118 ILE D C 1
ATOM 2831 O O A ILE B 1 118 ? 24.892 -14.439 -6.213 0.50 10.55 118 ILE D O 1
ATOM 2832 O O B ILE B 1 118 ? 24.896 -14.436 -6.212 0.50 10.54 118 ILE D O 1
ATOM 2841 N N . GLY B 1 119 ? 24.181 -14.012 -8.318 1.00 10.05 119 GLY D N 1
ATOM 2842 C CA . GLY B 1 119 ? 25.501 -13.769 -8.865 1.00 10.43 119 GLY D CA 1
ATOM 2843 C C . GLY B 1 119 ? 25.599 -12.404 -9.499 1.00 9.94 119 GLY D C 1
ATOM 2844 O O . GLY B 1 119 ? 24.647 -11.978 -10.182 1.00 10.97 119 GLY D O 1
ATOM 2845 N N . THR B 1 120 ? 26.730 -11.737 -9.347 1.00 9.89 120 THR D N 1
ATOM 2846 C CA . THR B 1 120 ? 26.971 -10.458 -9.962 1.00 10.46 120 THR D CA 1
ATOM 2847 C C . THR B 1 120 ? 28.398 -10.318 -10.414 1.00 10.10 120 THR D C 1
ATOM 2848 O O . THR B 1 120 ? 29.315 -10.991 -9.927 1.00 10.32 120 THR D O 1
ATOM 2852 N N . GLY B 1 121 ? 28.598 -9.380 -11.343 1.00 10.39 121 GLY D N 1
ATOM 2853 C CA . GLY B 1 121 ? 29.918 -9.020 -11.801 1.00 11.13 121 GLY D CA 1
ATOM 2854 C C . GLY B 1 121 ? 30.546 -9.980 -12.797 1.00 11.38 121 GLY D C 1
ATOM 2855 O O . GLY B 1 121 ? 31.741 -9.895 -13.045 1.00 12.52 121 GLY D O 1
ATOM 2856 N N . PHE B 1 122 ? 29.749 -10.884 -13.377 1.00 11.13 122 PHE D N 1
ATOM 2857 C CA . PHE B 1 122 ? 30.320 -11.781 -14.382 1.00 11.75 122 PHE D CA 1
ATOM 2858 C C . PHE B 1 122 ? 30.573 -11.005 -15.673 1.00 11.75 122 PHE D C 1
ATOM 2859 O O . PHE B 1 122 ? 29.646 -10.376 -16.205 1.00 13.69 122 PHE D O 1
ATOM 2867 N N . PRO B 1 123 ? 31.803 -11.030 -16.200 1.00 12.27 123 PRO D N 1
ATOM 2868 C CA . PRO B 1 123 ? 32.036 -10.267 -17.436 1.00 13.37 123 PRO D CA 1
ATOM 2869 C C . PRO B 1 123 ? 31.154 -10.798 -18.562 1.00 13.62 123 PRO D C 1
ATOM 2870 O O . PRO B 1 123 ? 31.044 -12.011 -18.735 1.00 13.91 123 PRO D O 1
ATOM 2874 N N . PRO B 1 124 ? 30.575 -9.901 -19.391 1.00 15.23 124 PRO D N 1
ATOM 2875 C CA . PRO B 1 124 ? 29.718 -10.387 -20.489 1.00 17.05 124 PRO D CA 1
ATOM 2876 C C . PRO B 1 124 ? 30.479 -11.297 -21.469 1.00 17.41 124 PRO D C 1
ATOM 2877 O O . PRO B 1 124 ? 29.850 -12.135 -22.111 1.00 21.83 124 PRO D O 1
ATOM 2881 N N . ASP B 1 125 ? 31.794 -11.106 -21.589 1.00 17.37 125 ASP D N 1
ATOM 2882 C CA . ASP B 1 125 ? 32.659 -11.935 -22.459 1.00 20.46 125 ASP D CA 1
ATOM 2883 C C . ASP B 1 125 ? 33.361 -13.088 -21.752 1.00 19.78 125 ASP D C 1
ATOM 2884 O O . ASP B 1 125 ? 34.207 -13.783 -22.333 1.00 23.64 125 ASP D O 1
ATOM 2889 N N . GLY B 1 126 ? 33.029 -13.304 -20.482 1.00 17.18 126 GLY D N 1
ATOM 2890 C CA . GLY B 1 126 ? 33.670 -14.370 -19.727 1.00 16.91 126 GLY D CA 1
ATOM 2891 C C . GLY B 1 126 ? 32.984 -15.712 -19.907 1.00 15.92 126 GLY D C 1
ATOM 2892 O O . GLY B 1 126 ? 31.945 -15.835 -20.581 1.00 15.96 126 GLY D O 1
ATOM 2893 N N . PRO B 1 127 ? 33.562 -16.763 -19.301 1.00 16.47 127 PRO D N 1
ATOM 2894 C CA . PRO B 1 127 ? 33.097 -18.114 -19.592 1.00 16.83 127 PRO D CA 1
ATOM 2895 C C . PRO B 1 127 ? 31.727 -18.442 -19.043 1.00 14.45 127 PRO D C 1
ATOM 2896 O O . PRO B 1 127 ? 31.094 -19.369 -19.528 1.00 16.99 127 PRO D O 1
ATOM 2900 N N . VAL B 1 128 ? 31.277 -17.744 -18.000 1.00 14.02 128 VAL D N 1
ATOM 2901 C CA . VAL B 1 128 ? 29.949 -17.974 -17.477 1.00 13.63 128 VAL D CA 1
ATOM 2902 C C . VAL B 1 128 ? 28.883 -17.417 -18.425 1.00 14.19 128 VAL D C 1
ATOM 2903 O O . VAL B 1 128 ? 27.961 -18.141 -18.802 1.00 15.51 128 VAL D O 1
ATOM 2907 N N . MET B 1 129 ? 29.021 -16.153 -18.796 1.00 14.59 129 MET D N 1
ATOM 2908 C CA . MET B 1 129 ? 27.983 -15.538 -19.614 1.00 15.37 129 MET D CA 1
ATOM 2909 C C . MET B 1 129 ? 28.025 -15.989 -21.081 1.00 17.23 129 MET D C 1
ATOM 2910 O O . MET B 1 129 ? 27.021 -15.805 -21.788 1.00 21.54 129 MET D O 1
ATOM 2915 N N . THR B 1 130 ? 29.149 -16.562 -21.529 1.00 16.86 130 THR D N 1
ATOM 2916 C CA . THR B 1 130 ? 29.294 -17.053 -22.893 1.00 17.90 130 THR D CA 1
ATOM 2917 C C . THR B 1 130 ? 29.284 -18.582 -22.960 1.00 19.14 130 THR D C 1
ATOM 2918 O O . THR B 1 130 ? 29.574 -19.158 -24.017 1.00 21.52 130 THR D O 1
ATOM 2922 N N . ASN B 1 131 ? 28.882 -19.261 -21.877 1.00 17.63 131 ASN D N 1
ATOM 2923 C CA . ASN B 1 131 ? 28.636 -20.700 -21.921 1.00 18.42 131 ASN D CA 1
ATOM 2924 C C . ASN B 1 131 ? 29.873 -21.498 -22.355 1.00 18.09 131 ASN D C 1
ATOM 2925 O O . ASN B 1 131 ? 29.762 -22.424 -23.164 1.00 19.76 131 ASN D O 1
ATOM 2930 N N . LYS B 1 132 ? 31.030 -21.173 -21.768 1.00 17.02 132 LYS D N 1
ATOM 2931 C CA . LYS B 1 132 ? 32.259 -21.882 -22.074 1.00 16.70 132 LYS D CA 1
ATOM 2932 C C . LYS B 1 132 ? 32.724 -22.865 -20.993 1.00 15.96 132 LYS D C 1
ATOM 2933 O O . LYS B 1 132 ? 33.724 -23.531 -21.167 1.00 17.83 132 LYS D O 1
ATOM 2939 N N . LEU B 1 133 ? 31.986 -22.974 -19.890 1.00 14.83 133 LEU D N 1
ATOM 2940 C CA . LEU B 1 133 ? 32.325 -23.989 -18.869 1.00 14.15 133 LEU D CA 1
ATOM 2941 C C . LEU B 1 133 ? 31.941 -25.340 -19.426 1.00 14.59 133 LEU D C 1
ATOM 2942 O O . LEU B 1 133 ? 30.869 -25.501 -20.016 1.00 15.93 133 LEU D O 1
ATOM 2947 N N . THR B 1 134 ? 32.811 -26.321 -19.256 1.00 14.62 134 THR D N 1
ATOM 2948 C CA . THR B 1 134 ? 32.553 -27.664 -19.775 1.00 16.20 134 THR D CA 1
ATOM 2949 C C . THR B 1 134 ? 32.328 -28.746 -18.714 1.00 16.25 134 THR D C 1
ATOM 2950 O O . THR B 1 134 ? 31.686 -29.751 -19.017 1.00 18.48 134 THR D O 1
ATOM 2954 N N . ALA B 1 135 ? 32.842 -28.572 -17.497 1.00 15.50 135 ALA D N 1
ATOM 2955 C CA . ALA B 1 135 ? 32.646 -29.534 -16.420 1.00 16.21 135 ALA D CA 1
ATOM 2956 C C . ALA B 1 135 ? 33.153 -28.908 -15.145 1.00 14.39 135 ALA D C 1
ATOM 2957 O O . ALA B 1 135 ? 34.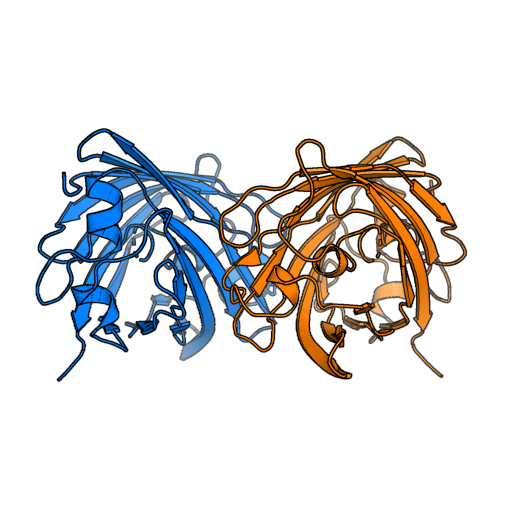010 -28.038 -15.162 1.00 14.57 135 ALA D O 1
ATOM 2959 N N . LEU B 1 136 ? 32.628 -29.387 -14.024 1.00 14.15 136 LEU D N 1
ATOM 2960 C CA . LEU B 1 136 ? 33.145 -29.058 -12.705 1.00 12.98 136 LEU D CA 1
ATOM 2961 C C . LEU B 1 136 ? 34.188 -30.094 -12.297 1.00 12.71 136 LEU D C 1
ATOM 2962 O O . LEU B 1 136 ? 33.893 -31.287 -12.304 1.00 13.38 136 LEU D O 1
ATOM 2967 N N . ASP B 1 137 ? 35.395 -29.668 -11.943 1.00 12.16 137 ASP D N 1
ATOM 2968 C CA . ASP B 1 137 ? 36.391 -30.606 -11.469 1.00 12.42 137 ASP D CA 1
ATOM 2969 C C . ASP B 1 137 ? 35.912 -31.303 -10.207 1.00 11.72 137 ASP D C 1
ATOM 2970 O O . ASP B 1 137 ? 35.264 -30.702 -9.347 1.00 12.28 137 ASP D O 1
ATOM 2975 N N . TRP B 1 138 ? 36.282 -32.578 -10.076 1.00 12.12 138 TRP D N 1
ATOM 2976 C CA . TRP B 1 138 ? 36.164 -33.252 -8.800 1.00 12.08 138 TRP D CA 1
ATOM 2977 C C . TRP B 1 138 ? 36.807 -32.416 -7.700 1.00 11.67 138 TRP D C 1
ATOM 2978 O O . TRP B 1 138 ? 37.813 -31.729 -7.932 1.00 11.65 138 TRP D O 1
ATOM 2989 N N A SER B 1 139 ? 36.207 -32.459 -6.509 0.50 11.83 139 SER D N 1
ATOM 2990 N N B SER B 1 139 ? 36.235 -32.478 -6.505 0.50 11.86 139 SER D N 1
ATOM 2991 C CA A SER B 1 139 ? 36.590 -31.600 -5.388 0.50 11.95 139 SER D CA 1
ATOM 2992 C CA B SER B 1 139 ? 36.670 -31.631 -5.414 0.50 12.07 139 SER D CA 1
ATOM 2993 C C A SER B 1 139 ? 36.811 -32.390 -4.124 0.50 11.66 139 SER D C 1
ATOM 2994 C C B SER B 1 139 ? 36.813 -32.387 -4.123 0.50 11.71 139 SER D C 1
ATOM 2995 O O A SER B 1 139 ? 36.225 -33.456 -3.937 0.50 12.28 139 SER D O 1
ATOM 2996 O O B SER B 1 139 ? 36.211 -33.446 -3.935 0.50 12.29 139 SER D O 1
ATOM 3001 N N . VAL B 1 140 ? 37.627 -31.838 -3.226 1.00 11.05 140 VAL D N 1
ATOM 3002 C CA . VAL B 1 140 ? 37.664 -32.262 -1.841 1.00 11.41 140 VAL D CA 1
ATOM 3003 C C . VAL B 1 140 ? 37.250 -31.067 -1.010 1.00 10.97 140 VAL D C 1
ATOM 3004 O O . VAL B 1 140 ? 37.933 -30.032 -1.033 1.00 11.88 140 VAL D O 1
ATOM 3008 N N . VAL B 1 141 ? 36.164 -31.215 -0.254 1.00 11.38 141 VAL D N 1
ATOM 3009 C CA . VAL B 1 141 ? 35.662 -30.168 0.629 1.00 11.09 141 VAL D CA 1
ATOM 3010 C C . VAL B 1 141 ? 36.158 -30.431 2.037 1.00 11.21 141 VAL D C 1
ATOM 3011 O O . VAL B 1 141 ? 36.151 -31.571 2.484 1.00 12.47 141 VAL D O 1
ATOM 3015 N N . LYS B 1 142 ? 36.597 -29.391 2.732 1.00 10.75 142 LYS D N 1
ATOM 3016 C CA . LYS B 1 142 ? 37.041 -29.490 4.109 1.00 10.29 142 LYS D CA 1
ATOM 3017 C C . LYS B 1 142 ? 35.963 -28.952 5.038 1.00 10.53 142 LYS D C 1
ATOM 3018 O O . LYS B 1 142 ? 35.472 -27.834 4.844 1.00 11.43 142 LYS D O 1
ATOM 3024 N N . PHE B 1 143 ? 35.683 -29.725 6.085 1.00 10.58 143 PHE D N 1
ATOM 3025 C CA . PHE B 1 143 ? 34.776 -29.306 7.175 1.00 11.08 143 PHE D CA 1
ATOM 3026 C C . PHE B 1 143 ? 35.555 -29.201 8.501 1.00 11.83 143 PHE D C 1
ATOM 3027 O O . PHE B 1 143 ? 36.320 -30.087 8.852 1.00 12.93 143 PHE D O 1
ATOM 3035 N N . VAL B 1 144 ? 35.363 -28.078 9.170 1.00 11.30 144 VAL D N 1
ATOM 3036 C CA . VAL B 1 144 ? 35.678 -27.977 10.589 1.00 11.85 144 VAL D CA 1
ATOM 3037 C C . VAL B 1 144 ? 34.439 -27.429 11.297 1.00 11.59 144 VAL D C 1
ATOM 3038 O O . VAL B 1 144 ? 33.534 -26.887 10.651 1.00 12.34 144 VAL D O 1
ATOM 3042 N N . TYR B 1 145 ? 34.433 -27.583 12.614 1.00 11.92 145 TYR D N 1
ATOM 3043 C CA . TYR B 1 145 ? 33.251 -27.255 13.420 1.00 12.63 145 TYR D CA 1
ATOM 3044 C C . TYR B 1 145 ? 33.673 -26.217 14.472 1.00 13.36 145 TYR D C 1
ATOM 3045 O O . TYR B 1 145 ? 34.151 -26.571 15.569 1.00 15.57 145 TYR D O 1
ATOM 3054 N N . PRO B 1 146 ? 33.536 -24.909 14.160 1.00 13.43 146 PRO D N 1
ATOM 3055 C CA . PRO B 1 146 ? 33.989 -23.903 15.131 1.00 14.55 146 PRO D CA 1
ATOM 3056 C C . PRO B 1 146 ? 33.183 -23.942 16.423 1.00 14.61 146 PRO D C 1
ATOM 3057 O O . PRO B 1 146 ? 33.683 -23.517 17.474 1.00 16.77 146 PRO D O 1
ATOM 3061 N N . ASN B 1 147 ? 31.954 -24.431 16.376 1.00 14.74 147 ASN D N 1
ATOM 3062 C CA . ASN B 1 147 ? 31.174 -24.654 17.597 1.00 15.28 147 ASN D CA 1
ATOM 3063 C C . ASN B 1 147 ? 30.191 -25.768 17.281 1.00 15.07 147 ASN D C 1
ATOM 3064 O O . ASN B 1 147 ? 30.141 -26.265 16.148 1.00 15.43 147 ASN D O 1
ATOM 3069 N N . ASP B 1 148 ? 29.427 -26.175 18.292 1.00 16.07 148 ASP D N 1
ATOM 3070 C CA . ASP B 1 148 ? 28.609 -27.378 18.176 1.00 16.79 148 ASP D CA 1
ATOM 3071 C C . ASP B 1 148 ? 27.412 -27.259 17.247 1.00 15.11 148 ASP D C 1
ATOM 3072 O O . ASP B 1 148 ? 26.763 -28.252 16.979 1.00 16.56 148 ASP D O 1
ATOM 3077 N N . LYS B 1 149 ? 27.143 -26.043 16.759 1.00 13.95 149 LYS D N 1
ATOM 3078 C CA . LYS B 1 149 ? 26.023 -25.808 15.863 1.00 14.23 149 LYS D CA 1
ATOM 3079 C C . LYS B 1 149 ? 26.439 -25.318 14.479 1.00 13.14 149 LYS D C 1
ATOM 3080 O O . LYS B 1 149 ? 25.587 -24.989 13.684 1.00 13.17 149 LYS D O 1
ATOM 3086 N N . THR B 1 150 ? 27.738 -25.313 14.188 1.00 12.58 150 THR D N 1
ATOM 3087 C CA . THR B 1 150 ? 28.213 -24.695 12.958 1.00 12.29 150 THR D CA 1
ATOM 3088 C C . THR B 1 150 ? 29.277 -25.522 12.270 1.00 12.18 150 THR D C 1
ATOM 3089 O O . THR B 1 150 ? 30.265 -25.897 12.897 1.00 13.18 150 THR D O 1
ATOM 3093 N N . ILE B 1 151 ? 29.069 -25.767 10.969 1.00 11.51 151 ILE D N 1
ATOM 3094 C CA . ILE B 1 151 ? 30.112 -26.314 10.115 1.00 12.03 151 ILE D CA 1
ATOM 3095 C C . ILE B 1 151 ? 30.620 -25.200 9.215 1.00 12.78 151 ILE D C 1
ATOM 3096 O O . ILE B 1 151 ? 29.819 -24.499 8.586 1.00 16.78 151 ILE D O 1
ATOM 3101 N N . LEU B 1 152 ? 31.935 -25.034 9.151 1.00 11.19 152 LEU D N 1
ATOM 3102 C CA . LEU B 1 152 ? 32.591 -24.154 8.169 1.00 10.78 152 LEU D CA 1
ATOM 3103 C C . LEU B 1 152 ? 33.197 -25.073 7.121 1.00 10.66 152 LEU D C 1
ATOM 3104 O O . LEU B 1 152 ? 34.076 -25.888 7.424 1.00 11.39 152 LEU D O 1
ATOM 3109 N N A SER B 1 153 ? 32.725 -24.922 5.885 0.50 10.67 153 SER D N 1
ATOM 3110 N N B SER B 1 153 ? 32.709 -24.941 5.882 0.50 10.70 153 SER D N 1
ATOM 3111 C CA A SER B 1 153 ? 33.128 -25.743 4.764 0.50 11.11 153 SER D CA 1
ATOM 3112 C CA B SER B 1 153 ? 33.150 -25.737 4.744 0.50 11.26 153 SER D CA 1
ATOM 3113 C C A SER B 1 153 ? 33.869 -24.868 3.760 0.50 10.37 153 SER D C 1
ATOM 3114 C C B SER B 1 153 ? 33.885 -24.855 3.768 0.50 10.40 153 SER D C 1
ATOM 3115 O O A SER B 1 153 ? 33.423 -23.764 3.444 0.50 11.63 153 SER D O 1
ATOM 3116 O O B SER B 1 153 ? 33.433 -23.755 3.448 0.50 11.64 153 SER D O 1
ATOM 3121 N N . THR B 1 154 ? 35.025 -25.352 3.287 1.00 10.14 154 THR D N 1
ATOM 3122 C CA . THR B 1 154 ? 35.834 -24.611 2.323 1.00 10.52 154 THR D CA 1
ATOM 3123 C C . THR B 1 154 ? 36.325 -25.507 1.222 1.00 10.16 154 THR D C 1
ATOM 3124 O O . THR B 1 154 ? 36.610 -26.696 1.459 1.00 10.28 154 THR D O 1
ATOM 3128 N N . PHE B 1 155 ? 36.479 -24.948 0.020 1.00 9.64 155 PHE D N 1
ATOM 3129 C CA . PHE B 1 155 ? 37.246 -25.587 -1.036 1.00 9.90 155 PHE D CA 1
ATOM 3130 C C . PHE B 1 155 ? 37.569 -24.581 -2.129 1.00 9.37 155 PHE D C 1
ATOM 3131 O O . PHE B 1 155 ? 36.957 -23.495 -2.201 1.00 10.11 155 PHE D O 1
ATOM 3139 N N . ASP B 1 156 ? 38.547 -24.956 -2.946 1.00 9.59 156 ASP D N 1
ATOM 3140 C CA . ASP B 1 156 ? 38.893 -24.256 -4.174 1.00 10.02 156 ASP D CA 1
ATOM 3141 C C . ASP B 1 156 ? 38.159 -24.977 -5.288 1.00 10.30 156 ASP D C 1
ATOM 3142 O O . ASP B 1 156 ? 38.355 -26.183 -5.498 1.00 10.94 156 ASP D O 1
ATOM 3147 N N . LYS B 1 157 ? 37.245 -24.249 -5.910 1.00 10.38 157 LYS D N 1
ATOM 3148 C CA . LYS B 1 157 ? 36.368 -24.818 -6.958 1.00 10.47 157 LYS D CA 1
ATOM 3149 C C . LYS B 1 157 ? 36.882 -24.422 -8.349 1.00 11.01 157 LYS D C 1
ATOM 3150 O O . LYS B 1 157 ? 37.118 -23.265 -8.578 1.00 12.26 157 LYS D O 1
ATOM 3156 N N . THR B 1 158 ? 37.075 -25.414 -9.216 1.00 10.94 158 THR D N 1
ATOM 3157 C CA . THR B 1 158 ? 37.520 -25.138 -10.582 1.00 10.89 158 THR D CA 1
ATOM 3158 C C . THR B 1 158 ? 36.660 -25.859 -11.601 1.00 11.63 158 THR D C 1
ATOM 3159 O O . THR B 1 158 ? 36.266 -27.007 -11.401 1.00 12.53 158 THR D O 1
ATOM 3163 N N . TYR B 1 159 ? 36.403 -25.162 -12.699 1.00 11.30 159 TYR D N 1
ATOM 3164 C CA . TYR B 1 159 ? 35.779 -25.721 -13.900 1.00 11.74 159 TYR D CA 1
ATOM 3165 C C . TYR B 1 159 ? 36.797 -25.791 -15.009 1.00 12.70 159 TYR D C 1
ATOM 3166 O O . TYR B 1 159 ? 37.658 -24.941 -15.113 1.00 13.46 159 TYR D O 1
ATOM 3175 N N . THR B 1 160 ? 36.648 -26.785 -15.886 1.00 13.58 160 THR D N 1
ATOM 3176 C CA . THR B 1 160 ? 37.309 -26.766 -17.182 1.00 14.10 160 THR D CA 1
ATOM 3177 C C . THR B 1 160 ? 36.468 -25.919 -18.143 1.00 14.51 160 THR D C 1
ATOM 3178 O O . THR B 1 160 ? 35.270 -25.719 -17.934 1.00 14.83 160 THR D O 1
ATOM 3182 N N . THR B 1 161 ? 37.143 -25.367 -19.138 1.00 16.53 161 THR D N 1
ATOM 3183 C CA . THR B 1 161 ? 36.500 -24.533 -20.142 1.00 16.82 161 THR D CA 1
ATOM 3184 C C . THR B 1 161 ? 36.894 -24.926 -21.550 1.00 17.50 161 THR D C 1
ATOM 3185 O O . THR B 1 161 ? 37.841 -25.672 -21.756 1.00 19.72 161 THR D O 1
ATOM 3189 N N . THR B 1 162 ? 36.135 -24.401 -22.521 1.00 18.24 162 THR D N 1
ATOM 3190 C CA . THR B 1 162 ? 36.350 -24.770 -23.912 1.00 21.37 162 THR D CA 1
ATOM 3191 C C . THR B 1 162 ? 37.719 -24.377 -24.427 1.00 24.93 162 THR D C 1
ATOM 3192 O O . THR B 1 162 ? 38.207 -25.018 -25.366 1.00 35.85 162 THR D O 1
ATOM 3196 N N . ASP B 1 163 ? 38.333 -23.327 -23.884 1.00 24.65 163 ASP D N 1
ATOM 3197 C CA . ASP B 1 163 ? 39.693 -22.960 -24.371 1.00 30.67 163 ASP D CA 1
ATOM 3198 C C . ASP B 1 163 ? 40.858 -23.555 -23.566 1.00 28.63 163 ASP D C 1
ATOM 3199 O O . ASP B 1 163 ? 42.012 -23.149 -23.750 1.00 37.33 163 ASP D O 1
ATOM 3204 N N . GLY B 1 164 ? 40.571 -24.555 -22.733 1.00 25.69 164 GLY D N 1
ATOM 3205 C CA . GLY B 1 164 ? 41.621 -25.269 -22.018 1.00 29.69 164 GLY D CA 1
ATOM 3206 C C . GLY B 1 164 ? 41.910 -24.739 -20.625 1.00 28.60 164 GLY D C 1
ATOM 3207 O O . GLY B 1 164 ? 42.400 -25.482 -19.775 1.00 34.32 164 GLY D O 1
ATOM 3208 N N . LYS B 1 165 ? 41.630 -23.472 -20.369 1.00 24.56 165 LYS D N 1
ATOM 3209 C CA . LYS B 1 165 ? 41.962 -22.882 -19.091 1.00 21.73 165 LYS D CA 1
ATOM 3210 C C . LYS B 1 165 ? 40.945 -23.336 -18.060 1.00 21.13 165 LYS D C 1
ATOM 3211 O O . LYS B 1 165 ? 39.809 -23.573 -18.373 1.00 32.38 165 LYS D O 1
ATOM 3217 N N . ARG B 1 166 ? 41.357 -23.421 -16.817 1.00 16.32 166 ARG D N 1
ATOM 3218 C CA . ARG B 1 166 ? 40.404 -23.616 -15.734 1.00 14.69 166 ARG D CA 1
ATOM 3219 C C . ARG B 1 166 ? 39.876 -22.282 -15.249 1.00 14.17 166 ARG D C 1
ATOM 3220 O O . ARG B 1 166 ? 40.570 -21.280 -15.336 1.00 18.42 166 ARG D O 1
ATOM 3228 N N . TYR B 1 167 ? 38.650 -22.290 -14.740 1.00 11.90 167 TYR D N 1
ATOM 3229 C CA . TYR B 1 167 ? 37.973 -21.100 -14.181 1.00 11.33 167 TYR D CA 1
ATOM 3230 C C . TYR B 1 167 ? 37.789 -21.345 -12.691 1.00 10.91 167 TYR D C 1
ATOM 3231 O O . TYR B 1 167 ? 37.136 -22.330 -12.318 1.00 11.66 167 TYR D O 1
ATOM 3240 N N . GLN B 1 168 ? 38.397 -20.498 -11.870 1.00 10.24 168 GLN D N 1
ATOM 3241 C CA . GLN B 1 168 ? 38.588 -20.717 -10.448 1.00 10.18 168 GLN D CA 1
ATOM 3242 C C . GLN B 1 168 ? 37.666 -19.896 -9.574 1.00 10.05 168 GLN D C 1
ATOM 3243 O O . GLN B 1 168 ? 37.275 -18.772 -9.908 1.00 10.48 168 GLN D O 1
ATOM 3249 N N . CYS B 1 169 ? 37.426 -20.463 -8.382 1.00 9.78 169 CYS D N 1
ATOM 3250 C CA . CYS B 1 169 ? 36.577 -19.850 -7.377 1.00 9.97 169 CYS D CA 1
ATOM 3251 C C . CYS B 1 169 ? 37.021 -20.299 -5.987 1.00 9.82 169 CYS D C 1
ATOM 3252 O O . CYS B 1 169 ? 37.374 -21.461 -5.810 1.00 10.76 169 CYS D O 1
ATOM 3255 N N . THR B 1 170 ? 36.935 -19.382 -5.021 1.00 9.12 170 THR D N 1
ATOM 3256 C CA . THR B 1 170 ? 37.134 -19.692 -3.618 1.00 9.32 170 THR D CA 1
ATOM 3257 C C . THR B 1 170 ? 35.763 -19.768 -2.970 1.00 9.12 170 THR D C 1
ATOM 3258 O O . THR B 1 170 ? 35.025 -18.790 -2.949 1.00 9.75 170 THR D O 1
ATOM 3262 N N . PHE B 1 171 ? 35.437 -20.951 -2.433 1.00 8.99 171 PHE D N 1
ATOM 3263 C CA . PHE B 1 171 ? 34.109 -21.271 -1.898 1.00 9.19 171 PHE D CA 1
ATOM 3264 C C . PHE B 1 171 ? 34.161 -21.350 -0.383 1.00 9.26 171 PHE D C 1
ATOM 3265 O O . PHE B 1 171 ? 35.000 -22.063 0.168 1.00 9.49 171 PHE D O 1
ATOM 3273 N N . ARG B 1 172 ? 33.234 -20.652 0.278 1.00 9.21 172 ARG D N 1
ATOM 3274 C CA . ARG B 1 172 ? 33.103 -20.717 1.747 1.00 9.21 172 ARG D CA 1
ATOM 3275 C C . ARG B 1 172 ? 31.635 -20.911 2.081 1.00 9.65 172 ARG D C 1
ATOM 3276 O O . ARG B 1 172 ? 30.750 -20.313 1.456 1.00 10.22 172 ARG D O 1
ATOM 3284 N N . GLU B 1 173 ? 31.369 -21.728 3.110 1.00 10.01 173 GLU D N 1
ATOM 3285 C CA . GLU B 1 173 ? 29.999 -22.065 3.469 1.00 10.07 173 GLU D CA 1
ATOM 3286 C C . GLU B 1 173 ? 29.889 -22.262 4.970 1.00 10.00 173 GLU D C 1
ATOM 3287 O O . GLU B 1 173 ? 30.766 -22.866 5.587 1.00 10.82 173 GLU D O 1
ATOM 3293 N N . ASN B 1 174 ? 28.784 -21.809 5.531 1.00 10.06 174 ASN D N 1
ATOM 3294 C CA . ASN B 1 174 ? 28.384 -22.228 6.866 1.00 10.95 174 ASN D CA 1
ATOM 3295 C C . ASN B 1 174 ? 27.103 -23.003 6.821 1.00 11.69 174 ASN D C 1
ATOM 3296 O O . ASN B 1 174 ? 26.138 -22.636 6.135 1.00 13.56 174 ASN D O 1
ATOM 3301 N N . ASN B 1 175 ? 27.084 -24.104 7.564 1.00 10.88 175 ASN D N 1
ATOM 3302 C CA . ASN B 1 175 ? 25.873 -24.859 7.867 1.00 11.24 175 ASN D CA 1
ATOM 3303 C C . ASN B 1 175 ? 25.554 -24.632 9.324 1.00 11.05 175 ASN D C 1
ATOM 3304 O O . ASN B 1 175 ? 26.388 -24.896 10.195 1.00 12.39 175 ASN D O 1
ATOM 3309 N N . THR B 1 176 ? 24.371 -24.095 9.591 1.00 11.07 176 THR D N 1
ATOM 3310 C CA . THR B 1 176 ? 24.000 -23.678 10.924 1.00 11.55 176 THR D CA 1
ATOM 3311 C C . THR B 1 176 ? 22.837 -24.541 11.391 1.00 11.28 176 THR D C 1
ATOM 3312 O O . THR B 1 176 ? 21.766 -24.526 10.758 1.00 12.53 176 THR D O 1
ATOM 3316 N N . PHE B 1 177 ? 23.065 -25.253 12.486 1.00 12.00 177 PHE D N 1
ATOM 3317 C CA . PHE B 1 177 ? 22.136 -26.249 12.995 1.00 12.79 177 PHE D CA 1
ATOM 3318 C C . PHE B 1 177 ? 21.302 -25.704 14.135 1.00 14.69 177 PHE D C 1
ATOM 3319 O O . PHE B 1 177 ? 21.826 -25.005 15.004 1.00 15.09 177 PHE D O 1
ATOM 3327 N N . ALA B 1 178 ? 20.020 -26.087 14.172 1.00 14.77 178 ALA D N 1
ATOM 3328 C CA . ALA B 1 178 ? 19.151 -25.657 15.268 1.00 16.54 178 ALA D CA 1
ATOM 3329 C C . ALA B 1 178 ? 19.497 -26.302 16.602 1.00 18.21 178 ALA D C 1
ATOM 3330 O O . ALA B 1 178 ? 19.310 -25.669 17.657 1.00 20.24 178 ALA D O 1
ATOM 3332 N N . LYS B 1 179 ? 19.967 -27.549 16.557 1.00 17.09 179 LYS D N 1
ATOM 3333 C CA . LYS B 1 179 ? 20.374 -28.306 17.733 1.00 18.38 179 LYS D CA 1
ATOM 3334 C C . LYS B 1 179 ? 21.834 -28.699 17.583 1.00 17.24 179 LYS D C 1
ATOM 3335 O O . LYS B 1 179 ? 22.336 -28.850 16.466 1.00 17.22 179 LYS D O 1
ATOM 3341 N N . PRO B 1 180 ? 22.538 -28.884 18.698 1.00 18.35 180 PRO D N 1
ATOM 3342 C CA . PRO B 1 180 ? 23.945 -29.285 18.610 1.00 17.44 180 PRO D CA 1
ATOM 3343 C C . PRO B 1 180 ? 24.152 -30.576 17.829 1.00 17.69 180 PRO D C 1
ATOM 3344 O O . PRO B 1 180 ? 23.349 -31.509 17.901 1.00 19.96 180 PRO D O 1
ATOM 3348 N N . MET B 1 181 ? 25.266 -30.614 17.108 1.00 17.33 181 MET D N 1
ATOM 3349 C CA . MET B 1 181 ? 25.724 -31.854 16.491 1.00 16.97 181 MET D CA 1
ATOM 3350 C C . MET B 1 181 ? 26.208 -32.807 17.569 1.00 16.81 181 MET D C 1
ATOM 3351 O O . MET B 1 181 ? 26.657 -32.370 18.630 1.00 18.04 181 MET D O 1
ATOM 3356 N N . ALA B 1 182 ? 26.125 -34.104 17.286 1.00 16.94 182 ALA D N 1
ATOM 3357 C CA . ALA B 1 182 ? 26.495 -35.131 18.259 1.00 17.98 182 ALA D CA 1
ATOM 3358 C C . ALA B 1 182 ? 27.995 -35.101 18.562 1.00 17.20 182 ALA D C 1
ATOM 3359 O O . ALA B 1 182 ? 28.819 -34.745 17.689 1.00 17.97 182 ALA D O 1
ATOM 3361 N N . ALA B 1 183 ? 28.362 -35.515 19.770 1.00 18.82 183 ALA D N 1
ATOM 3362 C CA . ALA B 1 183 ? 29.768 -35.577 20.180 1.00 20.29 183 ALA D CA 1
ATOM 3363 C C . ALA B 1 183 ? 30.632 -36.388 19.221 1.00 20.80 183 ALA D C 1
ATOM 3364 O O . ALA B 1 183 ? 31.769 -35.997 18.952 1.00 22.30 183 ALA D O 1
ATOM 3366 N N . ASP B 1 184 ? 30.124 -37.509 18.706 1.00 22.41 184 ASP D N 1
ATOM 3367 C CA . ASP B 1 184 ? 30.930 -38.337 17.787 1.00 25.39 184 ASP D CA 1
ATOM 3368 C C . ASP B 1 184 ? 31.253 -37.611 16.468 1.00 21.75 184 ASP D C 1
ATOM 3369 O O . ASP B 1 184 ? 32.241 -37.937 15.812 1.00 26.79 184 ASP D O 1
ATOM 3374 N N . ILE B 1 185 ? 30.426 -36.661 16.063 1.00 18.06 185 ILE D N 1
ATOM 3375 C CA . ILE B 1 185 ? 30.740 -35.800 14.916 1.00 19.06 185 ILE D CA 1
ATOM 3376 C C . ILE B 1 185 ? 31.846 -34.820 15.325 1.00 18.59 185 ILE D C 1
ATOM 3377 O O . ILE B 1 185 ? 32.866 -34.683 14.658 1.00 18.76 185 ILE D O 1
ATOM 3382 N N . LEU B 1 186 ? 31.666 -34.152 16.447 1.00 18.74 186 LEU D N 1
ATOM 3383 C CA . LEU B 1 186 ? 32.550 -33.061 16.826 1.00 19.86 186 LEU D CA 1
ATOM 3384 C C . LEU B 1 186 ? 33.965 -33.536 17.121 1.00 19.11 186 LEU D C 1
ATOM 3385 O O . LEU B 1 186 ? 34.923 -32.771 16.976 1.00 21.11 186 LEU D O 1
ATOM 3390 N N . GLN B 1 187 ? 34.095 -34.792 17.531 1.00 19.76 187 GLN D N 1
ATOM 3391 C CA . GLN B 1 187 ? 35.381 -35.365 17.879 1.00 20.98 187 GLN D CA 1
ATOM 3392 C C . GLN B 1 187 ? 36.321 -35.684 16.731 1.00 21.36 187 GLN D C 1
ATOM 3393 O O . GLN B 1 187 ? 37.489 -35.975 16.991 1.00 26.68 187 GLN D O 1
ATOM 3399 N N A LYS B 1 188 ? 35.828 -35.676 15.490 0.50 19.08 188 LYS D N 1
ATOM 3400 N N B LYS B 1 188 ? 35.827 -35.646 15.497 0.50 19.07 188 LYS D N 1
ATOM 3401 C CA A LYS B 1 188 ? 36.640 -36.021 14.322 0.50 19.28 188 LYS D CA 1
ATOM 3402 C CA B LYS B 1 188 ? 36.626 -36.000 14.343 0.50 19.23 188 LYS D CA 1
ATOM 3403 C C A LYS B 1 188 ? 36.723 -34.830 13.362 0.50 17.70 188 LYS D C 1
ATOM 3404 C C B LYS B 1 188 ? 36.719 -34.825 13.366 0.50 17.71 188 LYS D C 1
ATOM 3405 O O A LYS B 1 188 ? 35.816 -34.595 12.571 0.50 18.57 188 LYS D O 1
ATOM 3406 O O B LYS B 1 188 ? 35.816 -34.596 12.568 0.50 18.57 188 LYS D O 1
ATOM 3417 N N . GLN B 1 189 ? 37.817 -34.078 13.453 1.00 16.28 189 GLN D N 1
ATOM 3418 C CA . GLN B 1 189 ? 38.045 -32.910 12.611 1.00 15.50 189 GLN D CA 1
ATOM 3419 C C . GLN B 1 189 ? 39.484 -32.872 12.164 1.00 15.15 189 GLN D C 1
ATOM 3420 O O . GLN B 1 189 ? 40.373 -33.270 12.930 1.00 17.00 189 GLN D O 1
ATOM 3426 N N . PRO B 1 190 ? 39.755 -32.340 10.975 1.00 13.94 190 PRO D N 1
ATOM 3427 C CA . PRO B 1 190 ? 38.765 -32.035 9.933 1.00 13.11 190 PRO D CA 1
ATOM 3428 C C . PRO B 1 190 ? 38.096 -33.280 9.380 1.00 12.86 190 PRO D C 1
ATOM 3429 O O . PRO B 1 190 ? 38.613 -34.384 9.498 1.00 14.76 190 PRO D O 1
ATOM 3433 N N . MET B 1 191 ? 36.972 -33.079 8.722 1.00 12.27 191 MET D N 1
ATOM 3434 C CA . MET B 1 191 ? 36.336 -34.108 7.902 1.00 12.62 191 MET D CA 1
ATOM 3435 C C . MET B 1 191 ? 36.403 -33.631 6.457 1.00 12.25 191 MET D C 1
ATOM 3436 O O . MET B 1 191 ? 36.174 -32.448 6.195 1.00 14.31 191 MET D O 1
ATOM 3441 N N . PHE B 1 192 ? 36.774 -34.521 5.556 1.00 11.73 192 PHE D N 1
ATOM 3442 C CA . PHE B 1 192 ? 36.857 -34.203 4.131 1.00 12.00 192 PHE D CA 1
ATOM 3443 C C . PHE B 1 192 ? 35.765 -34.905 3.357 1.00 12.40 192 PHE D C 1
ATOM 3444 O O . PHE B 1 192 ? 35.356 -36.016 3.719 1.00 13.06 192 PHE D O 1
ATOM 3452 N N . ILE B 1 193 ? 35.324 -34.296 2.259 1.00 11.65 193 ILE D N 1
ATOM 3453 C CA . ILE B 1 193 ? 34.309 -34.907 1.395 1.00 12.22 193 ILE D CA 1
ATOM 3454 C C . ILE B 1 193 ? 34.782 -34.866 -0.038 1.00 12.75 193 ILE D C 1
ATOM 3455 O O . ILE B 1 193 ? 35.028 -33.800 -0.578 1.00 13.57 193 ILE D O 1
ATOM 3460 N N . PHE B 1 194 ? 34.921 -36.032 -0.647 1.00 13.33 194 PHE D N 1
ATOM 3461 C CA . PHE B 1 194 ? 35.229 -36.107 -2.073 1.00 13.31 194 PHE D CA 1
ATOM 3462 C C . PHE B 1 194 ? 33.942 -35.984 -2.862 1.00 13.54 194 PHE D C 1
ATOM 3463 O O . PHE B 1 194 ? 33.004 -36.728 -2.594 1.00 16.46 194 PHE D O 1
ATOM 3471 N N A HIS B 1 195 ? 33.884 -35.036 -3.792 0.50 13.13 195 HIS D N 1
ATOM 3472 N N B HIS B 1 195 ? 33.916 -35.107 -3.848 0.50 13.13 195 HIS D N 1
ATOM 3473 C CA A HIS B 1 195 ? 32.667 -34.769 -4.585 0.50 13.11 195 HIS D CA 1
ATOM 3474 C CA B HIS B 1 195 ? 32.702 -34.770 -4.574 0.50 13.18 195 HIS D CA 1
ATOM 3475 C C A HIS B 1 195 ? 32.929 -34.946 -6.063 0.50 13.33 195 HIS D C 1
ATOM 3476 C C B HIS B 1 195 ? 32.916 -34.925 -6.066 0.50 13.34 195 HIS D C 1
ATOM 3477 O O A HIS B 1 195 ? 33.840 -34.336 -6.605 0.50 15.01 195 HIS D O 1
ATOM 3478 O O B HIS B 1 195 ? 33.827 -34.332 -6.607 0.50 15.02 195 HIS D O 1
ATOM 3491 N N . LYS B 1 196 ? 32.071 -35.734 -6.711 1.00 13.43 196 LYS D N 1
ATOM 3492 C CA . LYS B 1 196 ? 32.026 -35.875 -8.148 1.00 14.01 196 LYS D CA 1
ATOM 3493 C C . LYS B 1 196 ? 30.641 -35.463 -8.617 1.00 14.14 196 LYS D C 1
ATOM 3494 O O . LYS B 1 196 ? 29.638 -35.858 -8.020 1.00 15.69 196 LYS D O 1
ATOM 3500 N N . THR B 1 197 ? 30.583 -34.739 -9.726 1.00 13.19 197 THR D N 1
ATOM 3501 C CA . THR B 1 197 ? 29.316 -34.335 -10.343 1.00 13.58 197 THR D CA 1
ATOM 3502 C C . THR B 1 197 ? 29.343 -34.616 -11.829 1.00 14.67 197 THR D C 1
ATOM 3503 O O . THR B 1 197 ? 30.401 -34.712 -12.453 1.00 16.11 197 THR D O 1
ATOM 3507 N N . GLU B 1 198 ? 28.136 -34.668 -12.389 1.00 15.30 198 GLU D N 1
ATOM 3508 C CA . GLU B 1 198 ? 27.916 -34.716 -13.827 1.00 17.17 198 GLU D CA 1
ATOM 3509 C C . GLU B 1 198 ? 26.702 -33.867 -14.139 1.00 16.63 198 GLU D C 1
ATOM 3510 O O . GLU B 1 198 ? 25.712 -33.900 -13.401 1.00 18.53 198 GLU D O 1
ATOM 3516 N N . LEU B 1 199 ? 26.767 -33.139 -15.243 1.00 16.53 199 LEU D N 1
ATOM 3517 C CA . LEU B 1 199 ? 25.633 -32.369 -15.728 1.00 17.41 199 LEU D CA 1
ATOM 3518 C C . LEU B 1 199 ? 25.437 -32.676 -17.195 1.00 20.71 199 LEU D C 1
ATOM 3519 O O . LEU B 1 199 ? 26.405 -32.651 -17.968 1.00 24.19 199 LEU D O 1
ATOM 3524 N N . GLN B 1 200 ? 24.187 -32.941 -17.568 1.00 21.39 200 GLN D N 1
ATOM 3525 C CA . GLN B 1 200 ? 23.762 -33.039 -18.967 1.00 27.12 200 GLN D CA 1
ATOM 3526 C C . GLN B 1 200 ? 22.705 -31.960 -19.183 1.00 27.44 200 GLN D C 1
ATOM 3527 O O . GLN B 1 200 ? 21.841 -31.776 -18.346 1.00 31.15 200 GLN D O 1
ATOM 3533 N N . HIS B 1 201 ? 22.801 -31.262 -20.316 1.00 32.89 201 HIS D N 1
ATOM 3534 C CA . HIS B 1 201 ? 21.780 -30.315 -20.784 1.00 36.93 201 HIS D CA 1
ATOM 3535 C C . HIS B 1 201 ? 21.928 -30.198 -22.321 1.00 37.13 201 HIS D C 1
ATOM 3536 O O . HIS B 1 201 ? 23.042 -30.012 -22.820 1.00 47.65 201 HIS D O 1
ATOM 3543 N N . SER B 1 202 ? 20.850 -30.369 -23.073 1.00 53.45 202 SER D N 1
ATOM 3544 C CA . SER B 1 202 ? 20.920 -30.201 -24.558 1.00 55.70 202 SER D CA 1
ATOM 3545 C C . SER B 1 202 ? 20.598 -28.765 -25.004 1.00 56.77 202 SER D C 1
ATOM 3546 O O . SER B 1 202 ? 20.951 -28.337 -26.115 1.00 64.07 202 SER D O 1
ATOM 3549 N N . ASN B 1 203 ? 19.928 -28.051 -24.103 1.00 55.71 203 ASN D N 1
ATOM 3550 C CA . ASN B 1 203 ? 19.571 -26.652 -24.240 1.00 49.56 203 ASN D CA 1
ATOM 3551 C C . ASN B 1 203 ? 19.897 -26.065 -22.861 1.00 46.02 203 ASN D C 1
ATOM 3552 O O . ASN B 1 203 ? 20.149 -26.822 -21.909 1.00 54.00 203 ASN D O 1
ATOM 3557 N N . ASN B 1 204 ? 19.840 -24.744 -22.734 1.00 36.20 204 ASN D N 1
ATOM 3558 C CA . ASN B 1 204 ? 20.014 -24.064 -21.429 1.00 29.75 204 ASN D CA 1
ATOM 3559 C C . ASN B 1 204 ? 18.738 -24.042 -20.579 1.00 28.80 204 ASN D C 1
ATOM 3560 O O . ASN B 1 204 ? 18.655 -23.261 -19.651 1.00 30.02 204 ASN D O 1
ATOM 3565 N N . ALA B 1 205 ? 17.751 -24.885 -20.884 1.00 30.14 205 ALA D N 1
ATOM 3566 C CA . ALA B 1 205 ? 16.445 -24.865 -20.208 1.00 28.75 205 ALA D CA 1
ATOM 3567 C C . ALA B 1 205 ? 16.143 -26.075 -19.311 1.00 27.10 205 ALA D C 1
ATOM 3568 O O . ALA B 1 205 ? 15.414 -25.932 -18.329 1.00 29.23 205 ALA D O 1
ATOM 3570 N N . GLU B 1 206 ? 16.660 -27.251 -19.680 1.00 26.32 206 GLU D N 1
ATOM 3571 C CA . GLU B 1 206 ? 16.421 -28.511 -18.960 1.00 25.28 206 GLU D CA 1
ATOM 3572 C C . GLU B 1 206 ? 17.764 -29.155 -18.639 1.00 25.41 206 GLU D C 1
ATOM 3573 O O . GLU B 1 206 ? 18.633 -29.266 -19.500 1.00 28.86 206 GLU D O 1
ATOM 3579 N N . LEU B 1 207 ? 17.914 -29.576 -17.388 1.00 22.62 207 LEU D N 1
ATOM 3580 C CA . LEU B 1 207 ? 19.182 -30.138 -16.877 1.00 22.59 207 LEU D CA 1
ATOM 3581 C C . LEU B 1 207 ? 18.970 -31.509 -16.211 1.00 21.62 207 LEU D C 1
ATOM 3582 O O . LEU B 1 207 ? 17.949 -31.724 -15.554 1.00 21.60 207 LEU D O 1
ATOM 3587 N N . THR B 1 208 ? 19.954 -32.408 -16.343 1.00 20.20 208 THR D N 1
ATOM 3588 C CA . THR B 1 208 ? 20.039 -33.629 -15.544 1.00 19.57 208 THR D CA 1
ATOM 3589 C C . THR B 1 208 ? 21.367 -33.620 -14.792 1.00 17.38 208 THR D C 1
ATOM 3590 O O . THR B 1 208 ? 22.429 -33.508 -15.414 1.00 19.51 208 THR D O 1
ATOM 3594 N N . PHE B 1 209 ? 21.286 -33.697 -13.478 1.00 16.80 209 PHE D N 1
ATOM 3595 C CA . PHE B 1 209 ? 22.451 -33.587 -12.581 1.00 15.69 209 PHE D CA 1
ATOM 3596 C C . PHE B 1 209 ? 22.589 -34.881 -11.789 1.00 15.81 209 PHE D C 1
ATOM 3597 O O . PHE B 1 209 ? 21.584 -35.432 -11.333 1.00 16.78 209 PHE D O 1
ATOM 3605 N N . LYS B 1 210 ? 23.828 -35.329 -11.600 1.00 15.11 210 LYS D N 1
ATOM 3606 C CA . LYS B 1 210 ? 24.135 -36.472 -10.727 1.00 15.79 210 LYS D CA 1
ATOM 3607 C C . LYS B 1 210 ? 25.364 -36.139 -9.904 1.00 14.90 210 LYS D C 1
ATOM 3608 O O . LYS B 1 210 ? 26.235 -35.394 -10.358 1.00 15.49 210 LYS D O 1
ATOM 3614 N N . GLU B 1 211 ? 25.396 -36.671 -8.689 1.00 14.76 211 GLU D N 1
ATOM 3615 C CA . GLU B 1 211 ? 26.516 -36.463 -7.792 1.00 15.06 211 GLU D CA 1
ATOM 3616 C C . GLU B 1 211 ? 26.804 -37.700 -6.990 1.00 14.55 211 GLU D C 1
ATOM 3617 O O . GLU B 1 211 ? 25.898 -38.496 -6.681 1.00 16.21 211 GLU D O 1
ATOM 3623 N N . LYS B 1 212 ? 28.059 -37.819 -6.577 1.00 14.74 212 LYS D N 1
ATOM 3624 C CA . LYS B 1 212 ? 28.485 -38.831 -5.619 1.00 14.77 212 LYS D CA 1
ATOM 3625 C C . LYS B 1 212 ? 29.439 -38.139 -4.656 1.00 13.95 212 LYS D C 1
ATOM 3626 O O . LYS B 1 212 ? 30.399 -37.503 -5.091 1.00 15.94 212 LYS D O 1
ATOM 3632 N N . GLN B 1 213 ? 29.186 -38.277 -3.372 1.00 14.24 213 GLN D N 1
ATOM 3633 C CA . GLN B 1 213 ? 30.019 -37.743 -2.305 1.00 15.58 213 GLN D CA 1
ATOM 3634 C C . GLN B 1 213 ? 30.474 -38.859 -1.380 1.00 15.83 213 GLN D C 1
ATOM 3635 O O . GLN B 1 213 ? 29.705 -39.784 -1.092 1.00 17.59 213 GLN D O 1
ATOM 3641 N N . THR B 1 214 ? 31.704 -38.737 -0.882 1.00 14.32 214 THR D N 1
ATOM 3642 C CA . THR B 1 214 ? 32.287 -39.712 0.040 1.00 15.20 214 THR D CA 1
ATOM 3643 C C . THR B 1 214 ? 33.045 -38.987 1.133 1.00 14.19 214 THR D C 1
ATOM 3644 O O . THR B 1 214 ? 34.002 -38.272 0.837 1.00 14.95 214 THR D O 1
ATOM 3648 N N . ALA B 1 215 ? 32.605 -39.123 2.379 1.00 14.24 215 ALA D N 1
ATOM 3649 C CA . ALA B 1 215 ? 33.291 -38.543 3.521 1.00 14.09 215 ALA D CA 1
ATOM 3650 C C . ALA B 1 215 ? 34.490 -39.374 3.936 1.00 14.65 215 ALA D C 1
ATOM 3651 O O . ALA B 1 215 ? 34.439 -40.613 3.911 1.00 16.44 215 ALA D O 1
ATOM 3653 N N . PHE B 1 216 ? 35.566 -38.720 4.352 1.00 13.88 216 PHE D N 1
ATOM 3654 C CA . PHE B 1 216 ? 36.742 -39.394 4.877 1.00 14.10 216 PHE D CA 1
ATOM 3655 C C . PHE B 1 216 ? 37.504 -38.472 5.779 1.00 13.51 216 PHE D C 1
ATOM 3656 O O . PHE B 1 216 ? 37.610 -37.269 5.504 1.00 14.04 216 PHE D O 1
ATOM 3664 N N . SER B 1 217 ? 38.032 -39.005 6.873 1.00 15.52 217 SER D N 1
ATOM 3665 C CA . SER B 1 217 ? 38.884 -38.240 7.776 1.00 16.20 217 SER D CA 1
ATOM 3666 C C . SER B 1 217 ? 40.325 -38.723 7.785 1.00 16.71 217 SER D C 1
ATOM 3667 O O . SER B 1 217 ? 41.153 -38.121 8.468 1.00 18.85 217 SER D O 1
ATOM 3670 N N . ASP B 1 218 ? 40.635 -39.756 7.007 1.00 17.74 218 ASP D N 1
ATOM 3671 C CA . ASP B 1 218 ? 41.923 -40.409 7.026 1.00 20.25 218 ASP D CA 1
ATOM 3672 C C . ASP B 1 218 ? 42.090 -41.033 5.650 1.00 21.52 218 ASP D C 1
ATOM 3673 O O . ASP B 1 218 ? 41.133 -41.184 4.869 1.00 21.65 218 ASP D O 1
ATOM 3678 N N . MET B 1 219 ? 43.327 -41.428 5.386 1.00 25.09 219 MET D N 1
ATOM 3679 C CA . MET B 1 219 ? 43.683 -42.225 4.246 1.00 28.43 219 MET D CA 1
ATOM 3680 C C . MET B 1 219 ? 44.745 -43.236 4.679 1.00 40.84 219 MET D C 1
ATOM 3681 O O . MET B 1 219 ? 45.777 -42.811 5.199 1.00 41.88 219 MET D O 1
#

Radius of gyration: 22.06 Å; Cα contacts (8 Å, |Δi|>4): 1240; chains: 2; bounding box: 36×63×49 Å

InterPro domains:
  IPR009017 Green fluorescent protein [G3DSA:2.40.155.10] (45-268)
  IPR009017 Green fluorescent protein [SSF54511] (50-264)
  IPR011584 Green fluorescent protein-related [PF01353] (54-266)

Secondary structure (DSSP, 8-state):
----EEEEEEEEEETTEEEEEEEEEEEETTTTEEEEEEEESSSS-SS-GGGGGGG-----GGG-EETTEE-HHHHHHHTS--EEEEEEEEETTS-EEEEEEEEEEETTEEEEEEEEEEE---TTSTTTTT-EEEEPPEEEEEEEEETTEEEEEEEEEEEETTSSEEEEEEEEEEEESSPPPHHHHTS-SEEEEEEEEEEEEETTEEEEEEEEEEES--/---SEEEEEEEEEETTEEEEEEEEEEEETTTTEEEEEEEESSS--SS-GGGGGGG-----GGG-EETTEE-HHHHHHHTS--EEEEEEEEETTS-EEEEEEEEEEETTEEEEEEEEEEE---TTSTTTTT-EEEEPPEEEEEEEEETTEEEEEEEEEEEETTS-EEEEEEEEEEEESSPPPHHHHTS-SEEEEEEEEEE-SSSSEEEEEEEEEEES--

Foldseek 3Di:
DQAFKEKEWEWADAAPHIWIKIWMWGAALVFQKIKIKIFTPPDFDQWACQVCQVCPVCPQCSSHQAPPGRDLQVVCVVVVQHKKKWKKKAWPQGKIKIKIWDWGDDPNYIYIYMYMYIHDAPCPDCTNVVFFDAKDWWKWKWAAPDQFKIKIWTWTWTQTPVRDIIIMTMIMIIGTSDGGDPVNNVQPTKIKTKDKDWDDPTRRMIMIMMTIYIDRDD/DQAFKEKEWEWADAAPHIWIKIWMWGAALVFQKIKIKMFTPDDFDLWAPQVCQCCPVCPQCSSHQAPPGRDLQVVCVVVVQHKKKWKKKAWPQGKIKIKIWDWGDDPNYIYIYMYMYIHDDPCPDCTSVVFFDAKDKWKKKWAAPDQFKIKIWTWTWTAGPVGDIIIMTMIMMIGTSDGGDPVNNVQPTKMKTKDKDWDDPTSTMIMIMMGIYIDRDD

B-factor: mean 18.88, std 9.26, range [8.29, 77.6]

Solvent-accessible surface area: 17912 Å² total; per-residue (Å²): 88,70,0,135,51,1,66,4,51,0,53,11,7,4,35,18,85,181,17,42,0,71,16,127,12,72,20,59,24,122,85,0,36,2,85,2,130,3,124,20,76,142,31,80,11,148,8,2,0,25,0,0,1,4,0,0,0,14,2,0,6,0,0,1,33,16,73,132,37,86,0,4,0,2,40,8,2,62,74,102,32,8,15,54,4,2,1,12,0,50,3,98,53,18,0,0,0,4,1,19,1,69,29,84,28,93,42,28,41,0,71,2,87,0,49,0,10,0,6,14,1,33,86,112,9,26,2,55,59,99,49,5,63,41,21,33,151,14,66,0,86,0,42,14,80,42,61,84,9,0,32,0,37,24,92,1,25,0,39,13,94,85,75,131,131,6,50,0,69,2,51,0,2,2,16,8,64,114,79,12,55,61,93,10,49,146,99,80,50,6,58,0,69,10,80,23,108,20,97,64,118,64,36,22,83,5,17,1,53,7,74,2,67,14,48,39,119,197,82,64,1,133,51,0,64,4,50,0,54,10,7,3,35,18,87,186,17,44,0,49,16,126,11,73,19,59,23,120,86,0,34,2,69,2,121,7,113,17,74,143,33,84,11,153,5,1,2,27,0,0,1,2,0,0,0,10,2,0,6,0,0,0,32,17,73,144,38,82,0,4,0,3,40,8,4,75,75,107,33,8,14,54,5,2,1,13,0,51,4,102,51,18,0,0,0,4,0,18,1,70,29,83,30,92,40,28,42,0,72,2,89,0,51,0,10,0,6,14,1,34,85,118,10,27,2,41,57,69,79,9,58,43,18,32,154,11,67,0,86,1,42,13,79,41,62,83,10,0,30,0,38,21,89,0,26,0,37,14,91,98,63,154,134,4,52,0,69,1,54,0,2,2,16,8,64,114,79,14,55,63,92,14,48,138,105,84,51,7,58,0,70,11,80,22,102,16,97,62,127,72,30,23,105,6,33,1,80,8,77,1,68,13,48,43,120,199

Nearest PDB structures (foldseek):
  6m9z-assembly1_A  TM=1.005E+00  e=1.692E-48  Branchiostoma floridae
  5ltq-assembly1_B  TM=9.991E-01  e=4.561E-40  Branchiostoma lanceolatum
  7sf9-assembly1_C  TM=9.913E-01  e=2.249E-40  Branchiostoma floridae
  4hvf-assembly1_C  TM=9.901E-01  e=2.166E-38  Branchiostoma lanceolatum
  4jeo-assembly1_A  TM=9.897E-01  e=1.710E-37  Branchiostoma lanceolatum

Organism: Branchiostoma floridae (NCBI:txid7739)